Protein AF-A0A7S6M9E1-F1 (afdb_monomer)

Mean predicted aligned error: 10.88 Å

Radius of gyration: 30.44 Å; Cα contacts (8 Å, |Δi|>4): 1209; chains: 1; bounding box: 73×75×91 Å

Structure (mmCIF, N/CA/C/O backbone):
data_AF-A0A7S6M9E1-F1
#
_entry.id   AF-A0A7S6M9E1-F1
#
loop_
_atom_site.group_PDB
_atom_site.id
_atom_site.type_symbol
_atom_site.label_atom_id
_atom_site.label_alt_id
_atom_site.label_comp_id
_atom_site.label_asym_id
_atom_site.label_entity_id
_atom_site.label_seq_id
_atom_site.pdbx_PDB_ins_code
_atom_site.Cartn_x
_atom_site.Cartn_y
_atom_site.Cartn_z
_atom_site.occupancy
_atom_site.B_iso_or_equiv
_atom_site.auth_seq_id
_atom_site.auth_comp_id
_atom_site.auth_asym_id
_atom_site.auth_atom_id
_atom_site.pdbx_PDB_model_num
ATOM 1 N N . MET A 1 1 ? -4.854 10.285 -16.821 1.00 87.19 1 MET A N 1
ATOM 2 C CA . MET A 1 1 ? -4.208 10.649 -18.110 1.00 87.19 1 MET A CA 1
ATOM 3 C C . MET A 1 1 ? -2.869 11.374 -17.953 1.00 87.19 1 MET A C 1
ATOM 5 O O . MET A 1 1 ? -2.004 11.179 -18.798 1.00 87.19 1 MET A O 1
ATOM 9 N N . ILE A 1 2 ? -2.660 12.187 -16.907 1.00 95.19 2 ILE A N 1
ATOM 10 C CA . ILE A 1 2 ? -1.435 12.997 -16.750 1.00 95.19 2 ILE A CA 1
ATOM 11 C C . ILE A 1 2 ? -0.177 12.117 -16.684 1.00 95.19 2 ILE A C 1
ATOM 13 O O . ILE A 1 2 ? 0.807 12.408 -17.359 1.00 95.19 2 ILE A O 1
ATOM 17 N N . LEU A 1 3 ? -0.228 11.006 -15.939 1.00 93.94 3 LEU A N 1
ATOM 18 C CA . LEU A 1 3 ? 0.907 10.083 -15.817 1.00 93.94 3 LEU A CA 1
ATOM 19 C C . LEU A 1 3 ? 1.330 9.489 -17.174 1.00 93.94 3 LEU A C 1
ATOM 21 O O . LEU A 1 3 ? 2.521 9.429 -17.469 1.00 93.94 3 LEU A O 1
ATOM 25 N N . SER A 1 4 ? 0.368 9.119 -18.027 1.00 95.44 4 SER A N 1
ATOM 26 C CA . SER A 1 4 ? 0.641 8.611 -19.379 1.00 95.44 4 SER A CA 1
ATOM 27 C C . SER A 1 4 ? 1.311 9.663 -20.263 1.00 95.44 4 SER A C 1
ATOM 29 O O . SER A 1 4 ? 2.250 9.341 -20.986 1.00 95.44 4 SER A O 1
ATOM 31 N N . LEU A 1 5 ? 0.874 10.925 -20.183 1.00 96.62 5 LEU A N 1
ATOM 32 C CA . LEU A 1 5 ? 1.481 12.021 -20.940 1.00 96.62 5 LEU A CA 1
ATOM 33 C C . LEU A 1 5 ? 2.929 12.273 -20.497 1.00 96.62 5 LEU A C 1
ATOM 35 O O . LEU A 1 5 ? 3.813 12.392 -21.341 1.00 96.62 5 LEU A O 1
ATOM 39 N N . ILE A 1 6 ? 3.179 12.299 -19.184 1.00 97.25 6 ILE A N 1
ATOM 40 C CA . ILE A 1 6 ? 4.531 12.452 -18.629 1.00 97.25 6 ILE A CA 1
ATOM 41 C C . ILE A 1 6 ? 5.431 11.306 -19.100 1.00 97.25 6 ILE A C 1
ATOM 43 O O . ILE A 1 6 ? 6.542 11.562 -19.555 1.00 97.25 6 ILE A O 1
ATOM 47 N N . ALA A 1 7 ? 4.949 10.060 -19.050 1.00 96.94 7 ALA A N 1
ATOM 48 C CA . ALA A 1 7 ? 5.709 8.905 -19.519 1.00 96.94 7 ALA A CA 1
ATOM 49 C C . ALA A 1 7 ? 6.098 9.036 -21.003 1.00 96.94 7 ALA A C 1
ATOM 51 O O . ALA A 1 7 ? 7.256 8.824 -21.348 1.00 96.94 7 ALA A O 1
ATOM 52 N N . VAL A 1 8 ? 5.173 9.458 -21.874 1.00 98.00 8 VAL A N 1
ATOM 53 C CA . VAL A 1 8 ? 5.467 9.667 -23.304 1.00 98.00 8 VAL A CA 1
ATOM 54 C C . VAL A 1 8 ? 6.478 10.786 -23.528 1.00 98.00 8 VAL A C 1
ATOM 56 O O . VAL A 1 8 ? 7.398 10.614 -24.324 1.00 98.00 8 VAL A O 1
ATOM 59 N N . LEU A 1 9 ? 6.348 11.911 -22.820 1.00 98.19 9 LEU A N 1
ATOM 60 C CA . LEU A 1 9 ? 7.295 13.022 -22.931 1.00 98.19 9 LEU A CA 1
ATOM 61 C C . LEU A 1 9 ? 8.700 12.625 -22.460 1.00 98.19 9 LEU A C 1
ATOM 63 O O . LEU A 1 9 ? 9.680 12.980 -23.114 1.00 98.19 9 LEU A O 1
ATOM 67 N N . LEU A 1 10 ? 8.804 11.850 -21.374 1.00 98.06 10 LEU A N 1
ATOM 68 C CA . LEU A 1 10 ? 10.080 11.304 -20.907 1.00 98.06 10 LEU A CA 1
ATOM 69 C C . LEU A 1 10 ? 10.684 10.342 -21.934 1.00 98.06 10 LEU A C 1
ATOM 71 O O . LEU A 1 10 ? 11.863 10.475 -22.261 1.00 98.06 10 LEU A O 1
ATOM 75 N N . ILE A 1 11 ? 9.878 9.431 -22.493 1.00 98.44 11 ILE A N 1
ATOM 76 C CA . ILE A 1 11 ? 10.342 8.481 -23.508 1.00 98.44 11 ILE A CA 1
ATOM 77 C C . ILE A 1 11 ? 10.850 9.222 -24.748 1.00 98.44 11 ILE A C 1
ATOM 79 O O . ILE A 1 11 ? 11.976 8.984 -25.187 1.00 98.44 11 ILE A O 1
ATOM 83 N N . ALA A 1 12 ? 10.064 10.156 -25.286 1.00 98.31 12 ALA A N 1
ATOM 84 C CA . ALA A 1 12 ? 10.426 10.928 -26.471 1.00 98.31 12 ALA A CA 1
ATOM 85 C C . ALA A 1 12 ? 11.666 11.805 -26.233 1.00 98.31 12 ALA A C 1
ATOM 87 O O . ALA A 1 12 ? 12.592 11.792 -27.045 1.00 98.31 12 ALA A O 1
ATOM 88 N N . GLY A 1 13 ? 11.720 12.513 -25.100 1.00 98.31 13 GLY A N 1
ATOM 89 C CA . GLY A 1 13 ? 12.843 13.380 -24.742 1.00 98.31 13 GLY A CA 1
ATOM 90 C C . GLY A 1 13 ? 14.154 12.611 -24.579 1.00 98.31 13 GLY A C 1
ATOM 91 O O . GLY A 1 13 ? 15.171 13.000 -25.154 1.00 98.31 13 GLY A O 1
ATOM 92 N N . MET A 1 14 ? 14.135 11.482 -23.862 1.00 97.69 14 MET A N 1
ATOM 93 C CA . MET A 1 14 ? 15.322 10.635 -23.693 1.00 97.69 14 MET A CA 1
ATOM 94 C C . MET A 1 14 ? 15.745 9.972 -25.006 1.00 97.69 14 MET A C 1
ATOM 96 O O . MET A 1 14 ? 16.941 9.922 -25.291 1.00 97.69 14 MET A O 1
ATOM 100 N N . THR A 1 15 ? 14.793 9.502 -25.818 1.00 98.19 15 THR A N 1
ATOM 101 C CA . THR A 1 15 ? 15.074 8.901 -27.134 1.00 98.19 15 THR A CA 1
ATOM 102 C C . THR A 1 15 ? 15.760 9.906 -28.058 1.00 98.19 15 THR A C 1
ATOM 104 O O . THR A 1 15 ? 16.801 9.604 -28.641 1.00 98.19 15 THR A O 1
ATOM 107 N N . PHE A 1 16 ? 15.221 11.126 -28.141 1.00 97.81 16 PHE A N 1
ATOM 108 C CA . PHE A 1 16 ? 15.808 12.205 -28.932 1.00 97.81 16 PHE A CA 1
ATOM 109 C C . PHE A 1 16 ? 17.211 12.565 -28.438 1.00 97.81 16 PHE A C 1
ATOM 111 O O . PHE A 1 16 ? 18.146 12.616 -29.234 1.00 97.81 16 PHE A O 1
ATOM 118 N N . TYR A 1 17 ? 17.391 12.739 -27.127 1.00 97.25 17 TYR A N 1
ATOM 119 C CA . TYR A 1 17 ? 18.690 13.082 -26.550 1.00 97.25 17 TYR A CA 1
ATOM 120 C C . TYR A 1 17 ? 19.776 12.042 -26.872 1.00 97.25 17 TYR A C 1
ATOM 122 O O . TYR A 1 17 ? 20.872 12.400 -27.295 1.00 97.25 17 TYR A O 1
ATOM 130 N N . HIS A 1 18 ? 19.459 10.749 -26.768 1.00 95.75 18 HIS A N 1
ATOM 131 C CA . HIS A 1 18 ? 20.412 9.678 -27.080 1.00 95.75 18 HIS A CA 1
ATOM 132 C C . HIS A 1 18 ? 20.695 9.526 -28.577 1.00 95.75 18 HIS A C 1
ATOM 134 O O . HIS A 1 18 ? 21.786 9.088 -28.937 1.00 95.75 18 HIS A O 1
ATOM 140 N N . SER A 1 19 ? 19.774 9.939 -29.455 1.00 96.94 19 SER A N 1
ATOM 141 C CA . SER A 1 19 ? 20.032 9.952 -30.901 1.00 96.94 19 SER A CA 1
ATOM 142 C C . SER A 1 19 ? 21.190 10.879 -31.297 1.00 96.94 19 SER A C 1
ATOM 144 O O . SER A 1 19 ? 21.857 10.626 -32.296 1.00 96.94 19 SER A O 1
ATOM 146 N N . ILE A 1 20 ? 21.486 11.898 -30.478 1.00 96.62 20 ILE A N 1
ATOM 147 C CA . ILE A 1 20 ? 22.573 12.860 -30.710 1.00 96.62 20 ILE A CA 1
ATOM 148 C C . ILE A 1 20 ? 23.942 12.283 -30.300 1.00 96.62 20 ILE A C 1
ATOM 150 O O . ILE A 1 20 ? 24.965 12.679 -30.854 1.00 96.62 20 ILE A O 1
ATOM 154 N N . PHE A 1 21 ? 23.985 11.336 -29.357 1.00 94.19 21 PHE A N 1
ATOM 155 C CA . PHE A 1 21 ? 25.238 10.768 -28.834 1.00 94.19 21 PHE A CA 1
ATOM 156 C C . PHE A 1 21 ? 25.833 9.627 -29.662 1.00 94.19 21 PHE A C 1
ATOM 158 O O . PHE A 1 21 ? 26.963 9.208 -29.398 1.00 94.19 21 PHE A O 1
ATOM 165 N N . GLY A 1 22 ? 25.099 9.141 -30.660 1.00 95.06 22 GLY A N 1
ATOM 166 C CA . GLY A 1 22 ? 25.542 8.069 -31.542 1.00 95.06 22 GLY A CA 1
ATOM 167 C C . GLY A 1 22 ? 25.286 6.660 -30.999 1.00 95.06 22 GLY A C 1
ATOM 168 O O . GLY A 1 22 ? 24.951 6.436 -29.831 1.00 95.06 22 GLY A O 1
ATOM 169 N N . LEU A 1 23 ? 25.444 5.677 -31.882 1.00 97.00 23 LEU A N 1
ATOM 170 C CA . LEU A 1 23 ? 25.089 4.276 -31.676 1.00 97.00 23 LEU A CA 1
ATOM 171 C C . LEU A 1 23 ? 25.946 3.619 -30.593 1.00 97.00 23 LEU A C 1
ATOM 173 O O . LEU A 1 23 ? 25.412 2.912 -29.740 1.00 97.00 23 LEU A O 1
ATOM 177 N N . PHE A 1 24 ? 27.264 3.837 -30.610 1.00 96.56 24 PHE A N 1
ATOM 178 C CA . PHE A 1 24 ? 28.174 3.157 -29.684 1.00 96.56 24 PHE A CA 1
ATOM 179 C C . PHE A 1 24 ? 27.940 3.586 -28.228 1.00 96.56 24 PHE A C 1
ATOM 181 O O . PHE A 1 24 ? 27.809 2.738 -27.345 1.00 96.56 24 PHE A O 1
ATOM 188 N N . SER A 1 25 ? 27.795 4.895 -27.987 1.00 96.06 25 SER A N 1
ATOM 189 C CA . SER A 1 25 ? 27.449 5.423 -26.662 1.00 96.06 25 SER A CA 1
ATOM 190 C C . SER A 1 25 ? 26.053 4.968 -26.225 1.00 96.06 25 SER A C 1
ATOM 192 O O . SER A 1 25 ? 25.879 4.509 -25.093 1.00 96.06 25 SER A O 1
ATOM 194 N N . GLY A 1 26 ? 25.076 4.999 -27.142 1.00 96.75 26 GLY A N 1
ATOM 195 C CA . GLY A 1 26 ? 23.729 4.490 -26.893 1.00 96.75 26 GLY A CA 1
ATOM 196 C C . GLY A 1 26 ? 23.722 3.019 -26.469 1.00 96.75 26 GLY A C 1
ATOM 197 O O . GLY A 1 26 ? 23.067 2.674 -25.489 1.00 96.75 26 GLY A O 1
ATOM 198 N N . LEU A 1 27 ? 24.484 2.158 -27.149 1.00 97.56 27 LEU A N 1
ATOM 199 C CA . LEU A 1 27 ? 24.573 0.728 -26.841 1.00 97.56 27 LEU A CA 1
ATOM 200 C C . LEU A 1 27 ? 25.161 0.469 -25.447 1.00 97.56 27 LEU A C 1
ATOM 202 O O . LEU A 1 27 ? 24.618 -0.337 -24.689 1.00 97.56 27 LEU A O 1
ATOM 206 N N . ILE A 1 28 ? 26.239 1.174 -25.090 1.00 97.56 28 ILE A N 1
ATOM 207 C CA . ILE A 1 28 ? 26.828 1.100 -23.745 1.00 97.56 28 ILE A CA 1
ATOM 208 C C . ILE A 1 28 ? 25.788 1.510 -22.702 1.00 97.56 28 ILE A C 1
ATOM 210 O O . ILE A 1 28 ? 25.607 0.816 -21.702 1.00 97.56 28 ILE A O 1
ATOM 214 N N . ASN A 1 29 ? 25.067 2.607 -22.945 1.00 97.88 29 ASN A N 1
ATOM 215 C CA . ASN A 1 29 ? 24.078 3.088 -21.992 1.00 97.88 29 ASN A CA 1
ATOM 216 C C . ASN A 1 29 ? 22.878 2.138 -21.848 1.00 97.88 29 ASN A C 1
ATOM 218 O O . ASN A 1 29 ? 22.391 1.946 -20.733 1.00 97.88 29 ASN A O 1
ATOM 222 N N . VAL A 1 30 ? 22.427 1.498 -22.934 1.00 98.50 30 VAL A N 1
ATOM 223 C CA . VAL A 1 30 ? 21.418 0.427 -22.876 1.00 98.50 30 VAL A CA 1
ATOM 224 C C . VAL A 1 30 ? 21.902 -0.698 -21.974 1.00 98.50 30 VAL A C 1
ATOM 226 O O . VAL A 1 30 ? 21.178 -1.095 -21.065 1.00 98.50 30 VAL A O 1
ATOM 229 N N . PHE A 1 31 ? 23.136 -1.171 -22.160 1.00 98.06 31 PHE A N 1
ATOM 230 C CA . PHE A 1 31 ? 23.694 -2.238 -21.332 1.00 98.06 31 PHE A CA 1
ATOM 231 C C . PHE A 1 31 ? 23.765 -1.842 -19.850 1.00 98.06 31 PHE A C 1
ATOM 233 O O . PHE A 1 31 ? 23.273 -2.581 -18.997 1.00 98.06 31 PHE A O 1
ATOM 240 N N . CYS A 1 32 ? 24.294 -0.653 -19.535 1.00 98.44 32 CYS A N 1
ATOM 241 C CA . CYS A 1 32 ? 24.315 -0.128 -18.166 1.00 98.44 32 CYS A CA 1
ATOM 242 C C . CYS A 1 32 ? 22.902 -0.059 -17.569 1.00 98.44 32 CYS A C 1
ATOM 244 O O . CYS A 1 32 ? 22.688 -0.510 -16.449 1.00 98.44 32 CYS A O 1
ATOM 246 N N . THR A 1 33 ? 21.928 0.436 -18.336 1.00 98.62 33 THR A N 1
ATOM 247 C CA . THR A 1 33 ? 20.533 0.566 -17.896 1.00 98.62 33 THR A CA 1
ATOM 248 C C . THR A 1 33 ? 19.897 -0.793 -17.611 1.00 98.62 33 THR A C 1
ATOM 250 O O . THR A 1 33 ? 19.242 -0.953 -16.583 1.00 98.62 33 THR A O 1
ATOM 253 N N . ILE A 1 34 ? 20.106 -1.786 -18.478 1.00 98.50 34 ILE A N 1
ATOM 254 C CA . ILE A 1 34 ? 19.597 -3.149 -18.275 1.00 98.50 34 ILE A CA 1
ATOM 255 C C . ILE A 1 34 ? 20.203 -3.760 -17.008 1.00 98.50 34 ILE A C 1
ATOM 257 O O . ILE A 1 34 ? 19.473 -4.304 -16.181 1.00 98.50 34 ILE A O 1
ATOM 261 N N . MET A 1 35 ? 21.514 -3.617 -16.807 1.00 98.38 35 MET A N 1
ATOM 262 C CA . MET A 1 35 ? 22.177 -4.105 -15.595 1.00 98.38 35 MET A CA 1
ATOM 263 C C . MET A 1 35 ? 21.652 -3.414 -14.330 1.00 98.38 35 MET A C 1
ATOM 265 O O . MET A 1 35 ? 21.419 -4.079 -13.322 1.00 98.38 35 MET A O 1
ATOM 269 N N . SER A 1 36 ? 21.387 -2.109 -14.385 1.00 98.56 36 SER A N 1
ATOM 270 C CA . SER A 1 36 ? 20.763 -1.366 -13.286 1.00 98.56 36 SER A CA 1
ATOM 271 C C . SER A 1 36 ? 19.345 -1.827 -12.973 1.00 98.56 36 SER A C 1
ATOM 273 O O . SER A 1 36 ? 18.986 -1.938 -11.803 1.00 98.56 36 SER A O 1
ATOM 275 N N . VAL A 1 37 ? 18.543 -2.136 -13.996 1.00 98.44 37 VAL A N 1
ATOM 276 C CA . VAL A 1 37 ? 17.216 -2.747 -13.824 1.00 98.44 37 VAL A CA 1
ATOM 277 C C . VAL A 1 37 ? 17.339 -4.103 -13.126 1.00 98.44 37 VAL A C 1
ATOM 279 O O . VAL A 1 37 ? 16.592 -4.367 -12.185 1.00 98.44 37 VAL A O 1
ATOM 282 N N . CYS A 1 38 ? 18.306 -4.935 -13.528 1.00 97.69 38 CYS A N 1
ATOM 283 C CA . CYS A 1 38 ? 18.553 -6.227 -12.887 1.00 97.69 38 CYS A CA 1
ATOM 284 C C . CYS A 1 38 ? 18.935 -6.087 -11.411 1.00 97.69 38 CYS A C 1
ATOM 286 O O . CYS A 1 38 ? 18.414 -6.819 -10.573 1.00 97.69 38 CYS A O 1
ATOM 288 N N . ILE A 1 39 ? 19.809 -5.132 -11.079 1.00 98.00 39 ILE A N 1
ATOM 289 C CA . ILE A 1 39 ? 20.197 -4.853 -9.690 1.00 98.00 39 ILE A CA 1
ATOM 290 C C . ILE A 1 39 ? 18.988 -4.354 -8.890 1.00 98.00 39 ILE A C 1
ATOM 292 O O . ILE A 1 39 ? 18.741 -4.833 -7.785 1.00 98.00 39 ILE A O 1
ATOM 296 N N . ALA A 1 40 ? 18.205 -3.428 -9.445 1.00 98.31 40 ALA A N 1
ATOM 297 C CA . ALA A 1 40 ? 17.031 -2.891 -8.770 1.00 98.31 40 ALA A CA 1
ATOM 298 C C . ALA A 1 40 ? 16.005 -3.991 -8.461 1.00 98.31 40 ALA A C 1
ATOM 300 O O . ALA A 1 40 ? 15.649 -4.170 -7.300 1.00 98.31 40 ALA A O 1
ATOM 301 N N . TYR A 1 41 ? 15.579 -4.781 -9.450 1.00 97.44 41 TYR A N 1
ATOM 302 C CA . TYR A 1 41 ? 14.612 -5.858 -9.211 1.00 97.44 41 TYR A CA 1
ATOM 303 C C . TYR A 1 41 ? 15.170 -7.032 -8.405 1.00 97.44 41 TYR A C 1
ATOM 305 O O . TYR A 1 41 ? 14.412 -7.677 -7.686 1.00 97.44 41 TYR A O 1
ATOM 313 N N . GLY A 1 42 ? 16.471 -7.309 -8.492 1.00 96.50 42 GLY A N 1
ATOM 314 C CA . GLY A 1 42 ? 17.096 -8.386 -7.728 1.00 96.50 42 GLY A CA 1
ATOM 315 C C . GLY A 1 42 ? 17.227 -8.085 -6.233 1.00 96.50 42 GLY A C 1
ATOM 316 O O . GLY A 1 42 ? 17.169 -9.006 -5.424 1.00 96.50 42 GLY A O 1
ATOM 317 N N . TYR A 1 43 ? 17.388 -6.810 -5.852 1.00 97.38 43 TYR A N 1
ATOM 318 C CA . TYR A 1 43 ? 17.778 -6.440 -4.484 1.00 97.38 43 TYR A CA 1
ATOM 319 C C . TYR A 1 43 ? 16.831 -5.467 -3.766 1.00 97.38 43 TYR A C 1
ATOM 321 O O . TYR A 1 43 ? 17.047 -5.196 -2.582 1.00 97.38 43 TYR A O 1
ATOM 329 N N . PHE A 1 44 ? 15.780 -4.944 -4.412 1.00 97.44 44 PHE A N 1
ATOM 330 C CA . PHE A 1 44 ? 14.896 -3.960 -3.764 1.00 97.44 44 PHE A CA 1
ATOM 331 C C . PHE A 1 44 ? 14.185 -4.491 -2.514 1.00 97.44 44 PHE A C 1
ATOM 333 O O . PHE A 1 44 ? 14.018 -3.726 -1.569 1.00 97.44 44 PHE A O 1
ATOM 340 N N . GLU A 1 45 ? 13.815 -5.776 -2.464 1.00 96.00 45 GLU A N 1
ATOM 341 C CA . GLU A 1 45 ? 13.217 -6.386 -1.264 1.00 96.00 45 GLU A CA 1
ATOM 342 C C . GLU A 1 45 ? 14.213 -6.438 -0.108 1.00 96.00 45 GLU A C 1
ATOM 344 O O . GLU A 1 45 ? 13.914 -5.983 0.994 1.00 96.00 45 GLU A O 1
ATOM 349 N N . ALA A 1 46 ? 15.428 -6.930 -0.371 1.00 96.19 46 ALA A N 1
ATOM 350 C CA . ALA A 1 46 ? 16.481 -7.017 0.633 1.00 96.19 46 ALA A CA 1
ATOM 351 C C . ALA A 1 46 ? 16.806 -5.631 1.210 1.00 96.19 46 ALA A C 1
ATOM 353 O O . ALA A 1 46 ? 16.829 -5.458 2.429 1.00 96.19 46 ALA A O 1
ATOM 354 N N . LEU A 1 47 ? 16.966 -4.624 0.342 1.00 97.31 47 LEU A N 1
ATOM 355 C CA . LEU A 1 47 ? 17.198 -3.252 0.783 1.00 97.31 47 LEU A CA 1
ATOM 356 C C . LEU A 1 47 ? 15.984 -2.685 1.533 1.00 97.31 47 LEU A C 1
ATOM 358 O O . LEU A 1 47 ? 16.163 -2.048 2.566 1.00 97.31 47 LEU A O 1
ATOM 362 N N . HIS A 1 48 ? 14.753 -2.940 1.080 1.00 96.12 48 HIS A N 1
ATOM 363 C CA . HIS A 1 48 ? 13.535 -2.534 1.789 1.00 96.12 48 HIS A CA 1
ATOM 364 C C . HIS A 1 48 ? 13.483 -3.097 3.217 1.00 96.12 48 HIS A C 1
ATOM 366 O O . HIS A 1 48 ? 13.181 -2.353 4.154 1.00 96.12 48 HIS A O 1
ATOM 372 N N . HIS A 1 49 ? 13.825 -4.373 3.410 1.00 94.38 49 HIS A N 1
ATOM 373 C CA . HIS A 1 49 ? 13.893 -4.987 4.737 1.00 94.38 49 HIS A CA 1
ATOM 374 C C . HIS A 1 49 ? 14.960 -4.337 5.623 1.00 94.38 49 HIS A C 1
ATOM 376 O O . HIS A 1 49 ? 14.711 -4.100 6.803 1.00 94.38 49 HIS A O 1
ATOM 382 N N . THR A 1 50 ? 16.116 -3.966 5.065 1.00 95.75 50 THR A N 1
ATOM 383 C CA . THR A 1 50 ? 17.138 -3.210 5.807 1.00 95.75 50 THR A CA 1
ATOM 384 C C . THR A 1 50 ? 16.661 -1.800 6.168 1.00 95.75 50 THR A C 1
ATOM 386 O O . THR A 1 50 ? 16.809 -1.372 7.310 1.00 95.75 50 THR A O 1
ATOM 389 N N . LEU A 1 51 ? 16.045 -1.070 5.233 1.00 96.12 51 LEU A N 1
ATOM 390 C CA . LEU A 1 51 ? 15.551 0.290 5.481 1.00 96.12 51 LEU A CA 1
ATOM 391 C C . LEU A 1 51 ? 14.428 0.313 6.531 1.00 96.12 51 LEU A C 1
ATOM 393 O O . LEU A 1 51 ? 14.386 1.207 7.374 1.00 96.12 51 LEU A O 1
ATOM 397 N N . THR A 1 52 ? 13.521 -0.663 6.498 1.00 94.25 52 THR A N 1
ATOM 398 C CA . THR A 1 52 ? 12.433 -0.775 7.483 1.00 94.25 52 THR A CA 1
ATOM 399 C C . THR A 1 52 ? 12.948 -1.246 8.839 1.00 94.25 52 THR A C 1
ATOM 401 O O . THR A 1 52 ? 12.764 -0.543 9.828 1.00 94.25 52 THR A O 1
ATOM 404 N N . GLY A 1 53 ? 13.652 -2.380 8.885 1.00 91.75 53 GLY A N 1
ATOM 405 C CA . GLY A 1 53 ? 14.085 -2.995 10.138 1.00 91.75 53 GLY A CA 1
ATOM 406 C C . GLY A 1 53 ? 15.226 -2.260 10.845 1.00 91.75 53 GLY A C 1
ATOM 407 O O . GLY A 1 53 ? 15.233 -2.190 12.070 1.00 91.75 53 GLY A O 1
ATOM 408 N N . SER A 1 54 ? 16.192 -1.701 10.106 1.00 93.31 54 SER A N 1
ATOM 409 C CA . SER A 1 54 ? 17.375 -1.056 10.701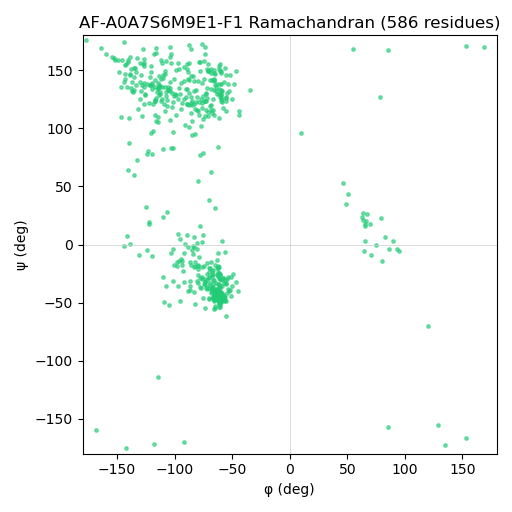 1.00 93.31 54 SER A CA 1
ATOM 410 C C . SER A 1 54 ? 17.250 0.461 10.823 1.00 93.31 54 SER A C 1
ATOM 412 O O . SER A 1 54 ? 17.745 1.025 11.794 1.00 93.31 54 SER A O 1
ATOM 414 N N . LEU A 1 55 ? 16.606 1.134 9.860 1.00 93.94 55 LEU A N 1
ATOM 415 C CA . LEU A 1 55 ? 16.467 2.600 9.871 1.00 93.94 55 LEU A CA 1
ATOM 416 C C . LEU A 1 55 ? 15.088 3.080 10.341 1.00 93.94 55 LEU A C 1
ATOM 418 O O . LEU A 1 55 ? 14.870 4.287 10.436 1.00 93.94 55 LEU A O 1
ATOM 422 N N . GLY A 1 56 ? 14.149 2.168 10.613 1.00 92.19 56 GLY A N 1
ATOM 423 C CA . GLY A 1 56 ? 12.793 2.521 11.037 1.00 92.19 56 GLY A CA 1
ATOM 424 C C . GLY A 1 56 ? 12.007 3.294 9.976 1.00 92.19 56 GLY A C 1
ATOM 425 O O . GLY A 1 56 ? 11.054 4.001 10.310 1.00 92.19 56 GLY A O 1
ATOM 426 N N . MET A 1 57 ? 12.401 3.211 8.697 1.00 94.56 57 MET A N 1
ATOM 427 C CA . MET A 1 57 ? 11.659 3.871 7.627 1.00 94.56 57 MET A CA 1
ATOM 428 C C . MET A 1 57 ? 10.275 3.243 7.494 1.00 94.56 57 MET A C 1
ATOM 430 O O . MET A 1 57 ? 10.129 2.022 7.480 1.00 94.56 57 MET A O 1
ATOM 434 N N . HIS A 1 58 ? 9.254 4.082 7.327 1.00 93.38 58 HIS A N 1
ATOM 435 C CA . HIS A 1 58 ? 7.888 3.599 7.174 1.00 93.38 58 HIS A CA 1
ATOM 436 C C . HIS A 1 58 ? 7.764 2.672 5.938 1.00 93.38 58 HIS A C 1
ATOM 438 O O . HIS A 1 58 ? 8.188 3.076 4.844 1.00 93.38 58 HIS A O 1
ATOM 444 N N . PRO A 1 59 ? 7.153 1.473 6.061 1.00 92.94 59 PRO A N 1
ATOM 445 C CA . PRO A 1 59 ? 7.104 0.468 4.990 1.00 92.94 59 PRO A CA 1
ATOM 446 C C . PRO A 1 59 ? 6.523 0.972 3.665 1.00 92.94 59 PRO A C 1
ATOM 448 O O . PRO A 1 59 ? 6.959 0.564 2.590 1.00 92.94 59 PRO A O 1
ATOM 451 N N . ALA A 1 60 ? 5.567 1.901 3.736 1.00 92.00 60 ALA A N 1
ATOM 452 C CA . ALA A 1 60 ? 4.938 2.492 2.556 1.00 92.00 60 ALA A CA 1
ATOM 453 C C . ALA A 1 60 ? 5.907 3.287 1.652 1.00 92.00 60 ALA A C 1
ATOM 455 O O . ALA A 1 60 ? 5.662 3.395 0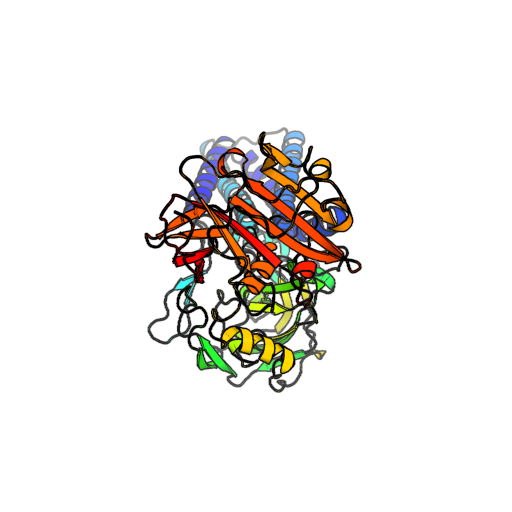.453 1.00 92.00 60 ALA A O 1
ATOM 456 N N . TYR A 1 61 ? 7.000 3.830 2.203 1.00 94.69 61 TYR A N 1
ATOM 457 C CA . TYR A 1 61 ? 7.950 4.675 1.463 1.00 94.69 61 TYR A CA 1
ATOM 458 C C . TYR A 1 61 ? 9.303 4.005 1.242 1.00 94.69 61 TYR A C 1
ATOM 460 O O . TYR A 1 61 ? 9.980 4.289 0.258 1.00 94.69 61 TYR A O 1
ATOM 468 N N . SER A 1 62 ? 9.708 3.097 2.126 1.00 95.81 62 SER A N 1
ATOM 469 C CA . SER A 1 62 ? 10.998 2.416 2.008 1.00 95.81 62 SER A CA 1
ATOM 470 C C . SER A 1 62 ? 11.090 1.548 0.754 1.00 95.81 62 SER A C 1
ATOM 472 O O . SER A 1 62 ? 12.164 1.457 0.173 1.00 95.81 62 SER A O 1
ATOM 474 N N . LEU A 1 63 ? 9.986 0.942 0.301 1.00 95.69 63 LEU A N 1
ATOM 475 C CA . LEU A 1 63 ? 9.992 0.110 -0.903 1.00 95.69 63 LEU A CA 1
ATOM 476 C C . LEU A 1 63 ? 10.283 0.892 -2.200 1.00 95.69 63 LEU A C 1
ATOM 478 O O . LEU A 1 63 ? 11.238 0.534 -2.893 1.00 95.69 63 LEU A O 1
ATOM 482 N N . PRO A 1 64 ? 9.525 1.955 -2.547 1.00 96.88 64 PRO A N 1
ATOM 483 C CA . PRO A 1 64 ? 9.832 2.749 -3.735 1.00 96.88 64 PRO A CA 1
ATOM 484 C C . PRO A 1 64 ? 11.211 3.409 -3.654 1.00 96.88 64 PRO A C 1
ATOM 486 O O . PRO A 1 64 ? 11.915 3.467 -4.660 1.00 96.88 64 PRO A O 1
ATOM 489 N N . VAL A 1 65 ? 11.628 3.852 -2.461 1.00 97.62 65 VAL A N 1
ATOM 490 C CA . VAL A 1 65 ? 12.969 4.417 -2.243 1.00 97.62 65 VAL A CA 1
ATOM 491 C C . VAL A 1 65 ? 14.057 3.373 -2.487 1.00 97.62 65 VAL A C 1
ATOM 493 O O . VAL A 1 65 ? 15.024 3.675 -3.181 1.00 97.62 65 VAL A O 1
ATOM 496 N N . ALA A 1 66 ? 13.898 2.146 -1.982 1.00 98.06 66 ALA A N 1
ATOM 497 C CA . ALA A 1 66 ? 14.841 1.059 -2.228 1.00 98.06 66 ALA A CA 1
ATOM 498 C C . ALA A 1 66 ? 14.955 0.747 -3.725 1.00 98.06 66 ALA A C 1
ATOM 500 O O . ALA A 1 66 ? 16.059 0.685 -4.262 1.00 98.06 66 ALA A O 1
ATOM 501 N N . PHE A 1 67 ? 13.818 0.605 -4.408 1.00 98.38 67 PHE A N 1
ATOM 502 C CA . PHE A 1 67 ? 13.780 0.259 -5.825 1.00 98.38 67 PHE A CA 1
ATOM 503 C C . PHE A 1 67 ? 14.396 1.349 -6.717 1.00 98.38 67 PHE A C 1
ATOM 505 O O . PHE A 1 67 ? 15.330 1.081 -7.475 1.00 98.38 67 PHE A O 1
ATOM 512 N N . VAL A 1 68 ? 13.919 2.594 -6.602 1.00 98.50 68 VAL A N 1
ATOM 513 C CA . VAL A 1 68 ? 14.419 3.718 -7.412 1.00 98.50 68 VAL A CA 1
ATOM 514 C C . VAL A 1 68 ? 15.856 4.070 -7.031 1.00 98.50 68 VAL A C 1
ATOM 516 O O . VAL A 1 68 ? 16.670 4.341 -7.911 1.00 98.50 68 VAL A O 1
ATOM 519 N N . GLY A 1 69 ? 16.193 4.023 -5.741 1.00 98.31 69 GLY A N 1
ATOM 520 C CA . GLY A 1 69 ? 17.544 4.277 -5.248 1.00 98.31 69 GLY A CA 1
ATOM 521 C C . GLY A 1 69 ? 18.561 3.297 -5.826 1.00 98.31 69 GLY A C 1
ATOM 522 O O . GLY A 1 69 ? 19.569 3.733 -6.381 1.00 98.31 69 GLY A O 1
ATOM 523 N N . LEU A 1 70 ? 18.279 1.988 -5.780 1.00 98.56 70 LEU A N 1
ATOM 524 C CA . LEU A 1 70 ? 19.142 0.969 -6.392 1.00 98.56 70 LEU A CA 1
ATOM 525 C C . LEU A 1 70 ? 19.305 1.189 -7.893 1.00 98.56 70 LEU A C 1
ATOM 527 O O . LEU A 1 70 ? 20.424 1.110 -8.401 1.00 98.56 70 LEU A O 1
ATOM 531 N N . PHE A 1 71 ? 18.216 1.497 -8.599 1.00 98.69 71 PHE A N 1
ATOM 532 C CA . PHE A 1 71 ? 18.266 1.764 -10.032 1.00 98.69 71 PHE A CA 1
ATOM 533 C C . PHE A 1 71 ? 19.159 2.971 -10.360 1.00 98.69 71 PHE A C 1
ATOM 535 O O . PHE A 1 71 ? 20.097 2.848 -11.143 1.00 98.69 71 PHE A O 1
ATOM 542 N N . VAL A 1 72 ? 18.911 4.123 -9.731 1.00 98.56 72 VAL A N 1
ATOM 543 C CA . VAL A 1 72 ? 19.638 5.369 -10.018 1.00 98.56 72 VAL A CA 1
ATOM 544 C C . VAL A 1 72 ? 21.108 5.256 -9.621 1.00 98.56 72 VAL A C 1
ATOM 546 O O . VAL A 1 72 ? 21.981 5.592 -10.419 1.00 98.56 72 VAL A O 1
ATOM 549 N N . ILE A 1 73 ? 21.403 4.756 -8.417 1.00 98.56 73 ILE A N 1
ATOM 550 C CA . ILE A 1 73 ? 22.783 4.639 -7.927 1.00 98.56 73 ILE A CA 1
ATOM 551 C C . ILE A 1 73 ? 23.575 3.667 -8.803 1.00 98.56 73 ILE A C 1
ATOM 553 O O . ILE A 1 73 ? 24.677 4.000 -9.237 1.00 98.56 73 ILE A O 1
ATOM 557 N N . SER A 1 74 ? 23.016 2.492 -9.112 1.00 98.56 74 SER A N 1
ATOM 558 C CA . SER A 1 74 ? 23.707 1.529 -9.974 1.00 98.56 74 SER A CA 1
ATOM 559 C C . S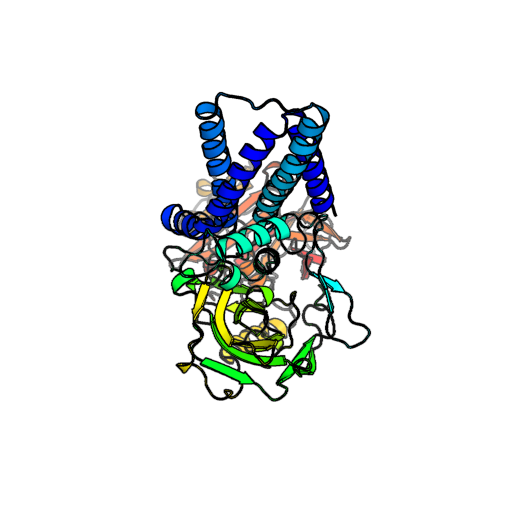ER A 1 74 ? 23.930 2.083 -11.381 1.00 98.56 74 SER A C 1
ATOM 561 O O . SER A 1 74 ? 25.013 1.891 -11.928 1.00 98.56 74 SER A O 1
ATOM 563 N N . LEU A 1 75 ? 22.963 2.814 -11.949 1.00 98.38 75 LEU A N 1
ATOM 564 C CA . LEU A 1 75 ? 23.098 3.410 -13.281 1.00 98.38 75 LEU A CA 1
ATOM 565 C C . LEU A 1 75 ? 24.209 4.455 -13.311 1.00 98.38 75 LEU A C 1
ATOM 567 O O . LEU A 1 75 ? 25.055 4.417 -14.201 1.00 98.38 75 LEU A O 1
ATOM 571 N N . LEU A 1 76 ? 24.255 5.346 -12.319 1.00 98.50 76 LEU A N 1
ATOM 572 C CA . LEU A 1 76 ? 25.302 6.363 -12.214 1.00 98.50 76 LEU A CA 1
ATOM 573 C C . LEU A 1 76 ? 26.691 5.736 -12.052 1.00 98.50 76 LEU A C 1
ATOM 575 O O . LEU A 1 76 ? 27.630 6.156 -12.729 1.00 98.50 76 LEU A O 1
ATOM 579 N N . VAL A 1 77 ? 26.823 4.712 -11.203 1.00 98.50 77 VAL A N 1
ATOM 580 C CA . VAL A 1 77 ? 28.093 4.002 -10.992 1.00 98.50 77 VAL A CA 1
ATOM 581 C C . VAL A 1 77 ? 28.533 3.283 -12.266 1.00 98.50 77 VAL A C 1
ATOM 583 O O . VAL A 1 77 ? 29.648 3.508 -12.734 1.00 98.50 77 VAL A O 1
ATOM 586 N N . LEU A 1 78 ? 27.664 2.464 -12.868 1.00 98.25 78 LEU A N 1
ATOM 587 C CA . LEU A 1 78 ? 27.988 1.712 -14.084 1.00 98.25 78 LEU A CA 1
ATOM 588 C C . LEU A 1 78 ? 28.312 2.642 -15.254 1.00 98.25 78 LEU A C 1
ATOM 590 O O . LEU A 1 78 ? 29.255 2.373 -15.998 1.00 98.25 78 LEU A O 1
ATOM 594 N N . ARG A 1 79 ? 27.583 3.754 -15.393 1.00 97.75 79 ARG A N 1
ATOM 595 C CA . ARG A 1 79 ? 27.842 4.744 -16.440 1.00 97.75 79 ARG A CA 1
ATOM 596 C C . ARG A 1 79 ? 29.186 5.434 -16.235 1.00 97.75 79 ARG A C 1
ATOM 598 O O . ARG A 1 79 ? 29.981 5.485 -17.168 1.00 97.75 79 ARG A O 1
ATOM 605 N N . THR A 1 80 ? 29.469 5.884 -15.013 1.00 98.12 80 THR A N 1
ATOM 606 C CA . THR A 1 80 ? 30.748 6.526 -14.669 1.00 98.12 80 THR A CA 1
ATOM 607 C C . THR A 1 80 ? 31.925 5.581 -14.909 1.00 98.12 80 THR A C 1
ATOM 609 O O . THR A 1 80 ? 32.961 5.992 -15.427 1.00 98.12 80 THR A O 1
ATOM 612 N N . LEU A 1 81 ? 31.778 4.299 -14.569 1.00 98.19 81 LEU A N 1
ATOM 613 C CA . LEU A 1 81 ? 32.792 3.286 -14.858 1.00 98.19 81 LEU A CA 1
ATOM 614 C C . LEU A 1 81 ? 32.967 3.080 -16.366 1.00 98.19 81 LEU A C 1
ATOM 616 O O . LEU A 1 81 ? 34.099 3.083 -16.843 1.00 98.19 81 LEU A O 1
ATOM 620 N N . ALA A 1 82 ? 31.876 2.954 -17.124 1.00 97.31 82 ALA A N 1
ATOM 621 C CA . ALA A 1 82 ? 31.938 2.778 -18.572 1.00 97.31 82 ALA A CA 1
ATOM 622 C C . ALA A 1 82 ? 32.632 3.960 -19.270 1.00 97.31 82 ALA A C 1
ATOM 624 O O . ALA A 1 82 ? 33.491 3.733 -20.117 1.00 97.31 82 ALA A O 1
ATOM 625 N N . ASP A 1 83 ? 32.335 5.198 -18.866 1.00 96.06 83 ASP A N 1
ATOM 626 C CA . ASP A 1 83 ? 32.956 6.403 -19.433 1.00 96.06 83 ASP A CA 1
ATOM 627 C C . ASP A 1 83 ? 34.456 6.506 -19.120 1.00 96.06 83 ASP A C 1
ATOM 629 O O . ASP A 1 83 ? 35.240 6.966 -19.948 1.00 96.06 83 ASP A O 1
ATOM 633 N N . ASN A 1 84 ? 34.886 6.038 -17.946 1.00 97.50 84 ASN A N 1
ATOM 634 C CA . ASN A 1 84 ? 36.300 6.061 -17.569 1.00 97.50 84 ASN A CA 1
ATOM 635 C C . ASN A 1 84 ? 37.113 4.919 -18.200 1.00 97.50 84 ASN A C 1
ATOM 637 O O . ASN A 1 84 ? 38.303 5.092 -18.492 1.00 97.50 84 ASN A O 1
ATOM 641 N N . LEU A 1 85 ? 36.486 3.755 -18.393 1.00 97.62 85 LEU A N 1
ATOM 642 C CA . LEU A 1 85 ? 37.135 2.550 -18.912 1.00 97.62 85 LEU A CA 1
ATOM 643 C C . LEU A 1 85 ? 37.141 2.502 -20.447 1.00 97.62 85 LEU A C 1
ATOM 645 O O . LEU A 1 85 ? 38.121 2.054 -21.041 1.00 97.62 85 LEU A O 1
ATOM 649 N N . ILE A 1 86 ? 36.085 2.987 -21.103 1.00 96.12 86 ILE A N 1
ATOM 650 C CA . ILE A 1 86 ? 35.919 2.936 -22.560 1.00 96.12 86 ILE A CA 1
ATOM 651 C C . ILE A 1 86 ? 36.222 4.319 -23.144 1.00 96.12 86 ILE A C 1
ATOM 653 O O . ILE A 1 86 ? 35.337 5.125 -23.403 1.00 96.12 86 ILE A O 1
ATOM 657 N N . ARG A 1 87 ? 37.509 4.606 -23.360 1.00 92.56 87 ARG A N 1
ATOM 658 C CA . ARG A 1 87 ? 37.965 5.916 -23.871 1.00 92.56 87 ARG A CA 1
ATOM 659 C C . ARG A 1 87 ? 37.805 6.094 -25.386 1.00 92.56 87 ARG A C 1
ATOM 661 O O . ARG A 1 87 ? 37.894 7.212 -25.884 1.00 92.56 87 ARG A O 1
ATOM 668 N N . GLY A 1 88 ? 37.648 4.999 -26.130 1.00 88.38 88 GLY A N 1
ATOM 669 C CA . GLY A 1 88 ? 37.566 5.012 -27.593 1.00 88.38 88 GLY A CA 1
ATOM 670 C C . GLY A 1 88 ? 36.127 5.112 -28.091 1.00 88.38 88 GLY A C 1
ATOM 671 O O . GLY A 1 88 ? 35.250 4.452 -27.546 1.00 88.38 88 GLY A O 1
ATOM 672 N N . ASN A 1 89 ? 35.897 5.888 -29.155 1.00 89.00 89 ASN A N 1
ATOM 673 C CA . ASN A 1 89 ? 34.608 5.932 -29.847 1.00 89.00 89 ASN A CA 1
ATOM 674 C C . ASN A 1 89 ? 34.689 5.196 -31.192 1.00 89.00 89 ASN A C 1
ATOM 676 O O . ASN A 1 89 ? 35.640 5.391 -31.954 1.00 89.00 89 ASN A O 1
ATOM 680 N N . VAL A 1 90 ? 33.682 4.380 -31.500 1.00 93.56 90 VAL A N 1
ATOM 681 C CA . VAL A 1 90 ? 33.558 3.696 -32.791 1.00 93.56 90 VAL A CA 1
ATOM 682 C C . VAL A 1 90 ? 32.854 4.633 -33.767 1.00 93.56 90 VAL A C 1
ATOM 684 O O . VAL A 1 90 ? 31.736 5.070 -33.515 1.00 93.56 90 VAL A O 1
ATOM 687 N N . ARG A 1 91 ? 33.498 4.945 -34.895 1.00 94.12 91 ARG A N 1
ATOM 688 C CA . ARG A 1 91 ? 32.890 5.772 -35.945 1.00 94.12 91 ARG A CA 1
ATOM 689 C C . ARG A 1 91 ? 32.133 4.887 -36.925 1.00 94.12 91 ARG A C 1
ATOM 691 O O . ARG A 1 91 ? 32.733 4.038 -37.578 1.00 94.12 91 ARG A O 1
ATOM 698 N N . VAL A 1 92 ? 30.838 5.131 -37.057 1.00 96.75 92 VAL A N 1
ATOM 699 C CA . VAL A 1 92 ? 29.975 4.536 -38.086 1.00 96.75 92 VAL A CA 1
ATOM 700 C C . VAL A 1 92 ? 29.410 5.650 -38.980 1.00 96.75 92 VAL A C 1
ATOM 702 O O . VAL A 1 92 ? 29.503 6.825 -38.613 1.00 96.75 92 VAL A O 1
ATOM 705 N N . PRO A 1 93 ? 28.864 5.346 -40.174 1.00 97.81 93 PRO A N 1
ATOM 706 C CA . PRO A 1 93 ? 28.228 6.360 -41.013 1.00 97.81 93 PRO A CA 1
ATOM 707 C C . PRO A 1 93 ? 27.151 7.130 -40.239 1.00 97.81 93 PRO A C 1
ATOM 709 O O . PRO A 1 93 ? 26.361 6.518 -39.526 1.00 97.81 93 PRO A O 1
ATOM 712 N N . ALA A 1 94 ? 27.088 8.454 -40.405 1.00 96.56 94 ALA A N 1
ATOM 713 C CA . ALA A 1 94 ? 26.266 9.335 -39.565 1.00 96.56 94 ALA A CA 1
ATOM 714 C C . ALA A 1 94 ? 24.787 8.914 -39.472 1.00 96.56 94 ALA A C 1
ATOM 716 O O . ALA A 1 94 ? 24.206 8.935 -38.392 1.00 96.56 94 ALA A O 1
ATOM 717 N N . ALA A 1 95 ? 24.189 8.464 -40.580 1.00 97.38 95 ALA A N 1
ATOM 718 C CA . ALA A 1 95 ? 22.807 7.984 -40.584 1.00 97.38 95 ALA A CA 1
ATOM 719 C C . ALA A 1 95 ? 22.611 6.732 -39.708 1.00 97.38 95 ALA A C 1
ATOM 721 O O . ALA A 1 95 ? 21.618 6.629 -38.991 1.00 97.38 95 ALA A O 1
ATOM 722 N N . VAL A 1 96 ? 23.571 5.800 -39.736 1.00 97.69 96 VAL A N 1
ATOM 723 C CA . VAL A 1 96 ? 23.565 4.595 -38.890 1.00 97.69 96 VAL A CA 1
ATOM 724 C C . VAL A 1 96 ? 23.811 4.972 -37.432 1.00 97.69 96 VAL A C 1
ATOM 726 O O . VAL A 1 96 ? 23.182 4.407 -36.543 1.00 97.69 96 VAL A O 1
ATOM 729 N N . ASP A 1 97 ? 24.683 5.951 -37.192 1.00 97.06 97 ASP A N 1
ATOM 730 C CA . ASP A 1 97 ? 25.003 6.434 -35.852 1.00 97.06 97 ASP A CA 1
ATOM 731 C C . ASP A 1 97 ? 23.777 7.053 -35.170 1.00 97.06 97 ASP A C 1
ATOM 733 O O . ASP A 1 97 ? 23.445 6.705 -34.039 1.00 97.06 97 ASP A O 1
ATOM 737 N N . TRP A 1 98 ? 23.047 7.906 -35.892 1.00 97.00 98 TRP A N 1
ATOM 738 C CA . TRP A 1 98 ? 21.847 8.579 -35.393 1.00 97.00 98 TRP A CA 1
ATOM 739 C C . TRP A 1 98 ? 20.677 7.616 -35.212 1.00 97.00 98 TRP A C 1
ATOM 741 O O . TRP A 1 98 ? 20.029 7.615 -34.166 1.00 97.00 98 TRP A O 1
ATOM 751 N N . ALA A 1 99 ? 20.410 6.768 -36.212 1.00 97.56 99 ALA A N 1
ATOM 752 C CA . ALA A 1 99 ? 19.332 5.786 -36.131 1.00 97.56 99 ALA A CA 1
ATOM 753 C C . ALA A 1 99 ? 19.597 4.759 -35.021 1.00 97.56 99 ALA A C 1
ATOM 755 O O . ALA A 1 99 ? 18.707 4.445 -34.232 1.00 97.56 99 ALA A O 1
ATOM 756 N N . GLY A 1 100 ? 20.838 4.280 -34.924 1.00 97.62 100 GLY A N 1
ATOM 757 C CA . GLY A 1 100 ? 21.278 3.364 -33.884 1.00 97.62 100 GLY A CA 1
ATOM 758 C C . GLY A 1 100 ? 21.234 3.986 -32.489 1.00 97.62 100 GLY A C 1
ATOM 759 O O . GLY A 1 100 ? 20.700 3.377 -31.563 1.00 97.62 100 GLY A O 1
ATOM 760 N N . GLY A 1 101 ? 21.716 5.224 -32.346 1.00 97.56 101 GLY A N 1
ATOM 761 C CA . GLY A 1 101 ? 21.620 5.995 -31.106 1.00 97.56 101 GLY A CA 1
ATOM 762 C C . GLY A 1 101 ? 20.170 6.220 -30.675 1.00 97.56 101 GLY A C 1
ATOM 763 O O . GLY A 1 101 ? 19.847 6.051 -29.502 1.00 97.56 101 GLY A O 1
ATOM 764 N N . GLY A 1 102 ? 19.272 6.508 -31.624 1.00 98.06 102 GLY A N 1
ATOM 765 C CA . GLY A 1 102 ? 17.836 6.636 -31.375 1.00 98.06 102 GLY A CA 1
ATOM 766 C C . GLY A 1 102 ? 17.181 5.323 -30.936 1.00 98.06 102 GLY A C 1
ATOM 767 O O . GLY A 1 102 ? 16.449 5.311 -29.951 1.00 98.06 102 GLY A O 1
ATOM 768 N N . ALA A 1 103 ? 17.478 4.202 -31.601 1.00 98.38 103 ALA A N 1
ATOM 769 C CA . ALA A 1 103 ? 16.940 2.888 -31.235 1.00 98.38 103 ALA A CA 1
ATOM 770 C C . ALA A 1 103 ? 17.408 2.436 -29.841 1.00 98.38 103 ALA A C 1
ATOM 772 O O . ALA A 1 103 ? 16.594 2.028 -29.011 1.00 98.38 103 ALA A O 1
ATOM 773 N N . CYS A 1 104 ? 18.706 2.571 -29.553 1.00 98.31 104 CYS A N 1
ATOM 774 C CA . CYS A 1 104 ? 19.251 2.328 -28.218 1.00 98.31 104 CYS A CA 1
ATOM 775 C C . CYS A 1 104 ? 18.627 3.281 -27.187 1.00 98.31 104 CYS A C 1
ATOM 777 O O . CYS A 1 104 ? 18.175 2.853 -26.127 1.00 98.31 104 CYS A O 1
ATOM 779 N N . GLY A 1 105 ? 18.523 4.564 -27.534 1.00 98.19 105 GLY A N 1
ATOM 780 C CA . GLY A 1 105 ? 17.880 5.593 -26.728 1.00 98.19 105 GLY A CA 1
ATOM 781 C C . GLY A 1 105 ? 16.450 5.246 -26.339 1.00 98.19 105 GLY A C 1
ATOM 782 O O . GLY A 1 105 ? 16.083 5.424 -25.182 1.00 98.19 105 GLY A O 1
ATOM 783 N N . PHE A 1 106 ? 15.667 4.694 -27.267 1.00 98.50 106 PHE A N 1
ATOM 784 C CA . PHE A 1 106 ? 14.301 4.250 -27.008 1.00 98.50 106 PHE A CA 1
ATOM 785 C C . PHE A 1 106 ? 14.248 3.112 -25.984 1.00 98.50 106 PHE A C 1
ATOM 787 O O . PHE A 1 106 ? 13.483 3.192 -25.026 1.00 98.50 106 PHE A O 1
ATOM 794 N N . VAL A 1 107 ? 15.094 2.085 -26.120 1.00 98.56 107 VAL A N 1
ATOM 795 C CA . VAL A 1 107 ? 15.157 0.975 -25.148 1.00 98.56 107 VAL A CA 1
ATOM 796 C C . VAL A 1 107 ? 15.573 1.479 -23.765 1.00 98.56 107 VAL A C 1
ATOM 798 O O . VAL A 1 107 ? 14.931 1.146 -22.768 1.00 98.56 107 VAL A O 1
ATOM 801 N N . THR A 1 108 ? 16.599 2.333 -23.692 1.00 98.50 108 THR A N 1
ATOM 802 C CA . THR A 1 108 ? 16.994 3.001 -22.445 1.00 98.50 108 THR A CA 1
ATOM 803 C C . THR A 1 108 ? 15.829 3.787 -21.850 1.00 98.50 108 THR A C 1
ATOM 805 O O . THR A 1 108 ? 15.545 3.658 -20.660 1.00 98.50 108 THR A O 1
ATOM 808 N N . ALA A 1 109 ? 15.136 4.584 -22.664 1.00 98.56 109 ALA A N 1
ATOM 809 C CA . ALA A 1 109 ? 14.042 5.433 -22.220 1.00 98.56 109 ALA A CA 1
ATOM 810 C C . ALA A 1 109 ? 12.854 4.618 -21.691 1.00 98.56 109 ALA A C 1
ATOM 812 O O . ALA A 1 109 ? 12.268 4.988 -20.671 1.00 98.56 109 ALA A O 1
ATOM 813 N N . MET A 1 110 ? 12.545 3.485 -22.328 1.00 98.62 110 MET A N 1
ATOM 814 C CA . MET A 1 110 ? 11.557 2.516 -21.852 1.00 98.62 110 MET A CA 1
ATOM 815 C C . MET A 1 110 ? 11.955 1.943 -20.490 1.00 98.62 110 MET A C 1
ATOM 817 O O . MET A 1 110 ? 11.153 1.984 -19.559 1.00 98.62 110 MET A O 1
ATOM 821 N N . CYS A 1 111 ? 13.207 1.500 -20.334 1.00 98.56 111 CYS A N 1
ATOM 822 C CA . CYS A 1 111 ? 13.717 0.968 -19.071 1.00 98.56 111 CYS A CA 1
ATOM 823 C C . CYS A 1 111 ? 13.671 1.997 -17.931 1.00 98.56 111 CYS A C 1
ATOM 825 O O . CYS A 1 111 ? 13.109 1.712 -16.872 1.00 98.56 111 CYS A O 1
ATOM 827 N N . VAL A 1 112 ? 14.216 3.198 -18.159 1.00 98.69 112 VAL A N 1
ATOM 828 C CA . VAL A 1 112 ? 14.251 4.294 -17.176 1.00 98.69 112 VAL A CA 1
ATOM 829 C C . VAL A 1 112 ? 12.834 4.714 -16.794 1.00 98.69 112 VAL A C 1
ATOM 831 O O . VAL A 1 112 ? 12.499 4.744 -15.611 1.00 98.69 112 VAL A O 1
ATOM 834 N N . THR A 1 113 ? 11.975 4.988 -17.779 1.00 98.56 113 THR A N 1
ATOM 835 C CA . THR A 1 113 ? 10.586 5.393 -17.522 1.00 98.56 113 THR A CA 1
ATOM 836 C C . THR A 1 113 ? 9.819 4.278 -16.818 1.00 98.56 113 THR A C 1
ATOM 838 O O . THR A 1 113 ? 9.064 4.550 -15.889 1.00 98.56 113 THR A O 1
ATOM 841 N N . GLY A 1 114 ? 10.037 3.017 -17.191 1.00 98.31 114 GLY A N 1
ATOM 842 C CA . GLY A 1 114 ? 9.397 1.868 -16.559 1.00 98.31 114 GLY A CA 1
ATOM 843 C C . GLY A 1 114 ? 9.826 1.660 -15.109 1.00 98.31 114 GLY A C 1
ATOM 844 O O . GLY A 1 114 ? 8.980 1.400 -14.257 1.00 98.31 114 GLY A O 1
ATOM 845 N N . ALA A 1 115 ? 11.108 1.851 -14.790 1.00 98.50 115 ALA A N 1
ATOM 846 C CA . ALA A 1 115 ? 11.589 1.818 -13.411 1.00 98.50 115 ALA A CA 1
ATOM 847 C C . ALA A 1 115 ? 11.004 2.982 -12.587 1.00 98.50 115 ALA A C 1
ATOM 849 O O . ALA A 1 115 ? 10.455 2.776 -11.506 1.00 98.50 115 ALA A O 1
ATOM 850 N N . LEU A 1 116 ? 11.032 4.209 -13.114 1.00 98.06 116 LEU A N 1
ATOM 851 C CA . LEU A 1 116 ? 10.481 5.371 -12.411 1.00 98.06 116 LEU A CA 1
ATOM 852 C C . LEU A 1 116 ? 8.969 5.255 -12.189 1.00 98.06 116 LEU A C 1
ATOM 854 O O . LEU A 1 116 ? 8.490 5.523 -11.091 1.00 98.06 116 LEU A O 1
ATOM 858 N N . THR A 1 117 ? 8.215 4.818 -13.199 1.00 97.00 117 THR A N 1
ATOM 859 C CA . THR A 1 117 ? 6.764 4.605 -13.079 1.00 97.00 117 THR A CA 1
ATOM 860 C C . THR A 1 117 ? 6.441 3.461 -12.125 1.00 97.00 117 THR A C 1
ATOM 862 O O . THR A 1 117 ? 5.556 3.620 -11.293 1.00 97.00 117 THR A O 1
ATOM 865 N N . THR A 1 118 ? 7.190 2.355 -12.151 1.00 97.44 118 THR A N 1
ATOM 866 C CA . THR A 1 118 ? 7.030 1.261 -11.177 1.00 97.44 118 THR A CA 1
ATOM 867 C C . THR A 1 118 ? 7.263 1.756 -9.748 1.00 97.44 118 THR A C 1
ATOM 869 O O . THR A 1 118 ? 6.417 1.539 -8.884 1.00 97.44 118 THR A O 1
ATOM 872 N N . GLY A 1 119 ? 8.350 2.495 -9.502 1.00 96.81 119 GLY A N 1
ATOM 873 C CA . GLY A 1 119 ? 8.622 3.104 -8.198 1.00 96.81 119 GLY A CA 1
ATOM 874 C C . GLY A 1 119 ? 7.557 4.121 -7.779 1.00 96.81 119 GLY A C 1
ATOM 875 O O . GLY A 1 119 ? 7.118 4.126 -6.634 1.00 96.81 119 GLY A O 1
ATOM 876 N N . PHE A 1 120 ? 7.065 4.941 -8.707 1.00 95.62 120 PHE A N 1
ATOM 877 C CA . PHE A 1 120 ? 5.988 5.891 -8.432 1.00 95.62 120 PHE A CA 1
ATOM 878 C C . PHE A 1 120 ? 4.677 5.187 -8.051 1.00 95.62 120 PHE A C 1
ATOM 880 O O . PHE A 1 120 ? 4.026 5.578 -7.088 1.00 95.62 120 PHE A O 1
ATOM 887 N N . MET A 1 121 ? 4.321 4.106 -8.749 1.00 94.31 121 MET A N 1
ATOM 888 C CA . MET A 1 121 ? 3.125 3.306 -8.458 1.00 94.31 121 MET A CA 1
ATOM 889 C C . MET A 1 121 ? 3.257 2.477 -7.169 1.00 94.31 121 MET A C 1
ATOM 891 O O . MET A 1 121 ? 2.255 2.007 -6.634 1.00 94.31 121 MET A O 1
ATOM 895 N N . MET A 1 122 ? 4.475 2.291 -6.644 1.00 94.62 122 MET A N 1
ATOM 896 C CA . MET A 1 122 ? 4.693 1.660 -5.340 1.00 94.62 122 MET A CA 1
ATOM 897 C C . MET A 1 122 ? 4.328 2.576 -4.162 1.00 94.62 122 MET A C 1
ATOM 899 O O . MET A 1 122 ? 4.135 2.053 -3.061 1.00 94.62 122 MET A O 1
ATOM 903 N N . LEU A 1 123 ? 4.222 3.893 -4.367 1.00 93.06 123 LEU A N 1
ATOM 904 C CA . LEU A 1 123 ? 3.844 4.854 -3.327 1.00 93.06 123 LEU A CA 1
ATOM 905 C C . LEU A 1 123 ? 2.351 4.733 -2.954 1.00 93.06 123 LEU A C 1
ATOM 907 O O . LEU A 1 123 ? 1.531 4.378 -3.801 1.00 93.06 123 LEU A O 1
ATOM 911 N N . PRO A 1 124 ? 1.969 5.060 -1.704 1.00 89.56 124 PRO A N 1
ATOM 912 C CA . PRO A 1 124 ? 0.597 4.927 -1.205 1.00 89.56 124 PRO A CA 1
ATOM 913 C C . PRO A 1 124 ? -0.307 6.089 -1.664 1.00 89.56 124 PRO A C 1
ATOM 915 O O . PRO A 1 124 ? -0.914 6.784 -0.854 1.00 89.56 124 PRO A O 1
ATOM 918 N N . PHE A 1 125 ? -0.391 6.347 -2.972 1.00 86.25 125 PHE A N 1
ATOM 919 C CA . PHE A 1 125 ? -1.205 7.442 -3.521 1.00 86.25 125 PHE A CA 1
ATOM 920 C C . PHE A 1 125 ? -2.696 7.097 -3.694 1.00 86.25 125 PHE A C 1
ATOM 922 O O . PHE A 1 125 ? -3.477 7.958 -4.101 1.00 86.25 125 PHE A O 1
ATOM 929 N N . GLY A 1 126 ? -3.108 5.864 -3.380 1.00 83.06 126 GLY A N 1
ATOM 930 C CA . GLY A 1 126 ? -4.476 5.379 -3.575 1.00 83.06 126 GLY A CA 1
ATOM 931 C C . GLY A 1 126 ? -4.728 4.830 -4.985 1.00 83.06 126 GLY A C 1
ATOM 932 O O . GLY A 1 126 ? -3.800 4.400 -5.668 1.00 83.06 126 GLY A O 1
ATOM 933 N N . SER A 1 127 ? -5.994 4.809 -5.418 1.00 75.31 127 SER A N 1
ATOM 934 C CA . SER A 1 127 ? -6.422 4.084 -6.628 1.00 75.31 127 SER A CA 1
ATOM 935 C C . SER A 1 127 ? -6.006 4.729 -7.956 1.00 75.31 127 SER A C 1
ATOM 937 O O . SER A 1 127 ? -5.778 4.008 -8.931 1.00 75.31 127 SER A O 1
ATOM 939 N N . ALA A 1 128 ? -5.875 6.061 -8.002 1.00 85.56 128 ALA A N 1
ATOM 940 C CA . ALA A 1 128 ? -5.720 6.809 -9.255 1.00 85.56 128 ALA A CA 1
ATOM 941 C C . ALA A 1 128 ? -4.627 7.906 -9.221 1.00 85.56 128 ALA A C 1
ATOM 943 O O . ALA A 1 128 ? -4.925 9.089 -9.442 1.00 85.56 128 ALA A O 1
ATOM 944 N N . PRO A 1 129 ? -3.346 7.568 -8.972 1.00 82.19 129 PRO A N 1
ATOM 945 C CA . PRO A 1 129 ? -2.263 8.550 -8.993 1.00 82.19 129 PRO A CA 1
ATOM 946 C C . PRO A 1 129 ? -2.160 9.237 -10.366 1.00 82.19 129 PRO A C 1
ATOM 948 O O . PRO A 1 129 ? -2.028 8.591 -11.405 1.00 82.19 129 PRO A O 1
ATOM 951 N N . GLY A 1 130 ? -2.255 10.571 -10.397 1.00 84.75 130 GLY A N 1
ATOM 952 C CA . GLY A 1 130 ? -2.241 11.339 -11.654 1.00 84.75 130 GLY A CA 1
ATOM 953 C C . GLY A 1 130 ? -3.425 11.036 -12.590 1.00 84.75 130 GLY A C 1
ATOM 954 O O . GLY A 1 130 ? -3.315 11.194 -13.817 1.00 84.75 130 GLY A O 1
ATOM 955 N N . GLY A 1 131 ? -4.540 10.550 -12.029 1.00 88.94 131 GLY A N 1
ATOM 956 C CA . GLY A 1 131 ? -5.728 10.131 -12.773 1.00 88.94 131 GLY A CA 1
ATOM 957 C C . GLY A 1 131 ? -5.467 8.938 -13.693 1.00 88.94 131 GLY A C 1
ATOM 958 O O . GLY A 1 131 ? -6.054 8.865 -14.771 1.00 88.94 131 GLY A O 1
ATOM 959 N N . PHE A 1 132 ? -4.493 8.089 -13.363 1.00 92.00 132 PHE A N 1
ATOM 960 C CA . PHE A 1 132 ? -4.290 6.798 -14.011 1.00 92.00 132 PHE A CA 1
ATOM 961 C C . PHE A 1 132 ? -4.726 5.696 -13.050 1.00 92.00 132 PHE A C 1
ATOM 963 O O . PHE A 1 132 ? -4.149 5.553 -11.975 1.00 92.00 132 PHE A O 1
ATOM 970 N N . GLU A 1 133 ? -5.719 4.917 -13.457 1.00 91.88 133 GLU A N 1
ATOM 971 C CA . GLU A 1 133 ? -6.176 3.733 -12.742 1.00 91.88 133 GLU A CA 1
ATOM 972 C C . GLU A 1 133 ? -5.950 2.517 -13.641 1.00 91.88 133 GLU A C 1
ATOM 974 O O . GLU A 1 133 ? -6.381 2.512 -14.793 1.00 91.88 133 GLU A O 1
ATOM 979 N N . ARG A 1 134 ? -5.221 1.509 -13.144 1.00 91.81 134 ARG A N 1
ATOM 980 C CA . ARG A 1 134 ? -4.893 0.314 -13.936 1.00 91.81 134 ARG A CA 1
ATOM 981 C C . ARG A 1 134 ? -6.097 -0.604 -14.112 1.00 91.81 134 ARG A C 1
ATOM 983 O O . ARG A 1 134 ? -6.189 -1.249 -15.148 1.00 91.81 134 ARG A O 1
ATOM 990 N N . LEU A 1 135 ? -6.967 -0.699 -13.111 1.00 91.69 135 LEU A N 1
ATOM 991 C CA . LEU A 1 135 ? -8.224 -1.436 -13.199 1.00 91.69 135 LEU A CA 1
ATOM 992 C C . LEU A 1 135 ? -9.366 -0.459 -12.977 1.00 91.69 135 LEU A C 1
ATOM 994 O O . LEU A 1 135 ? -9.685 -0.128 -11.840 1.00 91.69 135 LEU A O 1
ATOM 998 N N . GLU A 1 136 ? -9.948 0.012 -14.069 1.00 91.62 136 GLU A N 1
ATOM 999 C CA . GLU A 1 136 ? -11.081 0.925 -14.026 1.00 91.62 136 GLU A CA 1
ATOM 1000 C C . GLU A 1 136 ? -12.366 0.113 -13.916 1.00 91.62 136 GLU A C 1
ATOM 1002 O O . GLU A 1 136 ? -12.598 -0.815 -14.694 1.00 91.62 136 GLU A O 1
ATOM 1007 N N . ARG A 1 137 ? -13.190 0.431 -12.916 1.00 90.31 137 ARG A N 1
ATOM 1008 C CA . ARG A 1 137 ? -14.488 -0.216 -12.740 1.00 90.31 137 ARG A CA 1
ATOM 1009 C C . ARG A 1 137 ? -15.407 0.215 -13.880 1.00 90.31 137 ARG A C 1
ATOM 1011 O O . ARG A 1 137 ? -15.775 1.383 -13.963 1.00 90.31 137 ARG A O 1
ATOM 1018 N N . THR A 1 138 ? -15.818 -0.731 -14.713 1.00 89.94 138 THR A N 1
ATOM 1019 C CA . THR A 1 138 ? -16.885 -0.535 -15.691 1.00 89.94 138 THR A CA 1
ATOM 1020 C C . THR A 1 138 ? -18.203 -1.015 -15.103 1.00 89.94 138 THR A C 1
ATOM 1022 O O . THR A 1 138 ? -18.296 -2.108 -14.529 1.00 89.94 138 THR A O 1
ATOM 1025 N N . ASP A 1 139 ? -19.224 -0.156 -15.182 1.00 77.69 139 ASP A N 1
ATOM 1026 C CA . ASP A 1 139 ? -20.526 -0.438 -14.588 1.00 77.69 139 ASP A CA 1
ATOM 1027 C C . ASP A 1 139 ? -21.061 -1.777 -15.090 1.00 77.69 139 ASP A C 1
ATOM 1029 O O . ASP A 1 139 ? -21.092 -2.0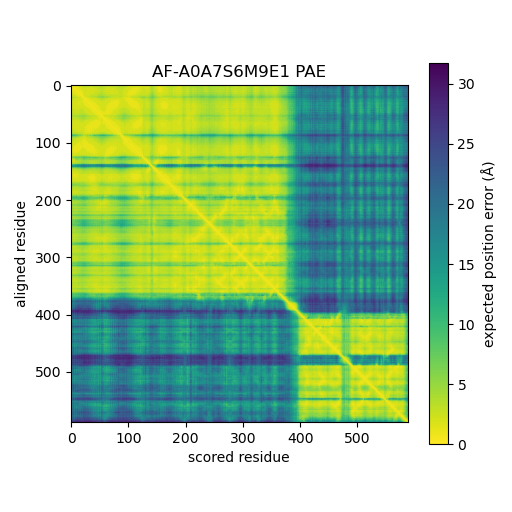72 -16.290 1.00 77.69 139 ASP A O 1
ATOM 1033 N N . ALA A 1 140 ? -21.485 -2.606 -14.138 1.00 65.56 140 ALA A N 1
ATOM 1034 C CA . ALA A 1 140 ? -22.101 -3.872 -14.458 1.00 65.56 140 ALA A CA 1
ATOM 1035 C C . ALA A 1 140 ? -23.355 -3.610 -15.296 1.00 65.56 140 ALA A C 1
ATOM 1037 O O . ALA A 1 140 ? -24.251 -2.870 -14.882 1.00 65.56 140 ALA A O 1
ATOM 1038 N N . ARG A 1 141 ? -23.457 -4.252 -16.465 1.00 60.47 141 ARG A N 1
ATOM 1039 C CA . ARG A 1 141 ? -24.734 -4.328 -17.185 1.00 60.47 141 ARG A CA 1
ATOM 1040 C C . ARG A 1 141 ? -25.763 -4.938 -16.223 1.00 60.47 141 ARG A C 1
ATOM 1042 O O . ARG A 1 141 ? -25.568 -6.066 -15.782 1.00 60.47 141 ARG A O 1
ATOM 1049 N N . SER A 1 142 ? -26.772 -4.145 -15.848 1.00 60.12 142 SER A N 1
ATOM 1050 C CA . SER A 1 142 ? -27.954 -4.473 -15.027 1.00 60.12 142 SER A CA 1
ATOM 1051 C C . SER A 1 142 ? -27.928 -5.850 -14.332 1.00 60.12 142 SER A C 1
ATOM 1053 O O . SER A 1 142 ? -28.314 -6.851 -14.937 1.00 60.12 142 SER A O 1
ATOM 1055 N N . GLY A 1 143 ? -27.502 -5.892 -13.063 1.00 65.44 143 GLY A N 1
ATOM 1056 C CA . GLY A 1 143 ? -27.574 -7.083 -12.195 1.00 65.44 143 GLY A CA 1
ATOM 1057 C C . GLY A 1 143 ? -26.366 -8.030 -12.239 1.00 65.44 143 GLY A C 1
ATOM 1058 O O . GLY A 1 143 ? -26.382 -9.072 -11.589 1.00 65.44 143 GLY A O 1
ATOM 1059 N N . GLY A 1 144 ? -25.319 -7.700 -13.000 1.00 80.06 144 GLY A N 1
ATOM 1060 C CA . GLY A 1 144 ? -24.072 -8.469 -13.042 1.00 80.06 144 GLY A CA 1
ATOM 1061 C C . GLY A 1 144 ? -23.043 -8.072 -11.976 1.00 80.06 144 GLY A C 1
ATOM 1062 O O . GLY A 1 144 ? -23.161 -7.046 -11.309 1.00 80.06 144 GLY A O 1
ATOM 1063 N N . ARG A 1 145 ? -21.973 -8.870 -11.870 1.00 85.69 145 ARG A N 1
ATOM 1064 C CA . ARG A 1 145 ? -20.760 -8.472 -11.141 1.00 85.69 145 ARG A CA 1
ATOM 1065 C C . ARG A 1 145 ? -20.093 -7.290 -11.838 1.00 85.69 145 ARG A C 1
ATOM 1067 O O . ARG A 1 145 ? -20.097 -7.217 -13.068 1.00 85.69 145 ARG A O 1
ATOM 1074 N N . ALA A 1 146 ? -19.476 -6.420 -11.050 1.00 89.25 146 ALA A N 1
ATOM 1075 C CA . ALA A 1 146 ? -18.638 -5.338 -11.536 1.00 89.25 146 ALA A CA 1
ATOM 1076 C C . ALA A 1 146 ? -17.570 -5.873 -12.492 1.00 89.25 146 ALA A C 1
ATOM 1078 O O . ALA A 1 146 ? -16.896 -6.869 -12.201 1.00 89.25 146 ALA A O 1
ATOM 1079 N N . GLN A 1 147 ? -17.442 -5.215 -13.638 1.00 90.69 147 GLN A N 1
ATOM 1080 C CA . GLN A 1 147 ? -16.380 -5.490 -14.588 1.00 90.69 147 GLN A CA 1
ATOM 1081 C C . GLN A 1 147 ? -15.249 -4.493 -14.352 1.00 90.69 147 GLN A C 1
ATOM 1083 O O . GLN A 1 147 ? -15.454 -3.410 -13.804 1.00 90.69 147 GLN A O 1
ATOM 1088 N N . PHE A 1 148 ? -14.031 -4.915 -14.669 1.00 91.81 148 PHE A N 1
ATOM 1089 C CA . PHE A 1 148 ? -12.843 -4.096 -14.495 1.00 91.81 148 PHE A CA 1
ATOM 1090 C C . PHE A 1 148 ? -12.042 -4.158 -15.779 1.00 91.81 148 PHE A C 1
ATOM 1092 O O . PHE A 1 148 ? -11.564 -5.231 -16.159 1.00 91.81 148 PHE A O 1
ATOM 1099 N N . ASP A 1 149 ? -11.895 -3.006 -16.418 1.00 93.44 149 ASP A N 1
ATOM 1100 C CA . ASP A 1 149 ? -11.105 -2.872 -17.626 1.00 93.44 149 ASP A CA 1
ATOM 1101 C C . ASP A 1 149 ? -9.653 -2.595 -17.250 1.00 93.44 149 ASP A C 1
ATOM 1103 O O . ASP A 1 149 ? -9.335 -1.740 -16.416 1.00 93.44 149 ASP A O 1
ATOM 1107 N N . LYS A 1 150 ? -8.749 -3.370 -17.854 1.00 94.12 150 LYS A N 1
ATOM 1108 C CA . LYS A 1 150 ? -7.315 -3.241 -17.617 1.00 94.12 150 LYS A CA 1
ATOM 1109 C C . LYS A 1 150 ? -6.735 -2.160 -18.516 1.00 94.12 150 LYS A C 1
ATOM 1111 O O . LYS A 1 150 ? -6.495 -2.378 -19.701 1.00 94.12 150 LYS A O 1
ATOM 1116 N N . ASN A 1 151 ? -6.423 -1.028 -17.912 1.00 94.81 151 ASN A N 1
ATOM 1117 C CA . ASN A 1 151 ? -5.725 0.072 -18.547 1.00 94.81 151 ASN A CA 1
ATOM 1118 C C . ASN A 1 151 ? -4.206 -0.100 -18.422 1.00 94.81 151 ASN A C 1
ATOM 1120 O O . ASN A 1 151 ? -3.677 -0.633 -17.445 1.00 94.81 151 ASN A O 1
ATOM 1124 N N . SER A 1 152 ? -3.479 0.389 -19.422 1.00 95.75 152 SER A N 1
ATOM 1125 C CA . SER A 1 152 ? -2.015 0.451 -19.412 1.00 95.75 152 SER A CA 1
ATOM 1126 C C . SER A 1 152 ? -1.554 1.871 -19.709 1.00 95.75 152 SER A C 1
ATOM 1128 O O . SER A 1 152 ? -2.257 2.641 -20.366 1.00 95.75 152 SER A O 1
ATOM 1130 N N . LEU A 1 153 ? -0.364 2.230 -19.225 1.00 95.50 153 LEU A N 1
ATOM 1131 C CA . LEU A 1 153 ? 0.298 3.456 -19.663 1.00 95.50 153 LEU A CA 1
ATOM 1132 C C . LEU A 1 153 ? 0.570 3.373 -21.170 1.00 95.50 153 LEU A C 1
ATOM 1134 O O . LEU A 1 153 ? 0.735 2.285 -21.725 1.00 95.50 153 LEU A O 1
ATOM 1138 N N . TRP A 1 154 ? 0.657 4.521 -21.839 1.00 96.31 154 TRP A N 1
ATOM 1139 C CA . TRP A 1 154 ? 1.087 4.549 -23.236 1.00 96.31 154 TRP A CA 1
ATOM 1140 C C . TRP A 1 154 ? 2.490 3.949 -23.367 1.00 96.31 154 TRP A C 1
ATOM 1142 O O . TRP A 1 154 ? 3.373 4.264 -22.572 1.00 96.31 154 TRP A O 1
ATOM 1152 N N . PHE A 1 155 ? 2.655 3.044 -24.336 1.00 96.38 155 PHE A N 1
ATOM 1153 C CA . PHE A 1 155 ? 3.824 2.169 -24.525 1.00 96.38 155 PHE A CA 1
ATOM 1154 C C . PHE A 1 155 ? 4.089 1.136 -23.414 1.00 96.38 155 PHE A C 1
ATOM 1156 O O . PHE A 1 155 ? 4.957 0.290 -23.595 1.00 96.38 155 PHE A O 1
ATOM 1163 N N . ALA A 1 156 ? 3.339 1.158 -22.306 1.00 97.62 156 ALA A N 1
ATOM 1164 C CA . ALA A 1 156 ? 3.493 0.262 -21.155 1.00 97.62 156 ALA A CA 1
ATOM 1165 C C . ALA A 1 156 ? 4.961 0.085 -20.686 1.00 97.62 156 ALA A C 1
ATOM 1167 O O . ALA A 1 156 ? 5.442 -1.047 -20.582 1.00 97.62 156 ALA A O 1
ATOM 1168 N N . PRO A 1 157 ? 5.706 1.182 -20.424 1.00 98.19 157 PRO A N 1
ATOM 1169 C CA . PRO A 1 157 ? 7.134 1.116 -20.104 1.00 98.19 157 PRO A CA 1
ATOM 1170 C C . PRO A 1 157 ? 7.426 0.300 -18.841 1.00 98.19 157 PRO A C 1
ATOM 1172 O O . PRO A 1 157 ? 8.404 -0.431 -18.783 1.00 98.19 157 PRO A O 1
ATOM 1175 N N . ASP A 1 158 ? 6.552 0.361 -17.846 1.00 97.75 158 ASP A N 1
ATOM 1176 C CA . ASP A 1 158 ? 6.583 -0.463 -16.639 1.00 97.75 158 ASP A CA 1
ATOM 1177 C C . ASP A 1 158 ? 6.486 -1.966 -16.944 1.00 97.75 158 ASP A C 1
ATOM 1179 O O . ASP A 1 158 ? 7.299 -2.756 -16.457 1.00 97.75 158 ASP A O 1
ATOM 1183 N N . ALA A 1 159 ? 5.537 -2.364 -17.796 1.00 97.50 159 ALA A N 1
ATOM 1184 C CA . ALA A 1 159 ? 5.385 -3.751 -18.227 1.00 97.50 159 ALA A CA 1
ATOM 1185 C C . ALA A 1 159 ? 6.558 -4.211 -19.098 1.00 97.50 159 ALA A C 1
ATOM 1187 O O . ALA A 1 159 ? 7.014 -5.343 -18.946 1.00 97.50 159 ALA A O 1
ATOM 1188 N N . PHE A 1 160 ? 7.087 -3.334 -19.955 1.00 98.31 160 PHE A N 1
ATOM 1189 C CA . PHE A 1 160 ? 8.292 -3.603 -20.737 1.00 98.31 160 PHE A CA 1
ATOM 1190 C C . PHE A 1 160 ? 9.497 -3.874 -19.830 1.00 98.31 160 PHE A C 1
ATOM 1192 O O . PHE A 1 160 ? 10.146 -4.907 -19.971 1.00 98.31 160 PHE A O 1
ATOM 1199 N N . THR A 1 161 ? 9.772 -2.998 -18.860 1.00 98.50 161 THR A N 1
ATOM 1200 C CA . THR A 1 161 ? 10.928 -3.134 -17.962 1.00 98.50 161 THR A CA 1
ATOM 1201 C C . THR A 1 161 ? 10.811 -4.367 -17.067 1.00 98.50 161 THR A C 1
ATOM 1203 O O . THR A 1 161 ? 11.788 -5.097 -16.897 1.00 98.50 161 THR A O 1
ATOM 1206 N N . ALA A 1 162 ? 9.619 -4.645 -16.525 1.00 97.94 162 ALA A N 1
ATOM 1207 C CA . ALA A 1 162 ? 9.367 -5.867 -15.758 1.00 97.94 162 ALA A CA 1
ATOM 1208 C C . ALA A 1 162 ? 9.472 -7.129 -16.635 1.00 97.94 162 ALA A C 1
ATOM 1210 O O . ALA A 1 162 ? 10.065 -8.122 -16.219 1.00 97.94 162 ALA A O 1
ATOM 1211 N N . GLY A 1 163 ? 8.949 -7.087 -17.864 1.00 97.56 163 GLY A N 1
ATOM 1212 C CA . GLY A 1 163 ? 9.042 -8.172 -18.843 1.00 97.56 163 GLY A CA 1
ATOM 1213 C C . GLY A 1 163 ? 10.482 -8.474 -19.262 1.00 97.56 163 GLY A C 1
ATOM 1214 O O . GLY A 1 163 ? 10.871 -9.638 -19.337 1.00 97.56 163 GLY A O 1
ATOM 1215 N N . LEU A 1 164 ? 11.300 -7.436 -19.456 1.00 97.94 164 LEU A N 1
ATOM 1216 C CA . LEU A 1 164 ? 12.724 -7.573 -19.749 1.00 97.94 164 LEU A CA 1
ATOM 1217 C C . LEU A 1 164 ? 13.472 -8.239 -18.590 1.00 97.94 164 LEU A C 1
ATOM 1219 O O . LEU A 1 164 ? 14.248 -9.167 -18.815 1.00 97.94 164 LEU A O 1
ATOM 1223 N N . PHE A 1 165 ? 13.214 -7.820 -17.348 1.00 97.75 165 PHE A N 1
ATOM 1224 C CA . PHE A 1 165 ? 13.816 -8.482 -16.193 1.00 97.75 165 PHE A CA 1
ATOM 1225 C C . PHE A 1 165 ? 13.321 -9.923 -16.031 1.00 97.75 165 PHE A C 1
ATOM 1227 O O . PHE A 1 165 ? 14.126 -10.809 -15.766 1.00 97.75 165 PHE A O 1
ATOM 1234 N N . ASN A 1 166 ? 12.035 -10.190 -16.275 1.00 96.69 166 ASN A N 1
ATOM 1235 C CA . ASN A 1 166 ? 11.490 -11.548 -16.305 1.00 96.69 166 ASN A CA 1
ATOM 1236 C C . ASN A 1 166 ? 12.247 -12.437 -17.299 1.00 96.69 166 ASN A C 1
ATOM 1238 O O . ASN A 1 166 ? 12.697 -13.520 -16.921 1.00 96.69 166 ASN A O 1
ATOM 1242 N N . LEU A 1 167 ? 12.454 -11.961 -18.532 1.00 96.62 167 LEU A N 1
ATOM 1243 C CA . LEU A 1 167 ? 13.229 -12.662 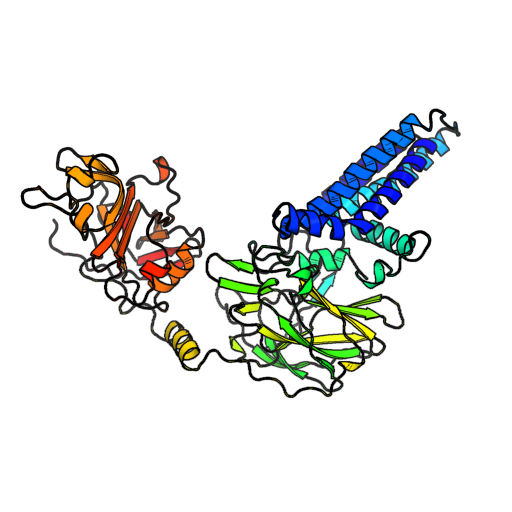-19.557 1.00 96.62 167 LEU A CA 1
ATOM 1244 C C . LEU A 1 167 ? 14.654 -12.975 -19.074 1.00 96.62 167 LEU A C 1
ATOM 1246 O O . LEU A 1 167 ? 15.113 -14.109 -19.200 1.00 96.62 167 LEU A O 1
ATOM 1250 N N . LEU A 1 168 ? 15.337 -11.994 -18.478 1.00 96.94 168 LEU A N 1
ATOM 1251 C CA . LEU A 1 168 ? 16.702 -12.164 -17.974 1.00 96.94 168 LEU A CA 1
ATOM 1252 C C . LEU A 1 168 ? 16.763 -13.108 -16.766 1.00 96.94 168 LEU A C 1
ATOM 1254 O O . LEU A 1 168 ? 17.634 -13.973 -16.728 1.00 96.94 168 LEU A O 1
ATOM 1258 N N . SER A 1 169 ? 15.819 -13.001 -15.828 1.00 96.81 169 SER A N 1
ATOM 1259 C CA . SER A 1 169 ? 15.720 -13.855 -14.634 1.00 96.81 169 SER A CA 1
ATOM 1260 C C . SER A 1 169 ? 15.367 -15.311 -14.957 1.00 96.81 169 SER A C 1
ATOM 1262 O O . SER A 1 169 ? 15.655 -16.208 -14.172 1.00 96.81 169 SER A O 1
ATOM 1264 N N . ASN A 1 170 ? 14.758 -15.564 -16.118 1.00 95.19 170 ASN A N 1
ATOM 1265 C CA . ASN A 1 170 ? 14.532 -16.915 -16.632 1.00 95.19 170 ASN A CA 1
ATOM 1266 C C . ASN A 1 170 ? 15.743 -17.454 -17.415 1.00 95.19 170 ASN A C 1
ATOM 1268 O O . ASN A 1 170 ? 15.846 -18.661 -17.624 1.00 95.19 170 ASN A O 1
ATOM 1272 N N . GLY A 1 171 ? 16.647 -16.571 -17.848 1.00 95.56 171 GLY A N 1
ATOM 1273 C CA . GLY A 1 171 ? 17.824 -16.890 -18.651 1.00 95.56 171 GLY A CA 1
ATOM 1274 C C . GLY A 1 171 ? 19.133 -16.633 -17.906 1.00 95.56 171 GLY A C 1
ATOM 1275 O O . GLY A 1 171 ? 19.464 -17.320 -16.943 1.00 95.56 171 GLY A O 1
ATOM 1276 N N . ALA A 1 172 ? 19.903 -15.653 -18.385 1.00 93.81 172 ALA A N 1
ATOM 1277 C CA . ALA A 1 172 ? 21.275 -15.401 -17.936 1.00 93.81 172 ALA A CA 1
ATOM 1278 C C . ALA A 1 172 ? 21.400 -14.921 -16.476 1.00 93.81 172 ALA A C 1
ATOM 1280 O O . ALA A 1 172 ? 22.464 -15.070 -15.884 1.00 93.81 172 ALA A O 1
ATOM 1281 N N . ALA A 1 173 ? 20.337 -14.358 -15.896 1.00 93.00 173 ALA A N 1
ATOM 1282 C CA . ALA A 1 173 ? 20.288 -13.886 -14.511 1.00 93.00 173 ALA A CA 1
ATOM 1283 C C . ALA A 1 173 ? 19.446 -14.811 -13.610 1.00 93.00 173 ALA A C 1
ATOM 1285 O O . ALA A 1 173 ? 18.833 -14.357 -12.643 1.00 93.00 173 ALA A O 1
ATOM 1286 N N . ARG A 1 174 ? 19.364 -16.103 -13.948 1.00 94.00 174 ARG A N 1
ATOM 1287 C CA . ARG A 1 174 ? 18.571 -17.080 -13.201 1.00 94.00 174 ARG A CA 1
ATOM 1288 C C . ARG A 1 174 ? 19.150 -17.349 -11.813 1.00 94.00 174 ARG A C 1
ATOM 1290 O O . ARG A 1 174 ? 20.270 -17.832 -11.684 1.00 94.00 174 ARG A O 1
ATOM 1297 N N . GLY A 1 175 ? 18.345 -17.074 -10.789 1.00 91.25 175 GLY A N 1
ATOM 1298 C CA . GLY A 1 175 ? 18.568 -17.533 -9.419 1.00 91.25 175 GLY A CA 1
ATOM 1299 C C . GLY A 1 175 ? 17.867 -18.863 -9.128 1.00 91.25 175 GLY A C 1
ATOM 1300 O O . GLY A 1 175 ? 17.324 -19.514 -10.024 1.00 91.25 175 GLY A O 1
ATOM 1301 N N . GLU A 1 176 ? 17.837 -19.252 -7.852 1.00 93.00 176 GLU A N 1
ATOM 1302 C CA . GLU A 1 176 ? 17.072 -20.420 -7.384 1.00 93.00 176 GLU A CA 1
ATOM 1303 C C . GLU A 1 176 ? 15.572 -20.269 -7.664 1.00 93.00 176 GLU A C 1
ATOM 1305 O O . GLU A 1 176 ? 14.891 -21.218 -8.052 1.00 93.00 176 GLU A O 1
ATOM 1310 N N . THR A 1 177 ? 15.070 -19.043 -7.513 1.00 92.94 177 THR A N 1
ATOM 1311 C CA . THR A 1 177 ? 13.712 -18.650 -7.879 1.00 92.94 177 THR A CA 1
ATOM 1312 C C . THR A 1 177 ? 13.775 -17.648 -9.026 1.00 92.94 177 THR A C 1
ATOM 1314 O O . THR A 1 177 ? 14.581 -16.717 -9.021 1.00 92.94 177 THR A O 1
ATOM 1317 N N . THR A 1 178 ? 12.948 -17.854 -10.051 1.00 95.25 178 THR A N 1
ATOM 1318 C CA . THR A 1 178 ? 12.814 -16.879 -11.138 1.00 95.25 178 THR A CA 1
ATOM 1319 C C . THR A 1 178 ? 11.931 -15.728 -10.674 1.00 95.25 178 THR A C 1
ATOM 1321 O O . THR A 1 178 ? 11.007 -15.939 -9.884 1.00 95.25 178 THR A O 1
ATOM 1324 N N . PHE A 1 179 ? 12.158 -14.511 -11.173 1.00 96.44 179 PHE A N 1
ATOM 1325 C CA . PHE A 1 179 ? 11.371 -13.355 -10.733 1.00 96.44 179 PHE A CA 1
ATOM 1326 C C . PHE A 1 179 ? 9.879 -13.545 -11.023 1.00 96.44 179 PHE A C 1
ATOM 1328 O O . PHE A 1 179 ? 9.042 -13.326 -10.148 1.00 96.44 179 PHE A O 1
ATOM 1335 N N . ALA A 1 180 ? 9.562 -14.075 -12.207 1.00 95.88 180 ALA A N 1
ATOM 1336 C CA . ALA A 1 180 ? 8.199 -14.386 -12.624 1.00 95.88 180 ALA A CA 1
ATOM 1337 C C . ALA A 1 180 ? 7.494 -15.368 -11.675 1.00 95.88 180 ALA A C 1
ATOM 1339 O O . ALA A 1 180 ? 6.281 -15.293 -11.526 1.00 95.88 180 ALA A O 1
ATOM 1340 N N . SER A 1 181 ? 8.229 -16.256 -10.994 1.00 96.31 181 SER A N 1
ATOM 1341 C CA . SER A 1 181 ? 7.626 -17.194 -10.041 1.00 96.31 181 SER A CA 1
ATOM 1342 C C . SER A 1 181 ? 7.097 -16.540 -8.759 1.00 96.31 181 SER A C 1
ATOM 1344 O O . SER A 1 181 ? 6.200 -17.089 -8.123 1.00 96.31 181 SER A O 1
ATOM 1346 N N . ALA A 1 182 ? 7.617 -15.364 -8.390 1.00 96.44 182 ALA A N 1
ATOM 1347 C CA . ALA A 1 182 ? 7.120 -14.561 -7.270 1.00 96.44 182 ALA A CA 1
ATOM 1348 C C . ALA A 1 182 ? 6.245 -13.380 -7.738 1.00 96.44 182 ALA A C 1
ATOM 1350 O O . ALA A 1 182 ? 5.289 -12.976 -7.064 1.00 96.44 182 ALA A O 1
ATOM 1351 N N . TYR A 1 183 ? 6.545 -12.841 -8.921 1.00 97.12 183 TYR A N 1
ATOM 1352 C CA . TYR A 1 183 ? 5.863 -11.704 -9.532 1.00 97.12 183 TYR A CA 1
ATOM 1353 C C . TYR A 1 183 ? 5.511 -11.978 -10.996 1.00 97.12 183 TYR A C 1
ATOM 1355 O O . TYR A 1 183 ? 6.106 -11.372 -11.892 1.00 97.12 183 TYR A O 1
ATOM 1363 N N . PRO A 1 184 ? 4.504 -12.833 -11.263 1.00 96.81 184 PRO A N 1
ATOM 1364 C CA . PRO A 1 184 ? 4.079 -13.128 -12.632 1.00 96.81 184 PRO A CA 1
ATOM 1365 C C . PRO A 1 184 ? 3.760 -11.862 -13.437 1.00 96.81 184 PRO A C 1
ATOM 1367 O O . PRO A 1 184 ? 4.110 -11.740 -14.608 1.00 96.81 184 PRO A O 1
ATOM 1370 N N . ASN A 1 185 ? 3.144 -10.877 -12.777 1.00 96.38 185 ASN A N 1
ATOM 1371 C CA . ASN A 1 185 ? 2.826 -9.574 -13.346 1.00 96.38 185 ASN A CA 1
ATOM 1372 C C . ASN A 1 185 ? 3.084 -8.478 -12.305 1.00 96.38 185 ASN A C 1
ATOM 1374 O O . ASN A 1 185 ? 2.202 -8.098 -11.530 1.00 96.38 185 ASN A O 1
ATOM 1378 N N . LEU A 1 186 ? 4.328 -7.997 -12.262 1.00 96.31 186 LEU A N 1
ATOM 1379 C CA . LEU A 1 186 ? 4.754 -7.008 -11.277 1.00 96.31 186 LEU A CA 1
ATOM 1380 C C . LEU A 1 186 ? 3.978 -5.678 -11.357 1.00 96.31 186 LEU A C 1
ATOM 1382 O O . LEU A 1 186 ? 3.545 -5.218 -10.301 1.00 96.31 186 LEU A O 1
ATOM 1386 N N . PRO A 1 187 ? 3.747 -5.050 -12.531 1.00 96.06 187 PRO A N 1
ATOM 1387 C CA . PRO A 1 187 ? 3.011 -3.782 -12.584 1.00 96.06 187 PRO A CA 1
ATOM 1388 C C . PRO A 1 187 ? 1.598 -3.867 -12.002 1.00 96.06 187 PRO A C 1
ATOM 1390 O O . PRO A 1 187 ? 1.103 -2.926 -11.377 1.00 96.06 187 PRO A O 1
ATOM 1393 N N . GLU A 1 188 ? 0.949 -5.010 -12.205 1.00 94.56 188 GLU A N 1
ATOM 1394 C CA . GLU A 1 188 ? -0.353 -5.316 -11.632 1.00 94.56 188 GLU A CA 1
ATOM 1395 C C . GLU A 1 188 ? -0.267 -5.535 -10.118 1.00 94.56 188 GLU A C 1
ATOM 1397 O O . GLU A 1 188 ? -1.029 -4.914 -9.382 1.00 94.56 188 GLU A O 1
ATOM 1402 N N . TRP A 1 189 ? 0.716 -6.306 -9.637 1.00 95.06 189 TRP A N 1
ATOM 1403 C CA . TRP A 1 189 ? 0.969 -6.471 -8.201 1.00 95.06 189 TRP A CA 1
ATOM 1404 C C . TRP A 1 189 ? 1.242 -5.139 -7.490 1.00 95.06 189 TRP A C 1
ATOM 1406 O O . TRP A 1 189 ? 0.682 -4.887 -6.421 1.00 95.06 189 TRP A O 1
ATOM 1416 N N . VAL A 1 190 ? 2.071 -4.269 -8.077 1.00 94.81 190 VAL A N 1
ATOM 1417 C CA . VAL A 1 190 ? 2.387 -2.947 -7.517 1.00 94.81 190 VAL A CA 1
ATOM 1418 C C . VAL A 1 190 ? 1.115 -2.117 -7.364 1.00 94.81 190 VAL A C 1
ATOM 1420 O O . VAL A 1 190 ? 0.886 -1.577 -6.282 1.00 94.81 190 VAL A O 1
ATOM 1423 N N . TRP A 1 191 ? 0.270 -2.064 -8.402 1.00 92.50 191 TRP A N 1
ATOM 1424 C CA . TRP A 1 191 ? -1.004 -1.340 -8.348 1.00 92.50 191 TRP A CA 1
ATOM 1425 C C . TRP A 1 191 ? -1.951 -1.938 -7.300 1.00 92.50 191 TRP A C 1
ATOM 1427 O O . TRP A 1 191 ? -2.484 -1.212 -6.466 1.00 92.50 191 TRP A O 1
ATOM 1437 N N . TRP A 1 192 ? -2.109 -3.263 -7.284 1.00 87.44 192 TRP A N 1
ATOM 1438 C CA . TRP A 1 192 ? -2.992 -3.976 -6.357 1.00 87.44 192 TRP A CA 1
ATOM 1439 C C . TRP A 1 192 ? -2.670 -3.739 -4.893 1.00 87.44 192 TRP A C 1
ATOM 1441 O O . TRP A 1 192 ? -3.568 -3.507 -4.084 1.00 87.44 192 TRP A O 1
ATOM 1451 N N . SER A 1 193 ? -1.384 -3.800 -4.572 1.00 87.62 193 SER A N 1
ATOM 1452 C CA . SER A 1 193 ? -0.891 -3.592 -3.218 1.00 87.62 193 SER A CA 1
ATOM 1453 C C . SER A 1 193 ? -0.837 -2.111 -2.838 1.00 87.62 193 SER A C 1
ATOM 1455 O O . SER A 1 193 ? -0.988 -1.798 -1.664 1.00 87.62 193 SER A O 1
ATOM 1457 N N . GLY A 1 194 ? -0.655 -1.203 -3.806 1.00 86.94 194 GLY A N 1
ATOM 1458 C CA . GLY A 1 194 ? -0.643 0.250 -3.598 1.00 86.94 194 GLY A CA 1
ATOM 1459 C C . GLY A 1 194 ? -2.032 0.891 -3.484 1.00 86.94 194 GLY A C 1
ATOM 1460 O O . GLY A 1 194 ? -2.157 1.973 -2.912 1.00 86.94 194 GLY A O 1
ATOM 1461 N N . ASN A 1 195 ? -3.079 0.226 -3.985 1.00 82.31 195 ASN A N 1
ATOM 1462 C CA . ASN A 1 195 ? -4.464 0.687 -3.901 1.00 82.31 195 ASN A CA 1
ATOM 1463 C C . ASN A 1 195 ? -5.050 0.433 -2.499 1.00 82.31 195 ASN A C 1
ATOM 1465 O O . ASN A 1 195 ? -5.797 -0.518 -2.260 1.00 82.31 195 ASN A O 1
ATOM 1469 N N . THR A 1 196 ? -4.667 1.269 -1.539 1.00 81.75 196 THR A N 1
ATOM 1470 C CA . THR A 1 196 ? -5.057 1.123 -0.137 1.00 81.75 196 THR A CA 1
ATOM 1471 C C . THR A 1 196 ? -6.519 1.516 0.122 1.00 81.75 196 THR A C 1
ATOM 1473 O O . THR A 1 196 ? -7.167 2.199 -0.677 1.00 81.75 196 THR A O 1
ATOM 1476 N N . MET A 1 197 ? -7.108 1.007 1.213 1.00 74.94 197 MET A N 1
ATOM 1477 C CA . MET A 1 197 ? -8.473 1.381 1.627 1.00 74.94 197 MET A CA 1
ATOM 1478 C C . MET A 1 197 ? -8.526 2.856 2.041 1.00 74.94 197 MET A C 1
ATOM 1480 O O . MET A 1 197 ? -9.450 3.576 1.670 1.00 74.94 197 MET A O 1
ATOM 1484 N N . GLN A 1 198 ? -7.516 3.287 2.797 1.00 78.94 198 GLN A N 1
ATOM 1485 C CA . GLN A 1 198 ? -7.340 4.645 3.296 1.00 78.94 198 GLN A CA 1
ATOM 1486 C C . GLN A 1 198 ? -5.901 5.102 3.030 1.00 78.94 198 GLN A C 1
ATOM 1488 O O . GLN A 1 198 ? -5.015 4.268 2.815 1.00 78.94 198 GLN A O 1
ATOM 1493 N N . GLN A 1 199 ? -5.657 6.415 3.047 1.00 72.75 199 GLN A N 1
ATOM 1494 C CA . GLN A 1 199 ? -4.301 6.958 2.874 1.00 72.75 199 GLN A CA 1
ATOM 1495 C C . GLN A 1 199 ? -3.359 6.499 3.996 1.00 72.75 199 GLN A C 1
ATOM 1497 O O . GLN A 1 199 ? -2.151 6.412 3.799 1.00 72.75 199 GLN A O 1
ATOM 1502 N N . GLU A 1 200 ? -3.919 6.169 5.158 1.00 75.69 200 GLU A N 1
ATOM 1503 C CA . GLU A 1 200 ? -3.200 5.709 6.338 1.00 75.69 200 GLU A CA 1
ATOM 1504 C C . GLU A 1 200 ? -2.892 4.206 6.316 1.00 75.69 200 GLU A C 1
ATOM 1506 O O . GLU A 1 200 ? -2.016 3.761 7.057 1.00 75.69 200 GLU A O 1
ATOM 1511 N N . SER A 1 201 ? -3.590 3.405 5.500 1.00 86.00 201 SER A N 1
ATOM 1512 C CA . SER A 1 201 ? -3.319 1.965 5.431 1.00 86.00 201 SER A CA 1
ATOM 1513 C C . SER A 1 201 ? -2.008 1.714 4.695 1.00 86.00 201 SER A C 1
ATOM 1515 O O . SER A 1 201 ? -1.798 2.216 3.591 1.00 86.00 201 SER A O 1
ATOM 1517 N N . SER A 1 202 ? -1.129 0.902 5.278 1.00 91.06 202 SER A N 1
ATOM 1518 C CA . SER A 1 202 ? 0.159 0.607 4.659 1.00 91.06 202 SER A CA 1
ATOM 1519 C C . SER A 1 202 ? 0.018 -0.482 3.583 1.00 91.06 202 SER A C 1
ATOM 1521 O O . SER A 1 202 ? -0.564 -1.536 3.852 1.00 91.06 202 SER A O 1
ATOM 1523 N N . PRO A 1 203 ? 0.592 -0.294 2.376 1.00 93.00 203 PRO A N 1
ATOM 1524 C CA . PRO A 1 203 ? 0.609 -1.323 1.333 1.00 93.00 203 PRO A CA 1
ATOM 1525 C C . PRO A 1 203 ? 1.537 -2.503 1.679 1.00 93.00 203 PRO A C 1
ATOM 1527 O O . PRO A 1 203 ? 1.416 -3.589 1.110 1.00 93.00 203 PRO A O 1
ATOM 1530 N N . ALA A 1 204 ? 2.481 -2.297 2.602 1.00 94.62 204 ALA A N 1
ATOM 1531 C CA . ALA A 1 204 ? 3.459 -3.279 3.058 1.00 94.62 204 ALA A CA 1
ATOM 1532 C C . ALA A 1 204 ? 3.327 -3.522 4.567 1.00 94.62 204 ALA A C 1
ATOM 1534 O O . ALA A 1 204 ? 2.872 -2.649 5.311 1.00 94.62 204 ALA A O 1
ATOM 1535 N N . VAL A 1 205 ? 3.732 -4.706 5.018 1.00 95.19 205 VAL A N 1
ATOM 1536 C CA . VAL A 1 205 ? 3.757 -5.047 6.446 1.00 95.19 205 VAL A CA 1
ATOM 1537 C C . VAL A 1 205 ? 4.851 -4.298 7.206 1.00 95.19 205 VAL A C 1
ATOM 1539 O O . VAL A 1 205 ? 5.850 -3.870 6.631 1.00 95.19 205 VAL A O 1
ATOM 1542 N N . TYR A 1 206 ? 4.653 -4.140 8.514 1.00 93.62 206 TYR A N 1
ATOM 1543 C CA . TYR A 1 206 ? 5.625 -3.507 9.399 1.00 93.62 206 TYR A CA 1
ATOM 1544 C C . TYR A 1 206 ? 6.693 -4.509 9.846 1.00 93.62 206 TYR A C 1
ATOM 1546 O O . TYR A 1 206 ? 6.392 -5.667 10.136 1.00 93.62 206 TYR A O 1
ATOM 1554 N N . VAL A 1 207 ? 7.936 -4.033 9.913 1.00 93.81 207 VAL A N 1
ATOM 1555 C CA . VAL A 1 207 ? 9.055 -4.701 10.582 1.00 93.81 207 VAL A CA 1
ATOM 1556 C C . VAL A 1 207 ? 9.535 -3.730 11.647 1.00 93.81 207 VAL A C 1
ATOM 1558 O O . VAL A 1 207 ? 10.237 -2.766 11.350 1.00 93.81 207 VAL A O 1
ATOM 1561 N N . ASP A 1 208 ? 9.060 -3.926 12.869 1.00 91.75 208 ASP A N 1
ATOM 1562 C CA . ASP A 1 208 ? 9.300 -3.030 13.992 1.00 91.75 208 ASP A CA 1
ATOM 1563 C C . ASP A 1 208 ? 9.505 -3.824 15.290 1.00 91.75 208 ASP A C 1
ATOM 1565 O O . ASP A 1 208 ? 9.566 -5.054 15.305 1.00 91.75 208 ASP A O 1
ATOM 1569 N N . LYS A 1 209 ? 9.637 -3.107 16.407 1.00 90.56 209 LYS A N 1
ATOM 1570 C CA . LYS A 1 209 ? 9.768 -3.706 17.743 1.00 90.56 209 LYS A CA 1
ATOM 1571 C C . LYS A 1 209 ? 8.556 -4.552 18.163 1.00 90.56 209 LYS A C 1
ATOM 1573 O O . LYS A 1 209 ? 8.692 -5.358 19.077 1.00 90.56 209 LYS A O 1
ATOM 1578 N N . ASP A 1 210 ? 7.399 -4.358 17.527 1.00 88.31 210 ASP A N 1
ATOM 1579 C CA . ASP A 1 210 ? 6.156 -5.064 17.843 1.00 88.31 210 ASP A CA 1
ATOM 1580 C C . ASP A 1 210 ? 5.997 -6.340 16.991 1.00 88.31 210 ASP A C 1
ATOM 1582 O O . ASP A 1 210 ? 5.092 -7.141 17.232 1.00 88.31 210 ASP A O 1
ATOM 1586 N N . GLY A 1 211 ? 6.884 -6.562 16.013 1.00 92.50 211 GLY A N 1
ATOM 1587 C CA . GLY A 1 211 ? 7.007 -7.822 15.292 1.00 92.50 211 GLY A CA 1
ATOM 1588 C C . GLY A 1 211 ? 7.571 -7.692 13.878 1.00 92.50 211 GLY A C 1
ATOM 1589 O O . GLY A 1 211 ? 7.696 -6.612 13.304 1.00 92.50 211 GLY A O 1
ATOM 1590 N N . ASP A 1 212 ? 7.867 -8.851 13.292 1.00 95.75 212 ASP A N 1
ATOM 1591 C CA . ASP A 1 212 ? 8.259 -8.989 11.891 1.00 95.75 212 ASP A CA 1
ATOM 1592 C C . ASP A 1 212 ? 7.051 -9.478 11.083 1.00 95.75 212 ASP A C 1
ATOM 1594 O O . ASP A 1 212 ? 6.741 -10.673 11.050 1.00 95.75 212 ASP A O 1
ATOM 1598 N N . GLY A 1 213 ? 6.334 -8.544 10.455 1.00 95.75 213 GLY A N 1
ATOM 1599 C CA . GLY A 1 213 ? 5.181 -8.858 9.618 1.00 95.75 213 GLY A CA 1
ATOM 1600 C C . GLY A 1 213 ? 5.533 -9.599 8.328 1.00 95.75 213 GLY A C 1
ATOM 1601 O O . GLY A 1 213 ? 4.641 -10.176 7.717 1.00 95.75 213 GLY A O 1
ATOM 1602 N N . VAL A 1 214 ? 6.803 -9.629 7.914 1.00 95.69 214 VAL A N 1
ATOM 1603 C CA . VAL A 1 214 ? 7.249 -10.381 6.731 1.00 95.69 214 VAL A CA 1
ATOM 1604 C C . VAL A 1 214 ? 7.284 -11.867 7.064 1.00 95.69 214 VAL A C 1
ATOM 1606 O O . VAL A 1 214 ? 6.755 -12.683 6.315 1.00 95.69 214 VAL A O 1
ATOM 1609 N N . LYS A 1 215 ? 7.858 -12.212 8.222 1.00 96.00 215 LYS A N 1
ATOM 1610 C CA . LYS A 1 215 ? 7.992 -13.606 8.671 1.00 96.00 215 LYS A CA 1
ATOM 1611 C C . LYS A 1 215 ? 6.741 -14.147 9.349 1.00 96.00 215 LYS A C 1
ATOM 1613 O O . LYS A 1 215 ? 6.377 -15.294 9.135 1.00 96.00 215 LYS A O 1
ATOM 1618 N N . ASN A 1 216 ? 6.097 -13.325 10.177 1.00 96.69 216 ASN A N 1
ATOM 1619 C CA . ASN A 1 216 ? 5.035 -13.754 11.088 1.00 96.69 216 ASN A CA 1
ATOM 1620 C C . ASN A 1 216 ? 3.721 -13.002 10.843 1.00 96.69 216 ASN A C 1
ATOM 1622 O O . ASN A 1 216 ? 2.884 -12.917 11.739 1.00 96.69 216 ASN A O 1
ATOM 1626 N N . GLY A 1 217 ? 3.548 -12.398 9.665 1.00 96.56 217 GLY A N 1
ATOM 1627 C CA . GLY A 1 217 ? 2.373 -11.583 9.365 1.00 96.56 217 GLY A CA 1
ATOM 1628 C C . GLY A 1 217 ? 1.109 -12.376 9.062 1.00 96.56 217 GLY A C 1
ATOM 1629 O O . GLY A 1 217 ? 0.015 -11.865 9.311 1.00 96.56 217 GLY A O 1
ATOM 1630 N N . ILE A 1 218 ? 1.252 -13.593 8.537 1.00 98.00 218 ILE A N 1
ATOM 1631 C CA . ILE A 1 218 ? 0.139 -14.475 8.186 1.00 98.00 218 ILE A CA 1
ATOM 1632 C C . ILE A 1 218 ? 0.473 -15.944 8.417 1.00 98.00 218 ILE A C 1
ATOM 1634 O O . ILE A 1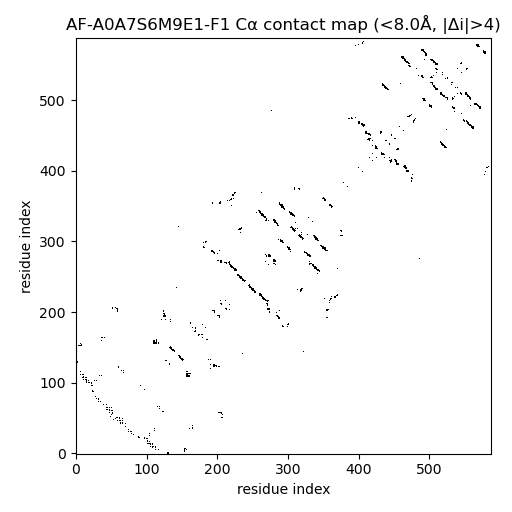 218 ? 1.638 -16.333 8.396 1.00 98.00 218 ILE A O 1
ATOM 1638 N N . GLU A 1 219 ? -0.567 -16.759 8.554 1.00 97.31 219 GLU A N 1
ATOM 1639 C CA . GLU A 1 219 ? -0.496 -18.216 8.449 1.00 97.31 219 GLU A CA 1
ATOM 1640 C C . GLU A 1 219 ? -1.617 -18.750 7.564 1.00 97.31 219 GLU A C 1
ATOM 1642 O O . GLU A 1 219 ? -2.717 -18.202 7.549 1.00 97.31 219 GLU A O 1
ATOM 1647 N N . ALA A 1 220 ? -1.355 -19.851 6.864 1.00 96.38 220 ALA A N 1
ATOM 1648 C CA . ALA A 1 220 ? -2.349 -20.564 6.071 1.00 96.38 220 ALA A CA 1
ATOM 1649 C C . ALA A 1 220 ? -2.418 -22.029 6.529 1.00 96.38 220 ALA A C 1
ATOM 1651 O O . ALA A 1 220 ? -1.830 -22.897 5.885 1.00 96.38 220 ALA A O 1
ATOM 1652 N N . PRO A 1 221 ? -3.085 -22.326 7.662 1.00 92.12 221 PRO A N 1
ATOM 1653 C CA . PRO A 1 221 ? -3.083 -23.669 8.244 1.00 92.12 221 PRO A CA 1
ATOM 1654 C C . PRO A 1 221 ? -3.677 -24.735 7.317 1.00 92.12 221 PRO A C 1
ATOM 1656 O O . PRO A 1 221 ? -3.299 -25.899 7.405 1.00 92.12 221 PRO A O 1
ATOM 1659 N N . THR A 1 222 ? -4.620 -24.359 6.448 1.00 94.88 222 THR A N 1
ATOM 1660 C CA . THR A 1 222 ? -5.269 -25.284 5.510 1.00 94.88 222 THR A CA 1
ATOM 1661 C C . THR A 1 222 ? -5.656 -24.580 4.216 1.00 94.88 222 THR A C 1
ATOM 1663 O O . THR A 1 222 ? -6.023 -23.402 4.217 1.00 94.88 222 THR A O 1
ATOM 1666 N N . TRP A 1 223 ? -5.632 -25.327 3.116 1.00 97.00 223 TRP A N 1
ATOM 1667 C CA . TRP A 1 223 ? -6.230 -24.927 1.844 1.00 97.00 223 TRP A CA 1
ATOM 1668 C C . TRP A 1 223 ? -6.949 -26.120 1.201 1.00 97.00 223 TRP A C 1
ATOM 1670 O O . TRP A 1 223 ? -6.743 -27.267 1.607 1.00 97.00 223 TRP A O 1
ATOM 1680 N N . TRP A 1 224 ? -7.856 -25.866 0.259 1.00 97.06 224 TRP A N 1
ATOM 1681 C CA . TRP A 1 224 ? -8.667 -26.900 -0.393 1.00 97.06 224 TRP A CA 1
ATOM 1682 C C . TRP A 1 224 ? -9.079 -26.499 -1.809 1.00 97.06 224 TRP A C 1
ATOM 1684 O O . TRP A 1 224 ? -9.135 -25.319 -2.157 1.00 97.06 224 TRP A O 1
ATOM 1694 N N . GLU A 1 225 ? -9.414 -27.494 -2.628 1.00 96.56 225 GLU A N 1
ATOM 1695 C CA . GLU A 1 225 ? -10.074 -27.278 -3.914 1.00 96.56 225 GLU A CA 1
ATOM 1696 C C . GLU A 1 225 ? -11.593 -27.346 -3.740 1.00 96.56 225 GLU A C 1
ATOM 1698 O O . GLU A 1 225 ? -12.139 -28.338 -3.256 1.00 96.56 225 GLU A O 1
ATOM 1703 N N . GLN A 1 226 ? -12.286 -26.297 -4.166 1.00 95.38 226 GLN A N 1
ATOM 1704 C CA . GLN A 1 226 ? -13.732 -26.179 -4.099 1.00 95.38 226 GLN A CA 1
ATOM 1705 C C . GLN A 1 226 ? -14.321 -26.411 -5.498 1.00 95.38 226 GLN A C 1
ATOM 1707 O O . GLN A 1 226 ? -14.182 -25.590 -6.405 1.00 95.38 226 GLN A O 1
ATOM 1712 N N . ARG A 1 227 ? -14.954 -27.575 -5.684 1.00 88.94 227 ARG A N 1
ATOM 1713 C CA . ARG A 1 227 ? -15.539 -27.984 -6.977 1.00 88.94 227 ARG A CA 1
ATOM 1714 C C . ARG A 1 227 ? -16.963 -27.480 -7.175 1.00 88.94 227 ARG A C 1
ATOM 1716 O O . ARG A 1 227 ? -17.374 -27.233 -8.303 1.00 88.94 227 ARG A O 1
ATOM 1723 N N . GLU A 1 228 ? -17.710 -27.351 -6.086 1.00 91.50 228 GLU A N 1
ATOM 1724 C CA . GLU A 1 228 ? -19.091 -26.873 -6.107 1.00 91.50 228 GLU A CA 1
ATOM 1725 C C . GLU A 1 228 ? -19.140 -25.352 -5.967 1.00 91.50 228 GLU A C 1
ATOM 1727 O O . GLU A 1 228 ? -18.235 -24.742 -5.391 1.00 91.50 228 GLU A O 1
ATOM 1732 N N . GLY A 1 229 ? -20.219 -24.741 -6.456 1.00 93.56 229 GLY A N 1
ATOM 1733 C CA . GLY A 1 229 ? -20.448 -23.315 -6.262 1.00 93.56 229 GLY A CA 1
ATOM 1734 C C . GLY A 1 229 ? -20.541 -22.945 -4.778 1.00 93.56 229 GLY A C 1
ATOM 1735 O O . GLY A 1 229 ? -21.009 -23.727 -3.952 1.00 93.56 229 GLY A O 1
ATOM 1736 N N . VAL A 1 230 ? -20.097 -21.738 -4.435 1.00 94.88 230 VAL A N 1
ATOM 1737 C CA . VAL A 1 230 ? -20.126 -21.232 -3.056 1.00 94.88 230 VAL A CA 1
ATOM 1738 C C . VAL A 1 230 ? -21.308 -20.287 -2.907 1.00 94.88 230 VAL A C 1
ATOM 1740 O O . VAL A 1 230 ? -21.410 -19.302 -3.639 1.00 94.88 230 VAL A O 1
ATOM 1743 N N . GLN A 1 231 ? -22.206 -20.576 -1.964 1.00 95.75 231 GLN A N 1
ATOM 1744 C CA . GLN A 1 231 ? -23.278 -19.649 -1.605 1.00 95.75 231 GLN A CA 1
ATOM 1745 C C . GLN A 1 231 ? -22.675 -18.437 -0.901 1.00 95.75 231 GLN A C 1
ATOM 1747 O O . GLN A 1 231 ? -22.033 -18.576 0.139 1.00 95.75 231 GLN A O 1
ATOM 1752 N N . ALA A 1 232 ? -22.868 -17.261 -1.482 1.00 95.31 232 ALA A N 1
ATOM 1753 C CA . ALA A 1 232 ? -22.289 -16.021 -1.006 1.00 95.31 232 ALA A CA 1
ATOM 1754 C C . ALA A 1 232 ? -23.266 -14.856 -1.199 1.00 95.31 232 ALA A C 1
ATOM 1756 O O . ALA A 1 232 ? -24.355 -15.002 -1.745 1.00 95.31 232 ALA A O 1
ATOM 1757 N N . GLN A 1 233 ? -22.884 -13.695 -0.698 1.00 94.75 233 GLN A N 1
ATOM 1758 C CA . GLN A 1 233 ? -23.640 -12.457 -0.766 1.00 94.75 233 GLN A CA 1
ATOM 1759 C C . GLN A 1 233 ? -22.884 -11.482 -1.665 1.00 94.75 233 GLN A C 1
ATOM 1761 O O . GLN A 1 233 ? -21.680 -11.282 -1.483 1.00 94.75 233 GLN A O 1
ATOM 1766 N N . TYR A 1 234 ? -23.557 -10.879 -2.638 1.00 94.44 234 TYR A N 1
ATOM 1767 C CA . TYR A 1 234 ? -22.972 -9.862 -3.508 1.00 94.44 234 TYR A CA 1
ATOM 1768 C C . TYR A 1 234 ? -23.615 -8.507 -3.243 1.00 94.44 234 TYR A C 1
ATOM 1770 O O . TYR A 1 234 ? -24.833 -8.420 -3.117 1.00 94.44 234 TYR A O 1
ATOM 1778 N N . ARG A 1 235 ? -22.810 -7.443 -3.161 1.00 91.56 235 ARG A N 1
ATOM 1779 C CA . ARG A 1 235 ? -23.357 -6.082 -3.088 1.00 91.56 235 ARG A CA 1
ATOM 1780 C C . ARG A 1 235 ? -23.867 -5.677 -4.471 1.00 91.56 235 ARG A C 1
ATOM 1782 O O . ARG A 1 235 ? -23.096 -5.694 -5.427 1.00 91.56 235 ARG A O 1
ATOM 1789 N N . SER A 1 236 ? -25.135 -5.300 -4.589 1.00 84.44 236 SER A N 1
ATOM 1790 C CA . SER A 1 236 ? -25.682 -4.863 -5.882 1.00 84.44 236 SER A CA 1
ATOM 1791 C C . SER A 1 236 ? -25.377 -3.394 -6.193 1.00 84.44 236 SER A C 1
ATOM 1793 O O . SER A 1 236 ? -25.380 -2.997 -7.357 1.00 84.44 236 SER A O 1
ATOM 1795 N N . THR A 1 237 ? -25.028 -2.595 -5.179 1.00 85.56 237 THR A N 1
ATOM 1796 C CA . THR A 1 237 ? -24.658 -1.180 -5.319 1.00 85.56 237 THR A CA 1
ATOM 1797 C C . THR A 1 237 ? -23.297 -0.865 -4.688 1.00 85.56 237 THR A C 1
ATOM 1799 O O . THR A 1 237 ? -22.797 -1.572 -3.807 1.00 85.56 237 THR A O 1
ATOM 1802 N N . ILE A 1 238 ? -22.655 0.204 -5.172 1.00 82.75 238 ILE A N 1
ATOM 1803 C CA . ILE A 1 238 ? -21.438 0.748 -4.557 1.00 82.75 238 ILE A CA 1
ATOM 1804 C C . ILE A 1 238 ? -21.843 1.430 -3.250 1.00 82.75 238 ILE A C 1
ATOM 1806 O O . ILE A 1 238 ? -22.797 2.204 -3.234 1.00 82.75 238 ILE A O 1
ATOM 1810 N N . ALA A 1 239 ? -21.097 1.175 -2.173 1.00 80.44 239 ALA A N 1
ATOM 1811 C CA . ALA A 1 239 ? -21.274 1.898 -0.920 1.00 80.44 239 ALA A CA 1
ATOM 1812 C C . ALA A 1 239 ? -21.088 3.400 -1.178 1.00 80.44 239 ALA A C 1
ATOM 1814 O O . ALA A 1 239 ? -20.017 3.846 -1.600 1.00 80.44 239 ALA A O 1
ATOM 1815 N N . THR A 1 240 ? -22.138 4.182 -0.954 1.00 80.50 240 THR A N 1
ATOM 1816 C CA . THR A 1 240 ? -22.086 5.638 -1.090 1.00 80.50 240 THR A CA 1
ATOM 1817 C C . THR A 1 240 ? -22.038 6.275 0.290 1.00 80.50 240 THR A C 1
ATOM 1819 O O . THR A 1 240 ? -22.261 5.631 1.308 1.00 80.50 240 THR A O 1
ATOM 1822 N N . ARG A 1 241 ? -21.781 7.584 0.355 1.00 72.62 241 ARG A N 1
ATOM 1823 C CA . ARG A 1 241 ? -21.902 8.316 1.627 1.00 72.62 241 ARG A CA 1
ATOM 1824 C C . ARG A 1 241 ? -23.329 8.305 2.190 1.00 72.62 241 ARG A C 1
ATOM 1826 O O . ARG A 1 241 ? -23.489 8.528 3.382 1.00 72.62 241 ARG A O 1
ATOM 1833 N N . ILE A 1 242 ? -24.333 8.118 1.331 1.00 77.75 242 ILE A N 1
ATOM 1834 C CA . ILE A 1 242 ? -25.756 8.105 1.697 1.00 77.75 242 ILE A CA 1
ATOM 1835 C C . ILE A 1 242 ? -26.175 6.695 2.128 1.00 77.75 242 ILE A C 1
ATOM 1837 O O . ILE A 1 242 ? -26.916 6.539 3.089 1.00 77.75 242 ILE A O 1
ATOM 1841 N N . GLU A 1 243 ? -25.660 5.679 1.438 1.00 81.81 243 GLU A N 1
ATOM 1842 C CA . GLU A 1 243 ? -25.903 4.263 1.708 1.00 81.81 243 GLU A CA 1
ATOM 1843 C C . GLU A 1 243 ? -24.549 3.569 1.949 1.00 81.81 243 GLU A C 1
ATOM 1845 O O . GLU A 1 243 ? -23.974 2.993 1.018 1.00 81.81 243 GLU A O 1
ATOM 1850 N N . PRO A 1 244 ? -23.982 3.692 3.167 1.00 75.12 244 PRO A N 1
ATOM 1851 C CA . PRO A 1 244 ? -22.685 3.097 3.496 1.00 75.12 244 PRO A CA 1
ATOM 1852 C C . PRO A 1 244 ? -22.741 1.564 3.523 1.00 75.12 244 PRO A C 1
ATOM 1854 O O . PRO A 1 244 ? -21.735 0.916 3.235 1.00 75.12 244 PRO A O 1
ATOM 1857 N N . ASP A 1 245 ? -23.921 1.007 3.802 1.00 81.31 245 ASP A N 1
ATOM 1858 C CA . ASP A 1 245 ? -24.198 -0.426 3.851 1.00 81.31 245 ASP A CA 1
ATOM 1859 C C . ASP A 1 245 ? -25.090 -0.819 2.662 1.00 81.31 245 ASP A C 1
ATOM 1861 O O . ASP A 1 245 ? -26.314 -0.885 2.801 1.00 81.31 245 ASP A O 1
ATOM 1865 N N . PRO A 1 246 ? -24.509 -1.041 1.467 1.00 85.62 246 PRO A N 1
ATOM 1866 C CA . PRO A 1 246 ? -25.286 -1.406 0.293 1.00 85.62 246 PRO A CA 1
ATOM 1867 C C . PRO A 1 246 ? -26.008 -2.734 0.519 1.00 85.62 246 PRO A C 1
ATOM 1869 O O . PRO A 1 246 ? -25.531 -3.624 1.236 1.00 85.62 246 PRO A O 1
ATOM 1872 N N . ARG A 1 247 ? -27.158 -2.893 -0.139 1.00 89.75 247 ARG A N 1
ATOM 1873 C CA . ARG A 1 247 ? -27.903 -4.152 -0.105 1.00 89.75 247 ARG A CA 1
ATOM 1874 C C . ARG A 1 247 ? -27.060 -5.292 -0.661 1.00 89.75 247 ARG A C 1
ATOM 1876 O O . ARG A 1 247 ? -26.369 -5.155 -1.673 1.00 89.75 247 ARG A O 1
ATOM 1883 N N . HIS A 1 248 ? -27.148 -6.420 0.029 1.00 91.62 248 HIS A N 1
ATOM 1884 C CA . HIS A 1 248 ? -26.510 -7.659 -0.370 1.00 91.62 248 HIS A CA 1
ATOM 1885 C C . HIS A 1 248 ? -27.567 -8.644 -0.860 1.00 91.62 248 HIS A C 1
ATOM 1887 O O . HIS A 1 248 ? -28.623 -8.796 -0.244 1.00 91.62 248 HIS A O 1
ATOM 1893 N N . GLU A 1 249 ? -27.274 -9.293 -1.978 1.00 93.44 249 GLU A N 1
ATOM 1894 C CA . GLU A 1 249 ? -28.133 -10.284 -2.607 1.00 93.44 249 GLU A CA 1
ATOM 1895 C C . GLU A 1 249 ? -27.448 -11.647 -2.565 1.00 93.44 249 GLU A C 1
ATOM 1897 O O . GLU A 1 249 ? -26.255 -11.778 -2.859 1.00 93.44 249 GLU A O 1
ATOM 1902 N N . ALA A 1 250 ? -28.212 -12.673 -2.192 1.00 93.94 250 ALA A N 1
ATOM 1903 C CA . ALA A 1 250 ? -27.714 -14.035 -2.173 1.00 93.94 250 ALA A CA 1
ATOM 1904 C C . ALA A 1 250 ? -27.422 -14.491 -3.608 1.00 93.94 250 ALA A C 1
ATOM 1906 O O . ALA A 1 250 ? -28.295 -14.466 -4.474 1.00 93.94 250 ALA A O 1
ATOM 1907 N N . GLN A 1 251 ? -26.196 -14.940 -3.845 1.00 94.88 251 GLN A N 1
ATOM 1908 C CA . GLN A 1 251 ? -25.732 -15.411 -5.136 1.00 94.88 251 GLN A CA 1
ATOM 1909 C C . GLN A 1 251 ? -24.810 -16.616 -4.958 1.00 94.88 251 GLN A C 1
ATOM 1911 O O . GLN A 1 251 ? -23.897 -16.628 -4.132 1.00 94.88 251 GLN A O 1
ATOM 1916 N N . THR A 1 252 ? -25.007 -17.636 -5.788 1.00 95.25 252 THR A N 1
ATOM 1917 C CA . THR A 1 252 ? -24.056 -18.742 -5.888 1.00 95.25 252 THR A CA 1
ATOM 1918 C C . THR A 1 252 ? -22.911 -18.344 -6.811 1.00 95.25 252 THR A C 1
ATOM 1920 O O . THR A 1 252 ? -23.111 -18.126 -8.008 1.00 95.25 252 THR A O 1
ATOM 1923 N N . TYR A 1 253 ? -21.694 -18.274 -6.277 1.00 95.69 253 TYR A N 1
ATOM 1924 C CA . TYR A 1 253 ? -20.504 -18.101 -7.095 1.00 95.69 253 TYR A CA 1
ATOM 1925 C C . TYR A 1 253 ? -20.152 -19.419 -7.776 1.00 95.69 253 TYR A C 1
ATOM 1927 O O . TYR A 1 253 ? -19.807 -20.390 -7.102 1.00 95.69 253 TYR A O 1
ATOM 1935 N N . THR A 1 254 ? -20.180 -19.437 -9.106 1.00 95.75 254 THR A N 1
ATOM 1936 C CA . THR A 1 254 ? -19.682 -20.564 -9.903 1.00 95.75 254 THR A CA 1
ATOM 1937 C C . THR A 1 254 ? -18.366 -20.151 -10.567 1.00 95.75 254 THR A C 1
ATOM 1939 O O . THR A 1 254 ? -18.344 -19.084 -11.190 1.00 95.75 254 THR A O 1
ATOM 1942 N N . PRO A 1 255 ? -17.272 -20.929 -10.429 1.00 95.69 255 PRO A N 1
ATOM 1943 C CA . PRO A 1 255 ? -16.026 -20.640 -11.137 1.00 95.69 255 PRO A CA 1
ATOM 1944 C C . PRO A 1 255 ? -16.239 -20.569 -12.650 1.00 95.69 255 PRO A C 1
ATOM 1946 O O . PRO A 1 255 ? -17.153 -21.188 -13.202 1.00 95.69 255 PRO A O 1
ATOM 1949 N N . ARG A 1 256 ? -15.398 -19.783 -13.331 1.00 95.12 256 ARG A N 1
ATOM 1950 C CA . ARG A 1 256 ? -15.465 -19.647 -14.795 1.00 95.12 256 ARG A CA 1
ATOM 1951 C C . ARG A 1 256 ? -15.244 -21.005 -15.472 1.00 95.12 256 ARG A C 1
ATOM 1953 O O . ARG A 1 256 ? -14.595 -21.890 -14.924 1.00 95.12 256 ARG A O 1
ATOM 1960 N N . SER A 1 257 ? -15.758 -21.171 -16.691 1.00 95.75 257 SER A N 1
ATOM 1961 C CA . SER A 1 257 ? -15.519 -22.394 -17.470 1.00 95.75 257 SER A CA 1
ATOM 1962 C C . SER A 1 257 ? -14.015 -22.649 -17.630 1.00 95.75 257 SER A C 1
ATOM 1964 O O . SER A 1 257 ? -13.299 -21.770 -18.101 1.00 95.75 257 SER A O 1
ATOM 1966 N N . GLY A 1 258 ? -13.548 -23.843 -17.251 1.00 95.62 258 GLY A N 1
ATOM 1967 C CA . GLY A 1 258 ? -12.123 -24.208 -17.254 1.00 95.62 258 GLY A CA 1
ATOM 1968 C C . GLY A 1 258 ? -11.351 -23.818 -15.986 1.00 95.62 258 GLY A C 1
ATOM 1969 O O . GLY A 1 258 ? -10.183 -24.185 -15.851 1.00 95.62 258 GLY A O 1
ATOM 1970 N N . ASN A 1 259 ? -11.998 -23.136 -15.041 1.00 97.38 259 ASN A N 1
ATOM 1971 C CA . ASN A 1 259 ? -11.421 -22.783 -13.753 1.00 97.38 259 ASN A CA 1
ATOM 1972 C C . ASN A 1 259 ? -11.935 -23.688 -12.624 1.00 97.38 259 ASN A C 1
ATOM 1974 O O . ASN A 1 259 ? -12.951 -24.375 -12.742 1.00 97.38 259 ASN A O 1
ATOM 1978 N N . LYS A 1 260 ? -11.226 -23.649 -11.498 1.00 97.06 260 LYS A N 1
ATOM 1979 C CA . LYS A 1 260 ? -11.626 -24.208 -10.204 1.00 97.06 260 LYS A CA 1
ATOM 1980 C C . LYS A 1 260 ? -11.534 -23.125 -9.132 1.00 97.06 260 LYS A C 1
ATOM 1982 O O . LYS A 1 260 ? -10.816 -22.138 -9.299 1.00 97.06 260 LYS A O 1
ATOM 1987 N N . LEU A 1 261 ? -12.232 -23.322 -8.016 1.00 97.75 261 LEU A N 1
ATOM 1988 C CA . LEU A 1 261 ? -12.016 -22.500 -6.832 1.00 97.75 261 LEU A CA 1
ATOM 1989 C C . LEU A 1 261 ? -10.940 -23.135 -5.949 1.00 97.75 261 LEU A C 1
ATOM 1991 O O . LEU A 1 261 ? -10.989 -24.331 -5.669 1.00 97.75 261 LEU A O 1
ATOM 1995 N N . ILE A 1 262 ? -9.996 -22.331 -5.472 1.00 97.81 262 ILE A N 1
ATOM 1996 C CA . ILE A 1 262 ? -9.105 -22.702 -4.367 1.00 97.81 262 ILE A CA 1
ATOM 1997 C C . ILE A 1 262 ? -9.501 -21.879 -3.152 1.00 97.81 262 ILE A C 1
ATOM 1999 O O . ILE A 1 262 ? -9.471 -20.653 -3.219 1.00 97.81 262 ILE A O 1
ATOM 2003 N N . GLY A 1 263 ? -9.878 -22.546 -2.064 1.00 97.44 263 GLY A N 1
ATOM 2004 C CA . GLY A 1 263 ? -10.120 -21.920 -0.770 1.00 97.44 263 GLY A CA 1
ATOM 2005 C C . GLY A 1 263 ? -8.874 -21.993 0.108 1.00 97.44 263 GLY A C 1
ATOM 2006 O O . GLY A 1 263 ? -8.184 -23.013 0.125 1.00 97.44 263 GLY A O 1
ATOM 2007 N N . VAL A 1 264 ? -8.575 -20.918 0.830 1.00 97.56 264 VAL A N 1
ATOM 2008 C CA . VAL A 1 264 ? -7.470 -20.853 1.793 1.00 97.56 264 VAL A CA 1
ATOM 2009 C C . VAL A 1 264 ? -8.004 -20.294 3.102 1.00 97.56 264 VAL A C 1
ATOM 2011 O O . VAL A 1 264 ? -8.581 -19.205 3.116 1.00 97.56 264 VAL A O 1
ATOM 2014 N N . ASN A 1 265 ? -7.791 -21.024 4.197 1.00 96.25 265 ASN A N 1
ATOM 2015 C CA . ASN A 1 265 ? -8.008 -20.496 5.537 1.00 96.25 265 ASN A CA 1
ATOM 2016 C C . ASN A 1 265 ? -6.783 -19.664 5.904 1.00 96.25 265 ASN A C 1
ATOM 2018 O O . ASN A 1 265 ? -5.681 -20.203 5.974 1.00 96.25 265 ASN A O 1
ATOM 2022 N N . LEU A 1 266 ? -6.972 -18.364 6.095 1.00 97.00 266 LEU A N 1
ATOM 2023 C CA . LEU A 1 266 ? -5.909 -17.399 6.321 1.00 97.00 266 LEU A CA 1
ATOM 2024 C C . LEU A 1 266 ? -6.063 -16.782 7.713 1.00 97.00 266 LEU A C 1
ATOM 2026 O O . LEU A 1 266 ? -7.094 -16.195 8.040 1.00 97.00 266 LEU A O 1
ATOM 2030 N N . THR A 1 267 ? -5.015 -16.892 8.519 1.00 97.25 267 THR A N 1
ATOM 2031 C CA . THR A 1 267 ? -4.889 -16.211 9.807 1.00 97.25 267 THR A CA 1
ATOM 2032 C C . THR A 1 267 ? -4.036 -14.965 9.606 1.00 97.25 267 THR A C 1
ATOM 2034 O O . THR A 1 267 ? -2.840 -15.063 9.335 1.00 97.25 267 THR A O 1
ATOM 2037 N N . LEU A 1 268 ? -4.645 -13.789 9.725 1.00 97.44 268 LEU A N 1
ATOM 2038 C CA . LEU A 1 268 ? -3.968 -12.498 9.722 1.00 97.44 268 LEU A CA 1
ATOM 2039 C C . LEU A 1 268 ? -3.488 -12.188 11.139 1.00 97.44 268 LEU A C 1
ATOM 2041 O O . LEU A 1 268 ? -4.287 -12.117 12.072 1.00 97.44 268 LEU A O 1
ATOM 2045 N N . ARG A 1 269 ? -2.179 -12.012 11.297 1.00 97.31 269 ARG A N 1
ATOM 2046 C CA . ARG A 1 269 ? -1.561 -11.786 12.604 1.00 97.31 269 ARG A CA 1
ATOM 2047 C C . ARG A 1 269 ? -1.289 -10.319 12.852 1.00 97.31 269 ARG A C 1
ATOM 2049 O O . ARG A 1 269 ? -0.918 -9.584 11.938 1.00 97.31 269 ARG A O 1
ATOM 2056 N N . ARG A 1 270 ? -1.321 -9.916 14.120 1.00 95.88 270 ARG A N 1
ATOM 2057 C CA . ARG A 1 270 ? -1.053 -8.534 14.552 1.00 95.88 270 ARG A CA 1
ATOM 2058 C C . ARG A 1 270 ? 0.172 -7.859 13.898 1.00 95.88 270 ARG A C 1
ATOM 2060 O O . ARG A 1 270 ? 0.038 -6.694 13.520 1.00 95.88 270 ARG A O 1
ATOM 2067 N N . PRO A 1 271 ? 1.331 -8.520 13.676 1.00 96.00 271 PRO A N 1
ATOM 2068 C CA . PRO A 1 271 ? 2.470 -7.886 13.008 1.00 96.00 271 PRO A CA 1
ATOM 2069 C C . PRO A 1 271 ? 2.172 -7.342 11.600 1.00 96.00 271 PRO A C 1
ATOM 2071 O O . PRO A 1 271 ? 2.765 -6.333 11.219 1.00 96.00 271 PRO A O 1
ATOM 2074 N N . SER A 1 272 ? 1.222 -7.925 10.855 1.00 95.94 272 SER A N 1
ATOM 2075 C CA . SER A 1 272 ? 0.821 -7.452 9.517 1.00 95.94 272 SER A CA 1
ATOM 2076 C C . SER A 1 272 ? -0.290 -6.391 9.517 1.00 95.94 272 SER A C 1
ATOM 2078 O O . SER A 1 272 ? -0.665 -5.898 8.450 1.00 95.94 272 SER A O 1
ATOM 2080 N N . ALA A 1 273 ? -0.821 -6.021 10.684 1.00 95.75 273 ALA A N 1
ATOM 2081 C CA . ALA A 1 273 ? -1.853 -4.995 10.827 1.00 95.75 273 ALA A CA 1
ATOM 2082 C C . ALA A 1 273 ? -1.288 -3.567 10.737 1.00 95.75 273 ALA A C 1
ATOM 2084 O O . ALA A 1 273 ? -0.117 -3.325 11.037 1.00 95.75 273 ALA A O 1
ATOM 2085 N N . ASP A 1 274 ? -2.137 -2.601 10.381 1.00 93.50 274 ASP A N 1
ATOM 2086 C CA . ASP A 1 274 ? -1.794 -1.183 10.505 1.00 93.50 274 ASP A CA 1
ATOM 2087 C C . ASP A 1 274 ? -1.646 -0.799 11.976 1.00 93.50 274 ASP A C 1
ATOM 2089 O O . ASP A 1 274 ? -2.424 -1.235 12.831 1.00 93.50 274 ASP A O 1
ATOM 2093 N N . ARG A 1 275 ? -0.649 0.043 12.266 1.00 89.81 275 ARG A N 1
ATOM 2094 C CA . ARG A 1 275 ? -0.421 0.592 13.603 1.00 89.81 275 ARG A CA 1
ATOM 2095 C C . ARG A 1 275 ? -1.277 1.845 13.778 1.00 89.81 275 ARG A C 1
ATOM 2097 O O . ARG A 1 275 ? -1.026 2.862 13.137 1.00 89.81 275 ARG A O 1
ATOM 2104 N N . GLN A 1 276 ? -2.266 1.794 14.664 1.00 85.56 276 GLN A N 1
ATOM 2105 C CA . GLN A 1 276 ? -2.944 2.986 15.172 1.00 85.56 276 GLN A CA 1
ATOM 2106 C C . GLN A 1 276 ? -2.517 3.223 16.625 1.00 85.56 276 GLN A C 1
ATOM 2108 O O . GLN A 1 276 ? -2.054 2.305 17.298 1.00 85.56 276 GLN A O 1
ATOM 2113 N N . LYS A 1 277 ? -2.640 4.463 17.124 1.00 79.19 277 LYS A N 1
ATOM 2114 C CA . LYS A 1 277 ? -2.101 4.869 18.443 1.00 79.19 277 LYS A CA 1
ATOM 2115 C C . LYS A 1 277 ? -2.499 3.940 19.602 1.00 79.19 277 LYS A C 1
ATOM 2117 O O . LYS A 1 277 ? -1.749 3.852 20.568 1.00 79.19 277 LYS A O 1
ATOM 2122 N N . PHE A 1 278 ? -3.649 3.272 19.511 1.00 77.75 278 PHE A N 1
ATOM 2123 C CA . PHE A 1 278 ? -4.183 2.423 20.581 1.00 77.75 278 PHE A CA 1
ATOM 2124 C C . PHE A 1 278 ? -4.631 1.034 20.123 1.00 77.75 278 PHE A C 1
ATOM 2126 O O . PHE A 1 278 ? -4.925 0.189 20.961 1.00 77.75 278 PHE A O 1
ATOM 2133 N N . THR A 1 279 ? -4.684 0.780 18.817 1.00 86.50 279 THR A N 1
ATOM 2134 C CA . THR A 1 279 ? -5.230 -0.456 18.253 1.00 86.50 279 THR A CA 1
ATOM 2135 C C . THR A 1 279 ? -4.419 -0.886 17.038 1.00 86.50 279 THR A C 1
ATOM 2137 O O . THR A 1 279 ? -3.771 -0.081 16.367 1.00 86.50 279 THR A O 1
ATOM 2140 N N . ALA A 1 280 ? -4.442 -2.183 16.761 1.00 91.31 280 ALA A N 1
ATOM 2141 C CA . ALA A 1 280 ? -3.943 -2.737 15.517 1.00 91.31 280 ALA A CA 1
ATOM 2142 C C . ALA A 1 280 ? -5.158 -3.169 14.692 1.00 91.31 280 ALA A C 1
ATOM 2144 O O . ALA A 1 280 ? -6.068 -3.806 15.226 1.00 91.31 280 ALA A O 1
ATOM 2145 N N . ILE A 1 281 ? -5.211 -2.779 13.418 1.00 93.69 281 ILE A N 1
ATOM 2146 C CA . ILE A 1 281 ? -6.360 -3.055 12.545 1.00 93.69 281 ILE A CA 1
ATOM 2147 C C . ILE A 1 281 ? -5.855 -3.545 11.188 1.00 93.69 281 ILE A C 1
ATOM 2149 O O . ILE A 1 281 ? -4.964 -2.948 10.586 1.00 93.69 281 ILE A O 1
ATOM 2153 N N . HIS A 1 282 ? -6.439 -4.624 10.677 1.00 95.00 282 HIS A N 1
ATOM 2154 C CA . HIS A 1 282 ? -6.253 -5.049 9.296 1.00 95.00 282 HIS A CA 1
ATOM 2155 C C . HIS A 1 282 ? -7.236 -4.296 8.401 1.00 95.00 282 HIS A C 1
ATOM 2157 O O . HIS A 1 282 ? -8.376 -4.728 8.232 1.00 95.00 282 HIS A O 1
ATOM 2163 N N . ASN A 1 283 ? -6.793 -3.179 7.823 1.00 93.19 283 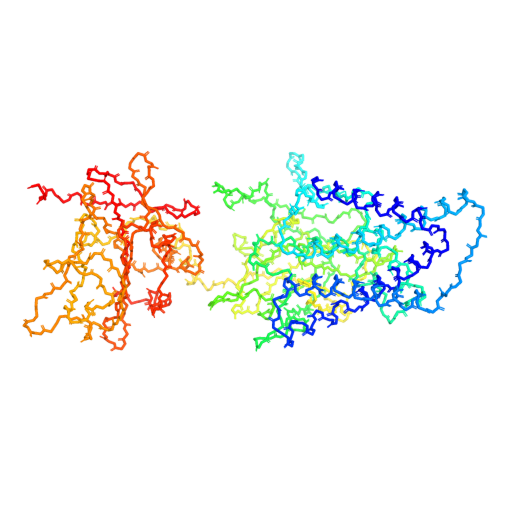ASN A N 1
ATOM 2164 C CA . ASN A 1 283 ? -7.524 -2.506 6.752 1.00 93.19 283 ASN A CA 1
ATOM 2165 C C . ASN A 1 283 ? -6.986 -2.988 5.408 1.00 93.19 283 ASN A C 1
ATOM 2167 O O . ASN A 1 283 ? -5.804 -2.799 5.107 1.00 93.19 283 ASN A O 1
ATOM 2171 N N . PHE A 1 284 ? -7.816 -3.639 4.603 1.00 94.50 284 PHE A N 1
ATOM 2172 C CA . PHE A 1 284 ? -7.350 -4.188 3.335 1.00 94.50 284 PHE A CA 1
ATOM 2173 C C . PHE A 1 284 ? -8.431 -4.221 2.263 1.00 94.50 284 PHE A C 1
ATOM 2175 O O . PHE A 1 284 ? -9.632 -4.205 2.538 1.00 94.50 284 PHE A O 1
ATOM 2182 N N . ARG A 1 285 ? -7.970 -4.280 1.015 1.00 94.62 285 ARG A N 1
ATOM 2183 C CA . ARG A 1 285 ? -8.781 -4.655 -0.144 1.00 94.62 285 ARG A CA 1
ATOM 2184 C C . ARG A 1 285 ? -8.457 -6.093 -0.544 1.00 94.62 285 ARG A C 1
ATOM 2186 O O . ARG A 1 285 ? -7.335 -6.530 -0.279 1.00 94.62 285 ARG A O 1
ATOM 2193 N N . PRO A 1 286 ? -9.355 -6.818 -1.235 1.00 95.69 286 PRO A N 1
ATOM 2194 C CA . PRO A 1 286 ? -9.052 -8.142 -1.774 1.00 95.69 286 PRO A CA 1
ATOM 2195 C C . PRO A 1 286 ? -7.758 -8.177 -2.581 1.00 95.69 286 PRO A C 1
ATOM 2197 O O . PRO A 1 286 ? -7.011 -9.136 -2.470 1.00 95.69 286 PRO A O 1
ATOM 2200 N N . THR A 1 287 ? -7.438 -7.110 -3.318 1.00 94.75 287 THR A N 1
ATOM 2201 C CA . THR A 1 287 ? -6.208 -7.004 -4.120 1.00 94.75 287 THR A CA 1
ATOM 2202 C C . THR A 1 287 ? -4.918 -7.053 -3.299 1.00 94.75 287 THR A C 1
ATOM 2204 O O . THR A 1 287 ? -3.855 -7.323 -3.847 1.00 94.75 287 THR A O 1
ATOM 2207 N N . MET A 1 288 ? -4.978 -6.814 -1.987 1.00 95.75 288 MET A N 1
ATOM 2208 C CA . MET A 1 288 ? -3.827 -6.974 -1.093 1.00 95.75 288 MET A CA 1
ATOM 2209 C C . MET A 1 288 ? -3.563 -8.430 -0.715 1.00 95.75 288 MET A C 1
ATOM 2211 O O . MET A 1 288 ? -2.530 -8.713 -0.115 1.00 95.75 288 MET A O 1
ATOM 2215 N N . ILE A 1 289 ? -4.491 -9.334 -1.023 1.00 97.19 289 ILE A N 1
ATOM 2216 C CA . ILE A 1 289 ? -4.325 -10.772 -0.870 1.00 97.19 289 ILE A CA 1
ATOM 2217 C C . ILE A 1 289 ? -4.140 -11.351 -2.269 1.00 97.19 289 ILE A C 1
ATOM 2219 O O . ILE A 1 289 ? -4.900 -11.043 -3.187 1.00 97.19 289 ILE A O 1
ATOM 2223 N N . ARG A 1 290 ? -3.150 -12.219 -2.450 1.00 97.31 290 ARG A N 1
ATOM 2224 C CA . ARG A 1 290 ? -3.014 -12.975 -3.697 1.00 97.31 290 ARG A CA 1
ATOM 2225 C C . ARG A 1 290 ? -2.522 -14.383 -3.452 1.00 97.31 290 ARG A C 1
ATOM 2227 O O . ARG A 1 290 ? -1.699 -14.613 -2.571 1.00 97.31 290 ARG A O 1
ATOM 2234 N N . ILE A 1 291 ? -2.987 -15.301 -4.283 1.00 98.19 291 ILE A N 1
ATOM 2235 C CA . ILE A 1 291 ? -2.395 -16.624 -4.427 1.00 98.19 291 ILE A CA 1
ATOM 2236 C C . ILE A 1 291 ? -1.445 -16.596 -5.621 1.00 98.19 291 ILE A C 1
ATOM 2238 O O . ILE A 1 291 ? -1.778 -16.041 -6.670 1.00 98.19 291 ILE A O 1
ATOM 2242 N N . VAL A 1 292 ? -0.256 -17.165 -5.452 1.00 98.06 292 VAL A N 1
ATOM 2243 C CA . VAL A 1 292 ? 0.760 -17.276 -6.501 1.00 98.06 292 VAL A CA 1
ATOM 2244 C C . VAL A 1 292 ? 1.084 -18.747 -6.700 1.00 98.06 292 VAL A C 1
ATOM 2246 O O . VAL A 1 292 ? 1.193 -19.511 -5.739 1.00 98.06 292 VAL A O 1
ATOM 2249 N N . GLY A 1 293 ? 1.209 -19.152 -7.956 1.00 97.69 293 GLY A N 1
ATOM 2250 C CA . GLY A 1 293 ? 1.445 -20.533 -8.337 1.00 97.69 293 GLY A CA 1
ATOM 2251 C C . GLY A 1 293 ? 1.817 -20.655 -9.804 1.00 97.69 293 GLY A C 1
ATOM 2252 O O . GLY A 1 293 ? 2.257 -19.689 -10.425 1.00 97.69 293 GLY A O 1
ATOM 2253 N N . GLU A 1 294 ? 1.642 -21.847 -10.348 1.00 97.56 294 GLU A N 1
ATOM 2254 C CA . GLU A 1 294 ? 1.943 -22.163 -11.745 1.00 97.56 294 GLU A CA 1
ATOM 2255 C C . GLU A 1 294 ? 0.748 -22.873 -12.379 1.00 97.56 294 GLU A C 1
ATOM 2257 O O . GLU A 1 294 ? 0.117 -23.711 -11.736 1.00 97.56 294 GLU A O 1
ATOM 2262 N N . ASP A 1 295 ? 0.435 -22.542 -13.625 1.00 97.31 295 ASP A N 1
ATOM 2263 C CA . ASP A 1 295 ? -0.489 -23.290 -14.478 1.00 97.31 295 ASP A CA 1
ATOM 2264 C C . ASP A 1 295 ? 0.248 -23.817 -15.726 1.00 97.31 295 ASP A C 1
ATOM 2266 O O . ASP A 1 295 ? 1.475 -23.736 -15.816 1.00 97.31 295 ASP A O 1
ATOM 2270 N N . ASP A 1 296 ? -0.482 -24.371 -16.697 1.00 97.44 296 ASP A N 1
ATOM 2271 C CA . ASP A 1 296 ? 0.125 -24.903 -17.929 1.00 97.44 296 ASP A CA 1
ATOM 2272 C C . ASP A 1 296 ? 0.790 -23.823 -18.810 1.00 97.44 296 ASP A C 1
ATOM 2274 O O . ASP A 1 296 ? 1.592 -24.149 -19.684 1.00 97.44 296 ASP A O 1
ATOM 2278 N N . SER A 1 297 ? 0.467 -22.542 -18.600 1.00 96.94 297 SER A N 1
ATOM 2279 C CA . SER A 1 297 ? 1.034 -21.394 -19.320 1.00 96.94 297 SER A CA 1
ATOM 2280 C C . SER A 1 297 ? 2.242 -20.766 -18.617 1.00 96.94 297 SER A C 1
ATOM 2282 O O . SER A 1 297 ? 2.991 -20.009 -19.240 1.00 96.94 297 SER A O 1
ATOM 2284 N N . GLY A 1 298 ? 2.469 -21.105 -17.345 1.00 96.12 298 GLY A N 1
ATOM 2285 C CA . GLY A 1 298 ? 3.605 -20.654 -16.548 1.00 96.12 298 GLY A CA 1
ATOM 2286 C C . GLY A 1 298 ? 3.188 -20.055 -15.201 1.00 96.12 298 GLY A C 1
ATOM 2287 O O . GLY A 1 298 ? 2.147 -20.410 -14.647 1.00 96.12 298 GLY A O 1
ATOM 2288 N N . PRO A 1 299 ? 4.015 -19.169 -14.618 1.00 97.31 299 PRO A N 1
ATOM 2289 C CA . PRO A 1 299 ? 3.678 -18.499 -13.370 1.00 97.31 299 PRO A CA 1
ATOM 2290 C C . PRO A 1 299 ? 2.387 -17.683 -13.483 1.00 97.31 299 PRO A C 1
ATOM 2292 O O . PRO A 1 299 ? 2.219 -16.891 -14.411 1.00 97.31 299 PRO A O 1
ATOM 2295 N N . TYR A 1 300 ? 1.503 -17.835 -12.502 1.00 97.25 300 TYR A N 1
ATOM 2296 C CA . TYR A 1 300 ? 0.190 -17.198 -12.466 1.00 97.25 300 TYR A CA 1
ATOM 2297 C C . TYR A 1 300 ? -0.120 -16.672 -11.062 1.00 97.25 300 TYR A C 1
ATOM 2299 O O . TYR A 1 300 ? 0.340 -17.212 -10.050 1.00 97.25 300 TYR A O 1
ATOM 2307 N N . HIS A 1 301 ? -0.916 -15.605 -10.987 1.00 97.38 301 HIS A N 1
ATOM 2308 C CA . HIS A 1 301 ? -1.441 -15.093 -9.723 1.00 97.38 301 HIS A CA 1
ATOM 2309 C C . HIS A 1 301 ? -2.927 -14.748 -9.820 1.00 97.38 301 HIS A C 1
ATOM 2311 O O . HIS A 1 301 ? -3.431 -14.405 -10.886 1.00 97.38 301 HIS A O 1
ATOM 2317 N N . ALA A 1 302 ? -3.635 -14.826 -8.698 1.00 97.06 302 ALA A N 1
ATOM 2318 C CA . ALA A 1 302 ? -5.033 -14.417 -8.605 1.00 97.06 302 ALA A CA 1
ATOM 2319 C C . ALA A 1 302 ? -5.318 -13.739 -7.266 1.00 97.06 302 ALA A C 1
ATOM 2321 O O . ALA A 1 302 ? -4.645 -13.998 -6.269 1.00 97.06 302 ALA A O 1
ATOM 2322 N N . PHE A 1 303 ? -6.347 -12.896 -7.244 1.00 96.31 303 PHE A N 1
ATOM 2323 C CA . PHE A 1 303 ? -6.876 -12.268 -6.035 1.00 96.31 303 PHE A CA 1
ATOM 2324 C C . PHE A 1 303 ? -8.187 -12.950 -5.603 1.00 96.31 303 PHE A C 1
ATOM 2326 O O . PHE A 1 303 ? -8.812 -13.645 -6.415 1.00 96.31 303 PHE A O 1
ATOM 2333 N N . PRO A 1 304 ? -8.616 -12.787 -4.339 1.00 97.50 304 PRO A N 1
ATOM 2334 C CA . PRO A 1 304 ? -9.842 -13.388 -3.853 1.00 97.50 304 PRO A CA 1
ATOM 2335 C C . PRO A 1 304 ? -11.058 -12.888 -4.627 1.00 97.50 304 PRO A C 1
ATOM 2337 O O . PRO A 1 304 ? -11.244 -11.689 -4.817 1.00 97.50 304 PRO A O 1
ATOM 2340 N N . VAL A 1 305 ? -11.915 -13.819 -5.021 1.00 97.19 305 VAL A N 1
ATOM 2341 C CA . VAL A 1 305 ? -13.246 -13.551 -5.579 1.00 97.19 305 VAL A CA 1
ATOM 2342 C C . VAL A 1 305 ? -14.339 -13.682 -4.523 1.00 97.19 305 VAL A C 1
ATOM 2344 O O . VAL A 1 305 ? -15.435 -13.152 -4.704 1.00 97.19 305 VAL A O 1
ATOM 2347 N N . ILE A 1 306 ? -14.034 -14.361 -3.413 1.00 97.06 306 ILE A N 1
ATOM 2348 C CA . ILE A 1 306 ? -14.898 -14.488 -2.240 1.00 97.06 306 ILE A CA 1
ATOM 2349 C C . ILE A 1 306 ? -14.047 -14.315 -0.985 1.00 97.06 306 ILE A C 1
ATOM 2351 O O . ILE A 1 306 ? -12.937 -14.848 -0.916 1.00 97.06 306 ILE A O 1
ATOM 2355 N N . VAL A 1 307 ? -14.585 -13.610 0.007 1.00 96.50 307 VAL A N 1
ATOM 2356 C CA . VAL A 1 307 ? -14.005 -13.493 1.349 1.00 96.50 307 VAL A CA 1
ATOM 2357 C C . VAL A 1 307 ? -15.078 -13.829 2.384 1.00 96.50 307 VAL A C 1
ATOM 2359 O O . VAL A 1 307 ? -16.201 -13.334 2.301 1.00 96.50 307 VAL A O 1
ATOM 2362 N N . THR A 1 308 ? -14.746 -14.674 3.355 1.00 94.88 308 THR A N 1
ATOM 2363 C CA . THR A 1 308 ? -15.585 -15.004 4.518 1.00 94.88 308 THR A CA 1
ATOM 2364 C C . THR A 1 308 ? -14.933 -14.452 5.782 1.00 94.88 308 THR A C 1
ATOM 2366 O O . THR A 1 308 ? -13.737 -14.166 5.806 1.00 94.88 308 THR A O 1
ATOM 2369 N N . GLY A 1 309 ? -15.715 -14.257 6.841 1.00 90.50 309 GLY A N 1
ATOM 2370 C CA . GLY A 1 309 ? -15.186 -13.845 8.146 1.00 90.50 309 GLY A CA 1
ATOM 2371 C C . GLY A 1 309 ? -14.656 -12.405 8.240 1.00 90.50 309 GLY A C 1
ATOM 2372 O O . GLY A 1 309 ? -14.402 -11.924 9.339 1.00 90.50 309 GLY A O 1
ATOM 2373 N N . ALA A 1 310 ? -14.529 -11.693 7.116 1.00 89.44 310 ALA A N 1
ATOM 2374 C CA . ALA A 1 310 ? -14.017 -10.323 7.077 1.00 89.44 310 ALA A CA 1
ATOM 2375 C C . ALA A 1 310 ? -15.108 -9.241 7.132 1.00 89.44 310 ALA A C 1
ATOM 2377 O O . ALA A 1 310 ? -14.804 -8.074 7.383 1.00 89.44 310 ALA A O 1
ATOM 2378 N N . ASP A 1 311 ? -16.364 -9.599 6.851 1.00 84.38 311 ASP A N 1
ATOM 2379 C CA . ASP A 1 311 ? -17.444 -8.631 6.678 1.00 84.38 311 ASP A CA 1
ATOM 2380 C C . ASP A 1 311 ? -18.425 -8.647 7.851 1.00 84.38 311 ASP A C 1
ATOM 2382 O O . ASP A 1 311 ? -19.124 -9.636 8.090 1.00 84.38 311 ASP A O 1
ATOM 2386 N N . ARG A 1 312 ? -18.477 -7.535 8.590 1.00 79.81 312 ARG A N 1
ATOM 2387 C CA . ARG A 1 312 ? -19.294 -7.410 9.808 1.00 79.81 312 ARG A CA 1
ATOM 2388 C C . ARG A 1 312 ? -20.800 -7.498 9.533 1.00 79.81 312 ARG A C 1
ATOM 2390 O O . ARG A 1 312 ? -21.451 -8.281 10.225 1.00 79.81 312 ARG A O 1
ATOM 2397 N N . PRO A 1 313 ? -21.369 -6.794 8.531 1.00 79.44 313 PRO A N 1
ATOM 2398 C CA . PRO A 1 313 ? -22.803 -6.847 8.241 1.00 79.44 313 PRO A CA 1
ATOM 2399 C C . PRO A 1 313 ? -23.287 -8.254 7.878 1.00 79.44 313 PRO A C 1
ATOM 2401 O O . PRO A 1 313 ? -24.444 -8.596 8.101 1.00 79.44 313 PRO A O 1
ATOM 2404 N N . LEU A 1 314 ? -22.392 -9.090 7.346 1.00 80.81 314 LEU A N 1
ATOM 2405 C CA . LEU A 1 314 ? -22.720 -10.431 6.880 1.00 80.81 314 LEU A CA 1
ATOM 2406 C C . LEU A 1 314 ? -22.547 -11.515 7.951 1.00 80.81 314 LEU A C 1
ATOM 2408 O O . LEU A 1 314 ? -22.792 -12.684 7.659 1.00 80.81 314 LEU A O 1
ATOM 2412 N N . ARG A 1 315 ? -22.138 -11.164 9.182 1.00 82.44 315 ARG A N 1
ATOM 2413 C CA . ARG A 1 315 ? -22.005 -12.098 10.322 1.00 82.44 315 ARG A CA 1
ATOM 2414 C C . ARG A 1 315 ? -21.228 -13.384 9.988 1.00 82.44 315 ARG A C 1
ATOM 2416 O O . ARG A 1 315 ? -21.526 -14.462 10.496 1.00 82.44 315 ARG A O 1
ATOM 2423 N N . GLY A 1 316 ? -20.226 -13.279 9.118 1.00 82.19 316 GLY A N 1
ATOM 2424 C CA . GLY A 1 316 ? -19.382 -14.407 8.701 1.00 82.19 316 GLY A CA 1
ATOM 2425 C C . GLY A 1 316 ? -19.824 -15.103 7.424 1.00 82.19 316 GLY A C 1
ATOM 2426 O O . GLY A 1 316 ? -19.077 -15.944 6.929 1.00 82.19 316 GLY A O 1
ATOM 2427 N N . ALA A 1 317 ? -20.974 -14.738 6.851 1.00 88.88 317 ALA A N 1
ATOM 2428 C CA . ALA A 1 317 ? -21.370 -15.251 5.549 1.00 88.88 317 ALA A CA 1
ATOM 2429 C C . ALA A 1 317 ? -20.337 -14.876 4.477 1.00 88.88 317 ALA A C 1
ATOM 2431 O O . ALA A 1 317 ? -19.665 -13.843 4.542 1.00 88.88 317 ALA A O 1
ATOM 2432 N N . ALA A 1 318 ? -20.211 -15.749 3.483 1.00 93.81 318 ALA A N 1
ATOM 2433 C CA . ALA A 1 318 ? -19.327 -15.520 2.361 1.00 93.81 318 ALA A CA 1
ATOM 2434 C C . ALA A 1 318 ? -19.789 -14.307 1.555 1.00 93.81 318 ALA A C 1
ATOM 2436 O O . ALA A 1 318 ? -20.973 -14.173 1.250 1.00 93.81 318 ALA A O 1
ATOM 2437 N N . ARG A 1 319 ? -18.848 -13.446 1.176 1.00 94.81 319 ARG A N 1
ATOM 2438 C CA . ARG A 1 319 ? -19.094 -12.283 0.330 1.00 94.81 319 ARG A CA 1
ATOM 2439 C C . ARG A 1 319 ? -18.392 -12.459 -1.001 1.00 94.81 319 ARG A C 1
ATOM 2441 O O . ARG A 1 319 ? -17.189 -12.695 -1.006 1.00 94.81 319 ARG A O 1
ATOM 2448 N N . ILE A 1 320 ? -19.099 -12.289 -2.114 1.00 95.56 320 ILE A N 1
ATOM 2449 C CA . ILE A 1 320 ? -18.463 -12.112 -3.423 1.00 95.56 320 ILE A CA 1
ATOM 2450 C C . ILE A 1 320 ? -17.851 -10.712 -3.442 1.00 95.56 320 ILE A C 1
ATOM 2452 O O . ILE A 1 320 ? -18.550 -9.723 -3.215 1.00 95.56 320 ILE A O 1
ATOM 2456 N N . VAL A 1 321 ? -16.548 -10.627 -3.693 1.00 95.12 321 VAL A N 1
ATOM 2457 C CA . VAL A 1 321 ? -15.803 -9.372 -3.590 1.00 95.12 321 VAL A CA 1
ATOM 2458 C C . VAL A 1 321 ? -15.372 -8.855 -4.956 1.00 95.12 321 VAL A C 1
ATOM 2460 O O . VAL A 1 321 ? -15.042 -9.618 -5.867 1.00 95.12 321 VAL A O 1
ATOM 2463 N N . ASP A 1 322 ? -15.362 -7.533 -5.070 1.00 94.06 322 ASP A N 1
ATOM 2464 C CA . ASP A 1 322 ? -14.733 -6.808 -6.171 1.00 94.06 322 ASP A CA 1
ATOM 2465 C C . ASP A 1 322 ? -13.324 -6.335 -5.737 1.00 94.06 322 ASP A C 1
ATOM 2467 O O . ASP A 1 322 ? -13.108 -6.114 -4.541 1.00 94.06 322 ASP A O 1
ATOM 2471 N N . PRO A 1 323 ? -12.383 -6.087 -6.667 1.00 92.50 323 PRO A N 1
ATOM 2472 C CA . PRO A 1 323 ? -11.077 -5.476 -6.393 1.00 92.50 323 PRO A CA 1
ATOM 2473 C C . PRO A 1 323 ? -11.089 -4.224 -5.496 1.00 92.50 323 PRO A C 1
ATOM 2475 O O . PRO A 1 323 ? -10.149 -3.988 -4.741 1.00 92.50 323 PRO A O 1
ATOM 2478 N N . ASP A 1 324 ? -12.147 -3.418 -5.560 1.00 90.31 324 ASP A N 1
ATOM 2479 C CA . ASP A 1 324 ? -12.324 -2.183 -4.789 1.00 90.31 324 ASP A CA 1
ATOM 2480 C C . ASP A 1 324 ? -13.125 -2.372 -3.486 1.00 90.31 324 ASP A C 1
ATOM 2482 O O . ASP A 1 324 ? -13.427 -1.396 -2.801 1.00 90.31 324 ASP A O 1
ATOM 2486 N N . SER A 1 325 ? -13.485 -3.610 -3.130 1.00 91.44 325 SER A N 1
ATOM 2487 C CA . SER A 1 325 ? -14.130 -3.919 -1.849 1.00 91.44 325 SER A CA 1
ATOM 2488 C C . SER A 1 325 ? -13.167 -3.653 -0.691 1.00 91.44 325 SER A C 1
ATOM 2490 O O . SER A 1 325 ? -11.955 -3.810 -0.824 1.00 91.44 325 SER A O 1
ATOM 2492 N N . THR A 1 326 ? -13.699 -3.244 0.457 1.00 91.62 326 THR A N 1
ATOM 2493 C CA . THR A 1 326 ? -12.899 -2.791 1.600 1.00 91.62 326 THR A CA 1
ATOM 2494 C C . THR A 1 326 ? -13.277 -3.548 2.862 1.00 91.62 326 THR A C 1
ATOM 2496 O O . THR A 1 326 ? -14.465 -3.692 3.150 1.00 91.62 326 THR A O 1
ATOM 2499 N N . PHE A 1 327 ? -12.276 -3.975 3.630 1.00 92.50 327 PHE A N 1
ATOM 2500 C CA . PHE A 1 327 ? -12.435 -4.754 4.856 1.00 92.50 327 PHE A CA 1
ATOM 2501 C C . PHE A 1 327 ? -11.656 -4.126 6.007 1.00 92.50 327 PHE A C 1
ATOM 2503 O O . PHE A 1 327 ? -10.579 -3.567 5.798 1.00 92.50 327 PHE A O 1
ATOM 2510 N N . SER A 1 328 ? -12.201 -4.245 7.221 1.00 91.81 328 SER A N 1
ATOM 2511 C CA . SER A 1 328 ? -11.572 -3.766 8.454 1.00 91.81 328 SER A CA 1
ATOM 2512 C C . SER A 1 328 ? -11.781 -4.766 9.593 1.00 91.81 328 SER A C 1
ATOM 2514 O O . SER A 1 328 ? -12.891 -4.923 10.119 1.00 91.81 328 SER A O 1
ATOM 2516 N N . LEU A 1 329 ? -10.701 -5.443 9.983 1.00 92.62 329 LEU A N 1
ATOM 2517 C CA . LEU A 1 329 ? -10.698 -6.436 11.060 1.00 92.62 329 LEU A CA 1
ATOM 2518 C C . LEU A 1 329 ? -9.846 -5.957 12.230 1.00 92.62 329 LEU A C 1
ATOM 2520 O O . LEU A 1 329 ? -8.770 -5.397 12.027 1.00 92.62 329 LEU A O 1
ATOM 2524 N N . SER A 1 330 ? -10.321 -6.186 13.457 1.00 91.19 330 SER A N 1
ATOM 2525 C CA . SER A 1 330 ? -9.490 -5.975 14.646 1.00 91.19 330 SER A CA 1
ATOM 2526 C C . SER A 1 330 ? -8.302 -6.934 14.605 1.00 91.19 330 SER A C 1
ATOM 2528 O O . SER A 1 330 ? -8.476 -8.100 14.259 1.00 91.19 330 SER A O 1
ATOM 2530 N N . ALA A 1 331 ? -7.120 -6.439 14.961 1.00 93.50 331 ALA A N 1
ATOM 2531 C CA . ALA A 1 331 ? -5.916 -7.240 15.154 1.00 93.50 331 ALA A CA 1
ATOM 2532 C C . ALA A 1 331 ? -5.517 -7.309 16.642 1.00 93.50 331 ALA A C 1
ATOM 2534 O O . ALA A 1 331 ? -4.344 -7.489 16.978 1.00 93.50 331 ALA A O 1
ATOM 2535 N N . GLU A 1 332 ? -6.483 -7.103 17.548 1.00 88.88 332 GLU A N 1
ATOM 2536 C CA . GLU A 1 332 ? -6.311 -7.398 18.977 1.00 88.88 332 GLU A CA 1
ATOM 2537 C C . GLU A 1 332 ? -6.036 -8.889 19.193 1.00 88.88 332 GLU A C 1
ATOM 2539 O O . GLU A 1 332 ? -5.141 -9.239 19.960 1.00 88.88 332 GLU A O 1
ATOM 2544 N N . ASN A 1 333 ? -6.749 -9.728 18.438 1.00 91.19 333 ASN A N 1
ATOM 2545 C CA . ASN A 1 333 ? -6.499 -11.154 18.272 1.00 91.19 333 ASN A CA 1
ATOM 2546 C C . ASN A 1 333 ? -6.139 -11.439 16.810 1.00 91.19 333 ASN A C 1
ATOM 2548 O O . ASN A 1 333 ? -6.408 -10.622 15.927 1.00 91.19 333 ASN A O 1
ATOM 2552 N N . ASP A 1 334 ? -5.577 -12.617 16.553 1.00 94.38 334 ASP A N 1
ATOM 2553 C CA . ASP A 1 334 ? -5.372 -13.101 15.191 1.00 94.38 334 ASP A CA 1
ATOM 2554 C C . ASP A 1 334 ? -6.724 -13.202 14.460 1.00 94.38 334 ASP A C 1
ATOM 2556 O O . ASP A 1 334 ? -7.653 -13.876 14.916 1.00 94.38 334 ASP A O 1
ATOM 2560 N N . ALA A 1 335 ? -6.845 -12.519 13.322 1.00 94.19 335 ALA A N 1
ATOM 2561 C CA . ALA A 1 335 ? -8.077 -12.482 12.546 1.00 94.19 335 ALA A CA 1
ATOM 2562 C C . ALA A 1 335 ? -8.095 -13.633 11.536 1.00 94.19 335 ALA A C 1
ATOM 2564 O O . ALA A 1 335 ? -7.231 -13.725 10.670 1.00 94.19 335 ALA A O 1
ATOM 2565 N N . GLN A 1 336 ? -9.092 -14.511 11.624 1.00 94.69 336 GLN A N 1
ATOM 2566 C CA . GLN A 1 336 ? -9.240 -15.639 10.703 1.00 94.69 336 GLN A CA 1
ATOM 2567 C C . GLN A 1 336 ? -10.269 -15.326 9.621 1.00 94.69 336 GLN A C 1
ATOM 2569 O O . GLN A 1 336 ? -11.395 -14.935 9.926 1.00 94.69 336 GLN A O 1
ATOM 2574 N N . ILE A 1 337 ? -9.891 -15.540 8.365 1.00 95.88 337 ILE A N 1
ATOM 2575 C CA . ILE A 1 337 ? -10.756 -15.380 7.193 1.00 95.88 337 ILE A CA 1
ATOM 2576 C C . ILE A 1 337 ? -10.584 -16.575 6.257 1.00 95.88 337 ILE A C 1
ATOM 2578 O O . ILE A 1 337 ? -9.503 -17.161 6.206 1.00 95.88 337 ILE A O 1
ATOM 2582 N N . ASP A 1 338 ? -11.612 -16.921 5.482 1.00 96.00 338 ASP A N 1
ATOM 2583 C CA . ASP A 1 338 ? -11.425 -17.785 4.314 1.00 96.00 338 ASP A CA 1
ATOM 2584 C C . ASP A 1 338 ? -11.478 -16.940 3.049 1.00 96.00 338 ASP A C 1
ATOM 2586 O O . ASP A 1 338 ? -12.353 -16.089 2.871 1.00 96.00 338 ASP A O 1
ATOM 2590 N N . VAL A 1 339 ? -10.541 -17.191 2.147 1.00 97.50 339 VAL A N 1
ATOM 2591 C CA . VAL A 1 339 ? -10.478 -16.526 0.848 1.00 97.50 339 VAL A CA 1
ATOM 2592 C C . VAL A 1 339 ? -10.548 -17.562 -0.257 1.00 97.50 339 VAL A C 1
ATOM 2594 O O . VAL A 1 339 ? -9.918 -18.613 -0.164 1.00 97.50 339 VAL A O 1
ATOM 2597 N N . TYR A 1 340 ? -11.321 -17.274 -1.303 1.00 97.81 340 TYR A N 1
ATOM 2598 C CA . TYR A 1 340 ? -11.456 -18.162 -2.455 1.00 97.81 340 TYR A CA 1
ATOM 2599 C C . TYR A 1 340 ? -10.935 -17.481 -3.707 1.00 97.81 340 TYR A C 1
ATOM 2601 O O . TYR A 1 340 ? -11.273 -16.328 -3.973 1.00 97.81 340 TYR A O 1
ATOM 2609 N N . PHE A 1 341 ? -10.168 -18.219 -4.497 1.00 98.00 341 PHE A N 1
ATOM 2610 C CA . PHE A 1 341 ? -9.558 -17.765 -5.739 1.00 98.00 341 PHE A CA 1
ATOM 2611 C C . PHE A 1 341 ? -10.137 -18.544 -6.915 1.00 98.00 341 PHE A C 1
ATOM 2613 O O . PHE A 1 341 ? -10.190 -19.770 -6.872 1.00 98.00 341 PHE A O 1
ATOM 2620 N N . ASP A 1 342 ? -10.545 -17.836 -7.964 1.00 97.56 342 ASP A N 1
ATOM 2621 C CA . ASP A 1 342 ? -10.991 -18.417 -9.233 1.00 97.56 342 ASP A CA 1
ATOM 2622 C C . ASP A 1 342 ? -9.778 -18.539 -10.162 1.00 97.56 342 ASP A C 1
ATOM 2624 O O . ASP A 1 342 ? -9.277 -17.538 -10.681 1.00 97.56 342 ASP A O 1
ATOM 2628 N N . VAL A 1 343 ? -9.249 -19.756 -10.291 1.00 97.81 343 VAL A N 1
ATOM 2629 C CA . VAL A 1 343 ? -7.959 -20.044 -10.939 1.00 97.81 343 VAL A CA 1
ATOM 2630 C C . VAL A 1 343 ? -8.109 -21.121 -12.015 1.00 97.81 343 VAL A C 1
ATOM 2632 O O . VAL A 1 343 ? -9.025 -21.939 -11.912 1.00 97.81 343 VAL A O 1
ATOM 2635 N N . PRO A 1 344 ? -7.221 -21.182 -13.026 1.00 98.00 344 PRO A N 1
ATOM 2636 C CA . PRO A 1 344 ? -7.234 -22.256 -14.020 1.00 98.00 344 PRO A CA 1
ATOM 2637 C C . PRO A 1 344 ? -7.241 -23.650 -13.379 1.00 98.00 344 PRO A C 1
ATOM 2639 O O . PRO A 1 344 ? -6.633 -23.866 -12.328 1.00 98.00 344 PRO A O 1
ATOM 2642 N N . ALA A 1 345 ? -7.907 -24.626 -14.000 1.00 97.50 345 ALA A N 1
ATOM 2643 C CA . ALA A 1 345 ? -8.010 -25.979 -13.441 1.00 97.50 345 ALA A CA 1
ATOM 2644 C C . ALA A 1 345 ? -6.638 -26.643 -13.184 1.00 97.50 345 ALA A C 1
ATOM 2646 O O . ALA A 1 345 ? -6.482 -27.375 -12.201 1.00 97.50 345 ALA A O 1
ATOM 2647 N N . SER A 1 346 ? -5.637 -26.347 -14.019 1.00 97.50 346 SER A N 1
ATOM 2648 C CA . SER A 1 346 ? -4.257 -26.832 -13.883 1.00 97.50 346 SER A CA 1
ATOM 2649 C C . SER A 1 346 ? -3.408 -26.065 -12.869 1.00 97.50 346 SER A C 1
ATOM 2651 O O . SER A 1 346 ? -2.282 -26.478 -12.596 1.00 97.50 346 SER A O 1
ATOM 2653 N N . PHE A 1 347 ? -3.938 -24.998 -12.260 1.00 97.88 347 PHE A N 1
ATOM 2654 C CA . PHE A 1 347 ? -3.196 -24.176 -11.313 1.00 97.88 347 PHE A CA 1
ATOM 2655 C C . PHE A 1 347 ? -2.751 -24.976 -10.081 1.00 97.88 347 PHE A C 1
ATOM 2657 O O . PHE A 1 347 ? -3.556 -25.649 -9.419 1.00 97.88 347 PHE A O 1
ATOM 2664 N N . LYS A 1 348 ? -1.460 -24.856 -9.765 1.00 97.38 348 LYS A N 1
ATOM 2665 C CA . LYS A 1 348 ? -0.774 -25.431 -8.609 1.00 97.38 348 LYS A CA 1
ATOM 2666 C C . LYS A 1 348 ? -0.302 -24.292 -7.704 1.00 97.38 348 LYS A C 1
ATOM 2668 O O . LYS A 1 348 ? 0.615 -23.561 -8.092 1.00 97.38 348 LYS A O 1
ATOM 2673 N N . PRO A 1 349 ? -0.910 -24.107 -6.521 1.00 97.81 349 PRO A N 1
ATOM 2674 C CA . PRO A 1 349 ? -0.519 -23.029 -5.625 1.00 97.81 349 PRO A CA 1
ATOM 2675 C C . PRO A 1 349 ? 0.893 -23.253 -5.074 1.00 97.81 349 PRO A C 1
ATOM 2677 O O . PRO A 1 349 ? 1.274 -24.378 -4.762 1.00 97.81 349 PRO A O 1
ATOM 2680 N N . ARG A 1 350 ? 1.662 -22.169 -4.938 1.00 97.06 350 ARG A N 1
ATOM 2681 C CA . ARG A 1 350 ? 2.991 -22.162 -4.306 1.00 97.06 350 ARG A CA 1
ATOM 2682 C C . ARG A 1 350 ? 2.961 -21.448 -2.964 1.00 97.06 350 ARG A C 1
ATOM 2684 O O . ARG A 1 350 ? 3.449 -21.978 -1.971 1.00 97.06 350 ARG A O 1
ATOM 2691 N N . PHE A 1 351 ? 2.394 -20.248 -2.926 1.00 97.94 351 PHE A N 1
ATOM 2692 C CA . PHE A 1 351 ? 2.251 -19.468 -1.702 1.00 97.94 351 PHE A CA 1
ATOM 2693 C C . PHE A 1 351 ? 1.048 -18.530 -1.789 1.00 97.94 351 PHE A C 1
ATOM 2695 O O . PHE A 1 351 ? 0.562 -18.205 -2.875 1.00 97.94 351 PHE A O 1
ATOM 2702 N N . ILE A 1 352 ? 0.586 -18.079 -0.629 1.00 98.12 352 ILE A N 1
ATOM 2703 C CA . ILE A 1 352 ? -0.343 -16.958 -0.495 1.00 98.12 352 ILE A CA 1
ATOM 2704 C C . ILE A 1 352 ? 0.405 -15.777 0.121 1.00 98.12 352 ILE A C 1
ATOM 2706 O O . ILE A 1 352 ? 1.300 -15.951 0.950 1.00 98.12 352 ILE A O 1
ATOM 2710 N N . GLU A 1 353 ? 0.069 -14.575 -0.329 1.00 97.94 353 GLU A N 1
ATOM 2711 C CA . GLU A 1 353 ? 0.650 -13.324 0.140 1.00 97.94 353 GLU A CA 1
ATOM 2712 C C . GLU A 1 353 ? -0.457 -12.389 0.638 1.00 97.94 353 GLU A C 1
ATOM 2714 O O . GLU A 1 353 ? -1.503 -12.275 -0.005 1.00 97.94 353 GLU A O 1
ATOM 2719 N N . TYR A 1 354 ? -0.215 -11.714 1.763 1.00 97.12 354 TYR A N 1
ATOM 2720 C CA . TYR A 1 354 ? -1.064 -10.656 2.310 1.00 97.12 354 TYR A CA 1
ATOM 2721 C C . TYR A 1 354 ? -0.244 -9.400 2.571 1.00 97.12 354 TYR A C 1
ATOM 2723 O O . TYR A 1 354 ? 0.696 -9.423 3.365 1.00 97.12 354 TYR A O 1
ATOM 2731 N N . ARG A 1 355 ? -0.628 -8.286 1.936 1.00 94.25 355 ARG A N 1
ATOM 2732 C CA . ARG A 1 355 ? 0.203 -7.075 1.840 1.00 94.25 355 ARG A CA 1
ATOM 2733 C C . ARG A 1 355 ? 1.577 -7.421 1.246 1.00 94.25 355 ARG A C 1
ATOM 2735 O O . ARG A 1 355 ? 1.943 -8.581 1.065 1.00 94.25 355 ARG A O 1
ATOM 2742 N N . ARG A 1 356 ? 2.367 -6.422 0.861 1.00 93.50 356 ARG A N 1
ATOM 2743 C CA . ARG A 1 356 ? 3.688 -6.731 0.291 1.00 93.50 356 ARG A CA 1
ATOM 2744 C C . ARG A 1 356 ? 4.526 -7.495 1.330 1.00 93.50 356 ARG A C 1
ATOM 2746 O O . ARG A 1 356 ? 4.683 -7.011 2.450 1.00 93.50 356 ARG A O 1
ATOM 2753 N N . PHE A 1 357 ? 5.049 -8.652 0.920 1.00 95.44 357 PHE A N 1
ATOM 2754 C CA . PHE A 1 357 ? 6.026 -9.504 1.619 1.00 95.44 357 PHE A CA 1
ATOM 2755 C C . PHE A 1 357 ? 5.535 -10.442 2.730 1.00 95.44 357 PHE A C 1
ATOM 2757 O O . PHE A 1 357 ? 6.288 -11.357 3.055 1.00 95.44 357 PHE A O 1
ATOM 2764 N N . ALA A 1 358 ? 4.316 -10.324 3.275 1.00 96.88 358 ALA A N 1
ATOM 2765 C CA . ALA A 1 358 ? 3.832 -11.349 4.213 1.00 96.88 358 ALA A CA 1
ATOM 2766 C C . ALA A 1 358 ? 3.400 -12.584 3.422 1.00 96.88 358 ALA A C 1
ATOM 2768 O O . ALA A 1 358 ? 2.340 -12.581 2.797 1.00 96.88 358 ALA A O 1
ATOM 2769 N N . ARG A 1 359 ? 4.244 -13.618 3.404 1.00 97.38 359 ARG A N 1
ATOM 2770 C CA . ARG A 1 359 ? 4.058 -14.821 2.585 1.00 97.38 359 ARG A CA 1
ATOM 2771 C C . ARG A 1 359 ? 4.010 -16.063 3.451 1.00 97.38 359 ARG A C 1
ATOM 2773 O O . ARG A 1 359 ? 4.771 -16.189 4.404 1.00 97.38 359 ARG A O 1
ATOM 2780 N N . VAL A 1 360 ? 3.185 -17.019 3.047 1.00 97.50 360 VAL A N 1
ATOM 2781 C CA . VAL A 1 360 ? 3.201 -18.375 3.597 1.00 97.50 360 VAL A CA 1
ATOM 2782 C C . VAL A 1 360 ? 3.067 -19.382 2.460 1.00 97.50 360 VAL A C 1
ATOM 2784 O O . VAL A 1 360 ? 2.238 -19.221 1.560 1.00 97.50 360 VAL A O 1
ATOM 2787 N N . ALA A 1 361 ? 3.939 -20.392 2.465 1.00 97.38 361 ALA A N 1
ATOM 2788 C CA . ALA A 1 361 ? 3.926 -21.455 1.470 1.00 97.38 361 ALA A CA 1
ATOM 2789 C C . ALA A 1 361 ? 2.650 -22.299 1.601 1.00 97.38 361 ALA A C 1
ATOM 2791 O O . ALA A 1 361 ? 2.177 -22.565 2.704 1.00 97.38 361 ALA A O 1
ATOM 2792 N N . LEU A 1 362 ? 2.100 -22.727 0.467 1.00 96.69 362 LEU A N 1
ATOM 2793 C CA . LEU A 1 362 ? 0.944 -23.619 0.410 1.00 96.69 362 LEU A CA 1
ATOM 2794 C C . LEU A 1 362 ? 1.438 -25.030 0.098 1.00 96.69 362 LEU A C 1
ATOM 2796 O O . LEU A 1 362 ? 1.471 -25.464 -1.050 1.00 96.69 362 LEU A O 1
ATOM 2800 N N . GLU A 1 363 ? 1.881 -25.732 1.138 1.00 92.62 363 GLU A N 1
ATOM 2801 C CA . GLU A 1 363 ? 2.422 -27.083 1.004 1.00 92.62 363 GLU A CA 1
ATOM 2802 C C . GLU A 1 363 ? 1.333 -28.094 0.619 1.00 92.62 363 GLU A C 1
ATOM 2804 O O . GLU A 1 363 ? 0.181 -27.995 1.051 1.00 92.62 363 GLU A O 1
ATOM 2809 N N . ALA A 1 364 ? 1.700 -29.121 -0.154 1.00 86.62 364 ALA A N 1
ATOM 2810 C CA . ALA A 1 364 ? 0.772 -30.178 -0.564 1.00 86.62 364 ALA A CA 1
ATOM 2811 C C . ALA A 1 364 ? 0.170 -30.942 0.632 1.00 86.62 364 ALA A C 1
ATOM 2813 O O . ALA A 1 364 ? -0.968 -31.394 0.557 1.00 86.62 364 ALA A O 1
ATOM 2814 N N . GLY A 1 365 ? 0.902 -31.046 1.749 1.00 76.38 365 GLY A N 1
ATOM 2815 C CA . GLY A 1 365 ? 0.412 -31.667 2.985 1.00 76.38 365 GLY A CA 1
ATOM 2816 C C . GLY A 1 365 ? -0.679 -30.864 3.704 1.00 76.38 365 GLY A C 1
ATOM 2817 O O . GLY A 1 365 ? -1.443 -31.440 4.472 1.00 76.38 365 GLY A O 1
ATOM 2818 N N . ALA A 1 366 ? -0.794 -29.561 3.425 1.00 81.31 366 ALA A N 1
ATOM 2819 C CA . ALA A 1 366 ? -1.847 -28.697 3.963 1.00 81.31 366 ALA A CA 1
ATOM 2820 C C . ALA A 1 366 ? -3.158 -28.769 3.153 1.00 81.31 366 ALA A C 1
ATOM 2822 O O . ALA A 1 366 ? -4.144 -28.112 3.510 1.00 81.31 366 ALA A O 1
ATOM 2823 N N . LEU A 1 367 ? -3.181 -29.562 2.071 1.00 88.31 367 LEU A N 1
ATOM 2824 C CA . LEU A 1 367 ? -4.382 -29.812 1.286 1.00 88.31 367 LEU A CA 1
ATOM 2825 C C . LEU A 1 367 ? -5.386 -30.614 2.122 1.00 88.31 367 LEU A C 1
ATOM 2827 O O . LEU A 1 367 ? -5.176 -31.778 2.459 1.00 88.31 367 LEU A O 1
ATOM 2831 N N . SER A 1 368 ? -6.502 -29.975 2.437 1.00 87.12 368 SER A N 1
ATOM 2832 C CA . SER A 1 368 ? -7.559 -30.509 3.289 1.00 87.12 368 SER A CA 1
ATOM 2833 C C . SER A 1 368 ? -8.867 -30.679 2.513 1.00 87.12 368 SER A C 1
ATOM 2835 O O . SER A 1 368 ? -9.018 -30.215 1.382 1.00 87.12 368 SER A O 1
ATOM 2837 N N . LYS A 1 369 ? -9.839 -31.368 3.119 1.00 85.19 369 LYS A N 1
ATOM 2838 C CA . LYS A 1 369 ? -11.223 -31.346 2.626 1.00 85.19 369 LYS A CA 1
ATOM 2839 C C . LYS A 1 369 ? -11.830 -29.975 2.910 1.00 85.19 369 LYS A C 1
ATOM 2841 O O . LYS A 1 369 ? -11.507 -29.393 3.942 1.00 85.19 369 LYS A O 1
ATOM 2846 N N . THR A 1 370 ? -12.752 -29.524 2.054 1.00 85.25 370 THR A N 1
ATOM 2847 C CA . THR A 1 370 ? -13.510 -28.281 2.256 1.00 85.25 370 THR A CA 1
ATOM 2848 C C . THR A 1 370 ? -13.993 -28.183 3.708 1.00 85.25 370 THR A C 1
ATOM 2850 O O . THR A 1 370 ? -14.794 -29.023 4.142 1.00 85.25 370 THR A O 1
ATOM 2853 N N . PRO A 1 371 ? -13.504 -27.202 4.484 1.00 82.75 371 PRO A N 1
ATOM 2854 C CA . PRO A 1 371 ? -13.956 -27.004 5.843 1.00 82.75 371 PRO A CA 1
ATOM 2855 C C . PRO A 1 371 ? -15.407 -26.528 5.829 1.00 82.75 371 PRO A C 1
ATOM 2857 O O . PRO A 1 371 ? -15.865 -25.864 4.896 1.00 82.75 371 PRO A O 1
ATOM 2860 N N . LYS A 1 372 ? -16.149 -26.849 6.893 1.00 76.25 372 LYS A N 1
ATOM 2861 C CA . LYS A 1 372 ? -17.444 -26.200 7.112 1.00 76.25 372 LYS A CA 1
ATOM 2862 C C . LYS A 1 372 ? -17.202 -24.691 7.262 1.00 76.25 372 LYS A C 1
ATOM 2864 O O . LYS A 1 372 ? -16.250 -24.335 7.963 1.00 76.25 372 LYS A O 1
ATOM 2869 N N . PRO A 1 373 ? -18.042 -23.829 6.658 1.00 67.81 373 PRO A N 1
ATOM 2870 C CA . PRO A 1 373 ? -17.938 -22.386 6.841 1.00 67.81 373 PRO A CA 1
ATOM 2871 C C . PRO A 1 373 ? -17.858 -22.060 8.331 1.00 67.81 373 PRO A C 1
ATOM 2873 O O . PRO A 1 373 ? -18.708 -22.516 9.105 1.00 67.81 373 PRO A O 1
ATOM 2876 N N . ARG A 1 374 ? -16.822 -21.327 8.748 1.00 66.75 374 ARG A N 1
ATOM 2877 C CA . ARG A 1 374 ? -16.711 -20.920 10.148 1.00 66.75 374 ARG A CA 1
ATOM 2878 C C . ARG A 1 374 ? -17.699 -19.780 10.393 1.00 66.75 374 ARG A C 1
ATOM 2880 O O . ARG A 1 374 ? -17.669 -18.801 9.644 1.00 66.75 374 ARG A O 1
ATOM 2887 N N . PRO A 1 375 ? -18.562 -19.865 11.420 1.00 57.97 375 PRO A N 1
ATOM 2888 C CA . PRO A 1 375 ? -19.210 -18.662 11.913 1.00 57.97 375 PRO A CA 1
ATOM 2889 C C . PRO A 1 375 ? -18.101 -17.687 12.317 1.00 57.97 375 PRO A C 1
ATOM 2891 O O . PRO A 1 375 ? -17.074 -18.111 12.858 1.00 57.97 375 PRO A O 1
ATOM 2894 N N . LEU A 1 376 ? -18.283 -16.400 12.013 1.00 54.88 376 LEU A N 1
ATOM 2895 C CA . LEU A 1 376 ? -17.377 -15.355 12.490 1.00 54.88 376 LEU A CA 1
ATOM 2896 C C . LEU A 1 376 ? -17.186 -15.584 13.995 1.00 54.88 376 LEU A C 1
ATOM 2898 O O . LEU A 1 376 ? -18.163 -15.909 14.680 1.00 54.88 376 LEU A O 1
ATOM 2902 N N . ALA A 1 377 ? -15.959 -15.446 14.508 1.00 50.41 377 ALA A N 1
ATOM 2903 C CA . ALA A 1 377 ? -15.768 -15.247 15.937 1.00 50.41 377 ALA A CA 1
ATOM 2904 C C . ALA A 1 377 ? -16.467 -13.924 16.252 1.00 50.41 377 ALA A C 1
ATOM 2906 O O . ALA A 1 377 ? -15.872 -12.851 16.147 1.00 50.41 377 ALA A O 1
ATOM 2907 N N . MET A 1 378 ? -17.783 -13.995 16.463 1.00 46.41 378 MET A N 1
ATOM 2908 C CA . MET A 1 378 ? -18.575 -12.850 16.837 1.00 46.41 378 MET A CA 1
ATOM 2909 C C . MET A 1 378 ? -17.890 -12.335 18.089 1.00 46.41 378 MET A C 1
ATOM 2911 O O . MET A 1 378 ? -17.645 -13.091 19.036 1.00 46.41 378 MET A O 1
ATOM 2915 N N . ARG A 1 379 ? -17.564 -11.044 18.061 1.00 50.00 379 ARG A N 1
ATOM 2916 C CA . ARG A 1 379 ? -17.516 -10.249 19.280 1.00 50.00 379 ARG A CA 1
ATOM 2917 C C . ARG A 1 379 ? -18.617 -10.763 20.200 1.00 50.00 379 ARG A C 1
ATOM 2919 O O . ARG A 1 379 ? -19.712 -11.043 19.706 1.00 50.00 379 ARG A O 1
ATOM 2926 N N . THR A 1 380 ? -18.309 -10.998 21.474 1.00 51.50 380 THR A N 1
ATOM 2927 C CA . THR A 1 380 ? -19.286 -11.593 22.397 1.00 51.50 380 THR A CA 1
ATOM 2928 C C . THR A 1 380 ? -20.626 -10.874 22.242 1.00 51.50 380 THR A C 1
ATOM 2930 O O . THR A 1 380 ? -20.651 -9.690 21.905 1.00 51.50 380 THR A O 1
ATOM 2933 N N . ALA A 1 381 ? -21.751 -11.561 22.452 1.00 50.16 381 ALA A N 1
ATOM 2934 C CA . ALA A 1 381 ? -23.065 -10.920 22.354 1.00 50.16 381 ALA A CA 1
ATOM 2935 C C . ALA A 1 381 ? -23.128 -9.605 23.163 1.00 50.16 381 ALA A C 1
ATOM 2937 O O . ALA A 1 381 ? -23.858 -8.697 22.791 1.00 50.16 381 ALA A O 1
ATOM 2938 N N . ASP A 1 382 ? -22.299 -9.462 24.200 1.00 48.25 382 ASP A N 1
ATOM 2939 C CA . ASP A 1 382 ? -22.067 -8.221 24.941 1.00 48.25 382 ASP A CA 1
ATOM 2940 C C . ASP A 1 382 ? -21.374 -7.122 24.120 1.00 48.25 382 ASP A C 1
ATOM 2942 O O . ASP A 1 382 ? -21.843 -5.994 24.116 1.00 48.25 382 ASP A O 1
ATOM 2946 N N . GLU A 1 383 ? -20.303 -7.412 23.380 1.00 48.81 383 GLU A N 1
ATOM 2947 C CA . GLU A 1 383 ? -19.643 -6.450 22.486 1.00 48.81 383 GLU A CA 1
ATOM 2948 C C . GLU A 1 383 ? -20.492 -6.105 21.244 1.00 48.81 383 GLU A C 1
ATOM 2950 O O . GLU A 1 383 ? -20.459 -4.963 20.774 1.00 48.81 383 GLU A O 1
ATOM 2955 N N . GLU A 1 384 ? -21.250 -7.069 20.702 1.00 43.94 384 GLU A N 1
ATOM 2956 C CA . GLU A 1 384 ? -22.155 -6.854 19.562 1.00 43.94 384 GLU A CA 1
ATOM 2957 C C . GLU A 1 384 ? -23.446 -6.143 19.987 1.00 43.94 384 GLU A C 1
ATOM 2959 O O . GLU A 1 384 ? -23.905 -5.261 19.267 1.00 43.94 384 GLU A O 1
ATOM 2964 N N . SER A 1 385 ? -23.996 -6.449 21.168 1.00 46.78 385 SER A N 1
ATOM 2965 C CA . SER A 1 385 ? -25.103 -5.687 21.758 1.00 46.78 385 SER A CA 1
ATOM 2966 C C . SER A 1 385 ? -24.653 -4.304 22.193 1.00 46.78 385 SER A C 1
ATOM 2968 O O . SER A 1 385 ? -25.436 -3.378 22.025 1.00 46.78 385 SER A O 1
ATOM 2970 N N . LEU A 1 386 ? -23.400 -4.121 22.640 1.00 45.47 386 LEU A N 1
ATOM 2971 C CA . LEU A 1 386 ? -22.819 -2.792 22.799 1.00 45.47 386 LEU A CA 1
ATOM 2972 C C . LEU A 1 386 ? -22.932 -2.070 21.458 1.00 45.47 386 LEU A C 1
ATOM 2974 O O . LEU A 1 386 ? -23.688 -1.113 21.385 1.00 45.47 386 LEU A O 1
ATOM 2978 N N . PHE A 1 387 ? -22.295 -2.591 20.396 1.00 42.16 387 PHE A N 1
ATOM 2979 C CA . PHE A 1 387 ? -22.240 -1.994 19.050 1.00 42.16 387 PHE A CA 1
ATOM 2980 C C . PHE A 1 387 ? -23.613 -1.745 18.394 1.00 42.16 387 PHE A C 1
ATOM 2982 O O . PHE A 1 387 ? -23.828 -0.675 17.827 1.00 42.16 387 PHE A O 1
ATOM 2989 N N . GLN A 1 388 ? -24.549 -2.696 18.471 1.00 42.56 388 GLN A N 1
ATOM 2990 C CA . GLN A 1 388 ? -25.907 -2.565 17.927 1.00 42.56 388 GLN A CA 1
ATOM 2991 C C . GLN A 1 388 ? -26.786 -1.645 18.780 1.00 42.56 388 GLN A C 1
ATOM 2993 O O . GLN A 1 388 ? -27.583 -0.901 18.211 1.00 42.56 388 GLN A O 1
ATOM 2998 N N . ASN A 1 389 ? -26.622 -1.618 20.109 1.00 41.31 389 ASN A N 1
ATOM 2999 C CA . ASN A 1 389 ? -27.238 -0.577 20.936 1.00 41.31 389 ASN A CA 1
ATOM 3000 C C . ASN A 1 389 ? -26.644 0.806 20.610 1.00 41.31 389 ASN A C 1
ATOM 3002 O O . ASN A 1 389 ? -27.397 1.776 20.646 1.00 41.31 389 ASN A O 1
ATOM 3006 N N . LEU A 1 390 ? -25.366 0.902 20.191 1.00 37.19 390 LEU A N 1
ATOM 3007 C CA . LEU A 1 390 ? -24.780 2.165 19.700 1.00 37.19 390 LEU A CA 1
ATOM 3008 C C . LEU A 1 390 ? -25.411 2.646 18.381 1.00 37.19 390 LEU A C 1
ATOM 3010 O O . LEU A 1 390 ? -25.445 3.847 18.138 1.00 37.19 390 LEU A O 1
ATOM 3014 N N . GLN A 1 391 ? -25.882 1.739 17.517 1.00 38.22 391 GLN A N 1
ATOM 3015 C CA . GLN A 1 391 ? -26.487 2.100 16.225 1.00 38.22 391 GLN A CA 1
ATOM 3016 C C . GLN A 1 391 ? -28.012 2.287 16.281 1.00 38.22 391 GLN A C 1
ATOM 3018 O O . GLN A 1 391 ? -28.544 3.109 15.538 1.00 38.22 391 GLN A O 1
ATOM 3023 N N . ASN A 1 392 ? -28.720 1.540 17.137 1.00 34.31 392 ASN A N 1
ATOM 3024 C CA . ASN A 1 392 ? -30.189 1.502 17.165 1.00 34.31 392 ASN A CA 1
ATOM 3025 C C . ASN A 1 392 ? -30.836 2.401 18.228 1.00 34.31 392 ASN A C 1
ATOM 3027 O O . ASN A 1 392 ? -32.041 2.654 18.146 1.00 34.31 392 ASN A O 1
ATOM 3031 N N . GLN A 1 393 ? -30.094 2.902 19.220 1.00 36.16 393 GLN A N 1
ATOM 3032 C CA . GLN A 1 393 ? -30.630 3.956 20.076 1.00 36.16 393 GLN A CA 1
ATOM 3033 C C . GLN A 1 393 ? -30.599 5.287 19.324 1.00 36.16 393 GLN A C 1
ATOM 3035 O O . GLN A 1 393 ? -29.546 5.750 18.897 1.00 36.16 393 GLN A O 1
ATOM 3040 N N . GLY A 1 394 ? -31.771 5.911 19.175 1.00 35.00 394 GLY A N 1
ATOM 3041 C CA . GLY A 1 394 ? -31.913 7.277 18.681 1.00 35.00 394 GLY A CA 1
ATOM 3042 C C . GLY A 1 394 ? -30.882 8.208 19.328 1.00 35.00 394 GLY A C 1
ATOM 3043 O O . GLY A 1 394 ? -30.933 8.512 20.517 1.00 35.00 394 GLY A O 1
ATOM 3044 N N . PHE A 1 395 ? -29.958 8.643 18.482 1.00 40.47 395 PHE A N 1
ATOM 3045 C CA . PHE A 1 395 ? -28.625 9.207 18.696 1.00 40.47 395 PHE A CA 1
ATOM 3046 C C . PHE A 1 395 ? -28.516 10.499 19.545 1.00 40.47 395 PHE A C 1
ATOM 3048 O O . PHE A 1 395 ? -27.432 11.066 19.653 1.00 40.47 395 PHE A O 1
ATOM 3055 N N . LEU A 1 396 ? -29.609 11.031 20.110 1.00 40.53 396 LEU A N 1
ATOM 3056 C CA . LEU A 1 396 ? -29.681 12.459 20.480 1.00 40.53 396 LEU A CA 1
ATOM 3057 C C . LEU A 1 396 ? -30.358 12.789 21.826 1.00 40.53 396 LEU A C 1
ATOM 3059 O O . LEU A 1 396 ? -30.415 13.955 22.201 1.00 40.53 396 LEU A O 1
ATOM 3063 N N . GLY A 1 397 ? -30.835 11.809 22.599 1.00 36.22 397 GLY A N 1
ATOM 3064 C CA . GLY A 1 397 ? -31.669 12.095 23.780 1.00 36.22 397 GLY A CA 1
ATOM 3065 C C . GLY A 1 397 ? -30.960 12.481 25.089 1.00 36.22 397 GLY A C 1
ATOM 3066 O O . GLY A 1 397 ? -31.635 12.958 25.997 1.00 36.22 397 GLY A O 1
ATOM 3067 N N . GLY A 1 398 ? -29.644 12.266 25.243 1.00 45.28 398 GLY A N 1
ATOM 3068 C CA . GLY A 1 398 ? -29.036 12.274 26.591 1.00 45.28 398 GLY A CA 1
ATOM 3069 C C . GLY A 1 398 ? -27.622 12.838 26.767 1.00 45.28 398 GLY A C 1
ATOM 3070 O O . GLY A 1 398 ? -27.134 12.846 27.894 1.00 45.28 398 GLY A O 1
ATOM 3071 N N . ALA A 1 399 ? -26.939 13.292 25.709 1.00 55.28 399 ALA A N 1
ATOM 3072 C CA . ALA A 1 399 ? -25.495 13.570 25.790 1.00 55.28 399 ALA A CA 1
ATOM 3073 C C . ALA A 1 399 ? -25.118 15.021 26.153 1.00 55.28 399 ALA A C 1
ATOM 3075 O O . ALA A 1 399 ? -24.012 15.256 26.651 1.00 55.28 399 ALA A O 1
ATOM 3076 N N . THR A 1 400 ? -26.002 15.997 25.921 1.00 58.38 400 THR A N 1
ATOM 3077 C CA . THR A 1 400 ? -25.769 17.391 26.326 1.00 58.38 400 THR A CA 1
ATOM 3078 C C . THR A 1 400 ? -26.254 17.606 27.753 1.00 58.38 400 THR A C 1
ATOM 3080 O O . THR A 1 400 ? -27.440 17.450 28.044 1.00 58.38 400 THR A O 1
ATOM 3083 N N . GLU A 1 401 ? -25.358 18.005 28.654 1.00 67.56 401 GLU A N 1
ATOM 3084 C CA . GLU A 1 401 ? -25.784 18.475 29.970 1.00 67.56 401 GLU A CA 1
ATOM 3085 C C . GLU A 1 401 ? -26.458 19.840 29.823 1.00 67.56 401 GLU A C 1
ATOM 3087 O O . GLU A 1 401 ? -25.796 20.827 29.489 1.00 67.56 401 GLU A O 1
ATOM 3092 N N . GLY A 1 402 ? -27.762 19.911 30.111 1.00 68.44 402 GLY A N 1
ATOM 3093 C CA . GLY A 1 402 ? -28.511 21.172 30.080 1.00 68.44 402 GLY A CA 1
ATOM 3094 C C . GLY A 1 402 ? -27.903 22.257 30.978 1.00 68.44 402 GLY A C 1
ATOM 3095 O O . GLY A 1 402 ? -27.936 23.429 30.633 1.00 68.44 402 GLY A O 1
ATOM 3096 N N . SER A 1 403 ? -27.251 21.878 32.084 1.00 70.75 403 SER A N 1
ATOM 3097 C CA . SER A 1 403 ? -26.625 22.809 33.036 1.00 70.75 403 SER A CA 1
ATOM 3098 C C . SER A 1 403 ? -25.244 23.343 32.625 1.00 70.75 403 SER A C 1
ATOM 3100 O O . SER A 1 403 ? -24.633 24.083 33.390 1.00 70.75 403 SER A O 1
ATOM 3102 N N . GLY A 1 404 ? -24.715 22.967 31.457 1.00 71.31 404 GLY A N 1
ATOM 3103 C CA . GLY A 1 404 ? -23.394 23.410 30.983 1.00 71.31 404 GLY A CA 1
ATOM 3104 C C . GLY A 1 404 ? -23.329 23.706 29.487 1.00 71.31 404 GLY A C 1
ATOM 3105 O O . GLY A 1 404 ? -22.240 23.928 28.961 1.00 71.31 404 GLY A O 1
ATOM 3106 N N . THR A 1 405 ? -24.476 23.687 28.810 1.00 80.12 405 THR A N 1
ATOM 3107 C CA . THR A 1 405 ? -24.591 23.917 27.371 1.00 80.12 405 THR A CA 1
ATOM 3108 C C . THR A 1 405 ? -25.453 25.149 27.138 1.00 80.12 405 THR A C 1
ATOM 3110 O O . THR A 1 405 ? -26.598 25.188 27.579 1.00 80.12 405 THR A O 1
ATOM 3113 N N . GLY A 1 406 ? -24.911 26.165 26.471 1.00 84.38 406 GLY A N 1
ATOM 3114 C CA . GLY A 1 406 ? -25.609 27.429 26.258 1.00 84.38 406 GLY A CA 1
ATOM 3115 C C . GLY A 1 406 ? -24.679 28.619 26.084 1.00 84.38 406 GLY A C 1
ATOM 3116 O O . GLY A 1 406 ? -23.467 28.478 25.902 1.00 84.38 406 GLY A O 1
ATOM 3117 N N . ASP A 1 407 ? -25.279 29.802 26.165 1.00 80.38 407 ASP A N 1
ATOM 3118 C CA . ASP A 1 407 ? -24.581 31.085 26.161 1.00 80.38 407 ASP A CA 1
ATOM 3119 C C . ASP A 1 407 ? -23.928 31.329 27.521 1.00 80.38 407 ASP A C 1
ATOM 3121 O O . ASP A 1 407 ? -24.458 32.020 28.390 1.00 80.38 407 ASP A O 1
ATOM 3125 N N . LEU A 1 408 ? -22.785 30.682 27.732 1.00 86.25 408 LEU A N 1
ATOM 3126 C CA . LEU A 1 408 ? -22.080 30.686 29.002 1.00 86.25 408 LEU A CA 1
ATOM 3127 C C . LEU A 1 408 ? -20.714 31.338 28.813 1.00 86.25 408 LEU A C 1
ATOM 3129 O O . LEU A 1 408 ? -19.813 30.774 28.198 1.00 86.25 408 LEU A O 1
ATOM 3133 N N . GLU A 1 409 ? -20.532 32.519 29.400 1.00 92.56 409 GLU A N 1
ATOM 3134 C CA . GLU A 1 409 ? -19.194 33.090 29.606 1.00 92.56 409 GLU A CA 1
ATOM 3135 C C . GLU A 1 409 ? -18.478 32.406 30.780 1.00 92.56 409 GLU A C 1
ATOM 3137 O O . GLU A 1 409 ? -17.259 32.486 30.890 1.00 92.56 409 GLU A O 1
ATOM 3142 N N . ARG A 1 410 ? -19.228 31.743 31.670 1.00 95.12 410 ARG A N 1
ATOM 3143 C CA . ARG A 1 410 ? -18.702 31.113 32.881 1.00 95.12 410 ARG A CA 1
ATOM 3144 C C . ARG A 1 410 ? -18.132 29.724 32.585 1.00 95.12 410 ARG A C 1
ATOM 3146 O O . ARG A 1 410 ? -18.778 28.908 31.932 1.00 95.12 410 ARG A O 1
ATOM 3153 N N . LEU A 1 411 ? -16.936 29.450 33.085 1.00 94.56 411 LEU A N 1
ATOM 3154 C CA . LEU A 1 411 ? -16.292 28.143 33.078 1.00 94.56 411 LEU A CA 1
ATOM 3155 C C . LEU A 1 411 ? -16.995 27.194 34.066 1.00 94.56 411 LEU A C 1
ATOM 3157 O O . LEU A 1 411 ? -17.480 27.637 35.108 1.00 94.56 411 LEU A O 1
ATOM 3161 N N . PRO A 1 412 ? -17.014 25.873 33.808 1.00 93.62 412 PRO A N 1
ATOM 3162 C CA . PRO A 1 412 ? -17.583 24.896 34.744 1.00 93.62 412 PRO A CA 1
ATOM 3163 C C . PRO A 1 412 ? -16.672 24.602 35.950 1.00 93.62 412 PRO A C 1
ATOM 3165 O O . PRO A 1 412 ? -16.997 23.759 36.785 1.00 93.62 412 PRO A O 1
ATOM 3168 N N . PHE A 1 413 ? -15.523 25.269 36.036 1.00 94.94 413 PHE A N 1
ATOM 3169 C CA . PHE A 1 413 ? -14.562 25.201 37.129 1.00 94.94 413 PHE A CA 1
ATOM 3170 C C . PHE A 1 413 ? -14.001 26.600 37.397 1.00 94.94 413 PHE A C 1
ATOM 3172 O O . PHE A 1 413 ? -13.990 27.457 36.516 1.00 94.94 413 PHE A O 1
ATOM 3179 N N . ALA A 1 414 ? -13.507 26.808 38.612 1.00 96.31 414 ALA A N 1
ATOM 3180 C CA . ALA A 1 414 ? -12.872 28.051 39.022 1.00 96.31 414 ALA A CA 1
ATOM 3181 C C . ALA A 1 414 ? -11.352 27.870 39.074 1.00 96.31 414 ALA A C 1
ATOM 3183 O O . ALA A 1 414 ? -10.864 26.900 39.664 1.00 96.31 414 ALA A O 1
ATOM 3184 N N . LEU A 1 415 ? -10.609 28.799 38.474 1.00 96.38 415 LEU A N 1
ATOM 3185 C CA . LEU A 1 415 ? -9.147 28.791 38.475 1.00 96.38 415 LEU A CA 1
ATOM 3186 C C . LEU A 1 415 ? -8.597 29.774 39.514 1.00 96.38 415 LEU A C 1
ATOM 3188 O O . LEU A 1 415 ? -9.130 30.872 39.691 1.00 96.38 415 LEU A O 1
ATOM 3192 N N . SER A 1 416 ? -7.501 29.400 40.174 1.00 96.56 416 SER A N 1
ATOM 3193 C CA . SER A 1 416 ? -6.715 30.336 40.982 1.00 96.56 416 SER A CA 1
ATOM 3194 C C . SER A 1 416 ? -6.070 31.390 40.073 1.00 96.56 416 SER A C 1
ATOM 3196 O O . SER A 1 416 ? -5.422 31.020 39.086 1.00 96.56 416 SER A O 1
ATOM 3198 N N . PRO A 1 417 ? -6.140 32.693 40.407 1.00 92.69 417 PRO A N 1
ATOM 3199 C CA . PRO A 1 417 ? -5.407 33.731 39.685 1.00 92.69 417 PRO A CA 1
ATOM 3200 C C . PRO A 1 417 ? -3.904 33.460 39.615 1.00 92.69 417 PRO A C 1
ATOM 3202 O O . PRO A 1 417 ? -3.266 33.794 38.620 1.00 92.69 417 PRO A O 1
ATOM 3205 N N . ALA A 1 418 ? -3.329 32.852 40.658 1.00 93.50 418 ALA A N 1
ATOM 3206 C CA . ALA A 1 418 ? -1.909 32.525 40.697 1.00 93.50 418 ALA A CA 1
ATOM 3207 C C . ALA A 1 418 ? -1.550 31.435 39.678 1.00 93.50 418 ALA A C 1
ATOM 3209 O O . ALA A 1 418 ? -0.526 31.547 39.013 1.00 93.50 418 ALA A O 1
ATOM 3210 N N . ALA A 1 419 ? -2.407 30.420 39.521 1.00 92.62 419 ALA A N 1
ATOM 3211 C CA . ALA A 1 419 ? -2.222 29.365 38.526 1.00 92.62 419 ALA A CA 1
ATOM 3212 C C . ALA A 1 419 ? -2.501 29.853 37.094 1.00 92.62 419 ALA A C 1
ATOM 3214 O O . ALA A 1 419 ? -1.866 29.393 36.150 1.00 92.62 419 ALA A O 1
ATOM 3215 N N . ALA A 1 420 ? -3.436 30.794 36.929 1.00 91.00 420 ALA A N 1
ATOM 3216 C CA . ALA A 1 420 ? -3.791 31.362 35.633 1.00 91.00 420 ALA A CA 1
ATOM 3217 C C . ALA A 1 420 ? -2.727 32.335 35.086 1.00 91.00 420 ALA A C 1
ATOM 3219 O O . ALA A 1 420 ? -2.532 32.407 33.874 1.00 91.00 420 ALA A O 1
ATOM 3220 N N . ARG A 1 421 ? -2.016 33.069 35.957 1.00 88.06 421 ARG A N 1
ATOM 3221 C CA . ARG A 1 421 ? -0.965 34.024 35.560 1.00 88.06 421 ARG A CA 1
ATOM 3222 C C . ARG A 1 421 ? 0.225 33.308 34.919 1.00 88.06 421 ARG A C 1
ATOM 3224 O O . ARG A 1 421 ? 0.977 32.615 35.595 1.00 88.06 421 ARG A O 1
ATOM 3231 N N . GLY A 1 422 ? 0.411 33.517 33.617 1.00 88.50 422 GLY A N 1
ATOM 3232 C CA . GLY A 1 422 ? 1.479 32.902 32.825 1.00 88.50 422 GLY A CA 1
ATOM 3233 C C . GLY A 1 422 ? 0.913 32.060 31.683 1.00 88.50 422 GLY A C 1
ATOM 3234 O O . GLY A 1 422 ? 1.025 32.481 30.535 1.00 88.50 422 GLY A O 1
ATOM 3235 N N . PRO A 1 423 ? 0.278 30.907 31.972 1.00 85.31 423 PRO A N 1
ATOM 3236 C CA . PRO A 1 423 ? -0.333 30.063 30.944 1.00 85.31 423 PRO A CA 1
ATOM 3237 C C . PRO A 1 423 ? -1.555 30.702 30.264 1.00 85.31 423 PRO A C 1
ATOM 3239 O O . PRO A 1 423 ? -1.868 30.358 29.121 1.00 85.31 423 PRO A O 1
ATOM 3242 N N . LEU A 1 424 ? -2.248 31.618 30.956 1.00 93.81 424 LEU A N 1
ATOM 3243 C CA . LEU A 1 424 ? -3.399 32.357 30.440 1.00 93.81 424 LEU A CA 1
ATOM 3244 C C . LEU A 1 424 ? -3.114 33.862 30.376 1.00 93.81 424 LEU A C 1
ATOM 3246 O O . LEU A 1 424 ? -2.513 34.449 31.278 1.00 93.81 424 LEU A O 1
ATOM 3250 N N . SER A 1 425 ? -3.616 34.489 29.316 1.00 95.62 425 SER A N 1
ATOM 3251 C CA . SER A 1 425 ? -3.773 35.934 29.206 1.00 95.62 425 SER A CA 1
ATOM 3252 C C . SER A 1 425 ? -5.074 36.338 29.898 1.00 95.62 425 SER A C 1
ATOM 3254 O O . SER A 1 425 ? -6.145 35.840 29.542 1.00 95.62 425 SER A O 1
ATOM 3256 N N . LEU A 1 426 ? -4.983 37.209 30.906 1.00 96.62 426 LEU A N 1
ATOM 3257 C CA . LEU A 1 426 ? -6.125 37.685 31.687 1.00 96.62 426 LEU A CA 1
ATOM 3258 C C . LEU A 1 426 ? -6.380 39.172 31.423 1.00 96.62 426 LEU A C 1
ATOM 3260 O O . LEU A 1 426 ? -5.440 39.958 31.302 1.00 96.62 426 LEU A O 1
ATOM 3264 N N . SER A 1 427 ? -7.649 39.567 31.377 1.00 95.88 427 SER A N 1
ATOM 3265 C CA . SER A 1 427 ? -8.066 40.969 31.367 1.00 95.88 427 SER A CA 1
ATOM 3266 C C . SER A 1 427 ? -7.888 41.615 32.750 1.00 95.88 427 SER A C 1
ATOM 3268 O O . SER A 1 427 ? -7.645 40.940 33.755 1.00 95.88 427 SER A O 1
ATOM 3270 N N . ALA A 1 428 ? -8.039 42.941 32.820 1.00 95.19 428 ALA A N 1
ATOM 3271 C CA . ALA A 1 428 ? -7.912 43.695 34.071 1.00 95.19 428 ALA A CA 1
ATOM 3272 C C . ALA A 1 428 ? -8.947 43.289 35.141 1.00 95.19 428 ALA A C 1
ATOM 3274 O O . ALA A 1 428 ? -8.658 43.375 36.331 1.00 95.19 428 ALA A O 1
ATOM 3275 N N . ASP A 1 429 ? -10.124 42.818 34.726 1.00 95.31 429 ASP A N 1
ATOM 3276 C CA . ASP A 1 429 ? -11.188 42.300 35.593 1.00 95.31 429 ASP A CA 1
ATOM 3277 C C . ASP A 1 429 ? -11.068 40.789 35.872 1.00 95.31 429 ASP A C 1
ATOM 3279 O O . ASP A 1 429 ? -11.959 40.197 36.475 1.00 95.31 429 ASP A O 1
ATOM 3283 N N . GLY A 1 430 ? -9.959 40.155 35.469 1.00 94.69 430 GLY A N 1
ATOM 3284 C CA . GLY A 1 430 ? -9.673 38.755 35.780 1.00 94.69 430 GLY A CA 1
ATOM 3285 C C . GLY A 1 430 ? -10.403 37.740 34.897 1.00 94.69 430 GLY A C 1
ATOM 3286 O O . GLY A 1 430 ? -10.564 36.594 35.312 1.00 94.69 430 GLY A O 1
ATOM 3287 N N . ARG A 1 431 ? -10.837 38.124 33.690 1.00 97.38 431 ARG A N 1
ATOM 3288 C CA . ARG A 1 431 ? -11.417 37.207 32.695 1.00 97.38 431 ARG A CA 1
ATOM 3289 C C . ARG A 1 431 ? -10.339 36.618 31.793 1.00 97.38 431 ARG A C 1
ATOM 3291 O O . ARG A 1 431 ? -9.329 37.256 31.517 1.00 97.38 431 ARG A O 1
ATOM 3298 N N . VAL A 1 432 ? -10.565 35.412 31.284 1.00 97.19 432 VAL A N 1
ATOM 3299 C CA . VAL A 1 432 ? -9.628 34.726 30.384 1.00 97.19 432 VAL A CA 1
ATOM 3300 C C . VAL A 1 432 ? -9.760 35.261 28.959 1.00 97.19 432 VAL A C 1
ATOM 3302 O O . VAL A 1 432 ? -10.787 35.059 28.316 1.00 97.19 432 VAL A O 1
ATOM 3305 N N . VAL A 1 433 ? -8.713 35.908 28.446 1.00 96.81 433 VAL A N 1
ATOM 3306 C CA . VAL A 1 433 ? -8.637 36.412 27.064 1.00 96.81 433 VAL A CA 1
ATOM 3307 C C . VAL A 1 433 ? -8.229 35.304 26.100 1.00 96.81 433 VAL A C 1
ATOM 3309 O O . VAL A 1 433 ? -8.911 35.087 25.106 1.00 96.81 433 VAL A O 1
ATOM 3312 N N . SER A 1 434 ? -7.147 34.588 26.403 1.00 96.50 434 SER A N 1
ATOM 3313 C CA . SER A 1 434 ? -6.680 33.419 25.649 1.00 96.50 434 SER A CA 1
ATOM 3314 C C . SER A 1 434 ? -5.676 32.610 26.475 1.00 96.50 434 SER A C 1
ATOM 3316 O O . SER A 1 434 ? -5.221 33.062 27.527 1.00 96.50 434 SER A O 1
ATOM 3318 N N . GLY A 1 435 ? -5.327 31.407 26.024 1.00 96.00 435 GLY A N 1
ATOM 3319 C CA . GLY A 1 435 ? -4.224 30.618 26.574 1.00 96.00 435 GLY A CA 1
ATOM 3320 C C . GLY A 1 435 ? -4.560 29.148 26.794 1.00 96.00 435 GLY A C 1
ATOM 3321 O O . GLY A 1 435 ? -5.619 28.658 26.392 1.00 96.00 435 GLY A O 1
ATOM 3322 N N . ARG A 1 436 ? -3.629 28.432 27.434 1.00 96.31 436 ARG A N 1
ATOM 3323 C CA . ARG A 1 436 ? -3.760 27.007 27.754 1.00 96.31 436 ARG A CA 1
ATOM 3324 C C . ARG A 1 436 ? -3.294 26.722 29.171 1.00 96.31 436 ARG A C 1
ATOM 3326 O O . ARG A 1 436 ? -2.171 27.069 29.506 1.00 96.31 436 ARG A O 1
ATOM 3333 N N . ILE A 1 437 ? -4.090 26.004 29.955 1.00 97.12 437 ILE A N 1
ATOM 3334 C CA . ILE A 1 437 ? -3.701 25.531 31.288 1.00 97.12 437 ILE A CA 1
ATOM 3335 C C . ILE A 1 437 ? -4.105 24.070 31.478 1.00 97.12 437 ILE A C 1
ATOM 3337 O O . ILE A 1 437 ? -5.156 23.643 31.004 1.00 97.12 437 ILE A O 1
ATOM 3341 N N . SER A 1 438 ? -3.282 23.305 32.191 1.00 96.94 438 SER A N 1
ATOM 3342 C CA . SER A 1 438 ? -3.595 21.934 32.588 1.00 96.94 438 SER A CA 1
ATOM 3343 C C . SER A 1 438 ? -3.074 21.628 33.985 1.00 96.94 438 SER A C 1
ATOM 3345 O O . SER A 1 438 ? -1.977 22.056 34.341 1.00 96.94 438 SER A O 1
ATOM 3347 N N . GLY A 1 439 ? -3.822 20.856 34.768 1.00 96.50 439 GLY A N 1
ATOM 3348 C CA . GLY A 1 439 ? -3.381 20.413 36.086 1.00 96.50 439 GLY A CA 1
ATOM 3349 C C . GLY A 1 439 ? -4.484 19.776 36.922 1.00 96.50 439 GLY A C 1
ATOM 3350 O O . GLY A 1 439 ? -5.665 19.825 36.583 1.00 96.50 439 GLY A O 1
ATOM 3351 N N . ALA A 1 440 ? -4.080 19.180 38.043 1.00 96.56 440 ALA A N 1
ATOM 3352 C CA . ALA A 1 440 ? -5.011 18.706 39.060 1.00 96.56 440 ALA A CA 1
ATOM 3353 C C . ALA A 1 440 ? -5.744 19.896 39.703 1.00 96.56 440 ALA A C 1
ATOM 3355 O O . ALA A 1 440 ? -5.146 20.949 39.945 1.00 96.56 440 ALA A O 1
ATOM 3356 N N . ARG A 1 441 ? -7.032 19.737 39.998 1.00 96.38 441 ARG A N 1
ATOM 3357 C CA . ARG A 1 441 ? -7.912 20.777 40.532 1.00 96.38 441 ARG A CA 1
ATOM 3358 C C . ARG A 1 441 ? -7.444 21.257 41.896 1.00 96.38 441 ARG A C 1
ATOM 3360 O O . ARG A 1 441 ? -7.522 22.454 42.145 1.00 96.38 441 ARG A O 1
ATOM 3367 N N . GLY A 1 442 ? -6.870 20.391 42.731 1.00 94.56 442 GLY A N 1
ATOM 3368 C CA . GLY A 1 442 ? -6.225 20.816 43.977 1.00 94.56 442 GLY A CA 1
ATOM 3369 C C . GLY A 1 442 ? -5.019 21.750 43.781 1.00 94.56 442 GLY A C 1
ATOM 3370 O O . GLY A 1 442 ? -4.648 22.472 44.703 1.00 94.56 442 GLY A O 1
ATOM 3371 N N . VAL A 1 443 ? -4.411 21.761 42.589 1.00 95.56 443 VAL A N 1
ATOM 3372 C CA . VAL A 1 443 ? -3.240 22.590 42.256 1.00 95.56 443 VAL A CA 1
ATOM 3373 C C . VAL A 1 443 ? -3.647 23.890 41.570 1.00 95.56 443 VAL A C 1
ATOM 3375 O O . VAL A 1 443 ? -3.164 24.955 41.951 1.00 95.56 443 VAL A O 1
ATOM 3378 N N . ILE A 1 444 ? -4.512 23.809 40.554 1.00 96.94 444 ILE A N 1
ATOM 3379 C CA . ILE A 1 444 ? -4.897 24.971 39.733 1.00 96.94 444 ILE A CA 1
ATOM 3380 C C . ILE A 1 444 ? -6.177 25.660 40.217 1.00 96.94 444 ILE A C 1
ATOM 3382 O O . ILE A 1 444 ? -6.509 26.748 39.747 1.00 96.94 444 ILE A O 1
ATOM 3386 N N . GLY A 1 445 ? -6.914 25.020 41.122 1.00 94.81 445 GLY A N 1
ATOM 3387 C CA . GLY A 1 445 ? -8.137 25.544 41.707 1.00 94.81 445 GLY A CA 1
ATOM 3388 C C . GLY A 1 445 ? -7.879 26.655 42.719 1.00 94.81 445 GLY A C 1
ATOM 3389 O O . GLY A 1 445 ? -6.769 26.856 43.207 1.00 94.81 445 GLY A O 1
ATOM 3390 N N . VAL A 1 446 ? -8.945 27.386 43.018 1.00 95.12 446 VAL A N 1
ATOM 3391 C CA . VAL A 1 446 ? -8.960 28.561 43.897 1.00 95.12 446 VAL A CA 1
ATOM 3392 C C . VAL A 1 446 ? -8.576 28.174 45.323 1.00 95.12 446 VAL A C 1
ATOM 3394 O O . VAL A 1 446 ? -9.164 27.256 45.900 1.00 95.12 446 VAL A O 1
ATOM 3397 N N . LYS A 1 447 ? -7.622 28.896 45.916 1.00 94.88 447 LYS A N 1
ATOM 3398 C CA . LYS A 1 447 ? -7.286 28.746 47.339 1.00 94.88 447 LYS A CA 1
ATOM 3399 C C . LYS A 1 447 ? -8.168 29.650 48.199 1.00 94.88 447 LYS A C 1
ATOM 3401 O O . LYS A 1 447 ? -8.699 30.656 47.733 1.00 94.88 447 LYS A O 1
ATOM 3406 N N . GLN A 1 448 ? -8.333 29.301 49.474 1.00 95.19 448 GLN A N 1
ATOM 3407 C CA . GLN A 1 448 ? -9.151 30.081 50.405 1.00 95.19 448 GLN A CA 1
ATOM 3408 C C . GLN A 1 448 ? -8.677 31.546 50.455 1.00 95.19 448 GLN A C 1
ATOM 3410 O O . GLN A 1 448 ? -7.514 31.812 50.748 1.00 95.19 448 GLN A O 1
ATOM 3415 N N . GLY A 1 449 ? -9.585 32.486 50.171 1.00 93.44 449 GLY A N 1
ATOM 3416 C CA . GLY A 1 449 ? -9.301 33.926 50.146 1.00 93.44 449 GLY A CA 1
ATOM 3417 C C . GLY A 1 449 ? -8.913 34.501 48.776 1.00 93.44 449 GLY A C 1
ATOM 3418 O O . GLY A 1 449 ? -8.760 35.714 48.664 1.00 93.44 449 GLY A O 1
ATOM 3419 N N . GLU A 1 450 ? -8.786 33.680 47.730 1.00 94.00 450 GLU A N 1
ATOM 3420 C CA . GLU A 1 450 ? -8.540 34.157 46.363 1.00 94.00 450 GLU A CA 1
ATOM 3421 C C . GLU A 1 450 ? -9.849 34.505 45.633 1.00 94.00 450 GLU A C 1
ATOM 3423 O O . GLU A 1 450 ? -10.872 33.843 45.801 1.00 94.00 450 GLU A O 1
ATOM 3428 N N . THR A 1 451 ? -9.817 35.539 44.784 1.00 95.06 451 THR A N 1
ATOM 3429 C CA . THR A 1 451 ? -10.919 35.832 43.851 1.00 95.06 451 THR A CA 1
ATOM 3430 C C . THR A 1 451 ? -10.824 34.885 42.654 1.00 95.06 451 THR A C 1
ATOM 3432 O O . THR A 1 451 ? -9.780 34.865 42.006 1.00 95.06 451 THR A O 1
ATOM 3435 N N . PRO A 1 452 ? -11.857 34.091 42.347 1.00 96.38 452 PRO A N 1
ATOM 3436 C CA . PRO A 1 452 ? -11.765 33.053 41.330 1.00 96.38 452 PRO A CA 1
ATOM 3437 C C . PRO A 1 452 ? -11.771 33.620 39.901 1.00 96.38 452 PRO A C 1
ATOM 3439 O O . PRO A 1 452 ? -12.519 34.546 39.593 1.00 96.38 452 PRO A O 1
ATOM 3442 N N . VAL A 1 453 ? -10.979 33.024 39.004 1.00 96.38 453 VAL A N 1
ATOM 3443 C CA . VAL A 1 453 ? -11.082 33.251 37.553 1.00 96.38 453 VAL A CA 1
ATOM 3444 C C . VAL A 1 453 ? -12.102 32.260 36.997 1.00 96.38 453 VAL A C 1
ATOM 3446 O O . VAL A 1 453 ? -11.804 31.075 36.834 1.00 96.38 453 VAL A O 1
ATOM 3449 N N . GLU A 1 454 ? -13.322 32.738 36.748 1.00 96.38 454 GLU A N 1
ATOM 3450 C CA . GLU A 1 454 ? -14.445 31.899 36.298 1.00 96.38 454 GLU A CA 1
ATOM 3451 C C . GLU A 1 454 ? -15.005 32.298 34.936 1.00 96.38 454 GLU A C 1
ATOM 3453 O O . GLU A 1 454 ? -15.837 31.576 34.403 1.00 96.38 454 GLU A O 1
ATOM 3458 N N . HIS A 1 455 ? -14.600 33.432 34.367 1.00 97.12 455 HIS A N 1
ATOM 3459 C CA . HIS A 1 455 ? -15.240 33.985 33.175 1.00 97.12 455 HIS A CA 1
ATOM 3460 C C . HIS A 1 455 ? -14.270 34.097 32.003 1.00 97.12 455 HIS A C 1
ATOM 3462 O O . HIS A 1 455 ? -13.122 34.513 32.154 1.00 97.12 455 HIS A O 1
ATOM 3468 N N . LEU A 1 456 ? -14.760 33.762 30.816 1.00 97.31 456 LEU A N 1
ATOM 3469 C CA . LEU A 1 456 ? -14.110 34.025 29.543 1.00 97.31 456 LEU A CA 1
ATOM 3470 C C . LEU A 1 456 ? -14.357 35.485 29.133 1.00 97.31 456 LEU A C 1
ATOM 3472 O O . LEU A 1 456 ? -15.451 36.029 29.311 1.00 97.31 456 LEU A O 1
ATOM 3476 N N . GLN A 1 457 ? -13.345 36.134 28.563 1.00 97.19 457 GLN A N 1
ATOM 3477 C CA . GLN A 1 457 ? -13.499 37.452 27.965 1.00 97.19 457 GLN A CA 1
ATOM 3478 C C . GLN A 1 457 ? -14.265 37.304 26.652 1.00 97.19 457 GLN A C 1
ATOM 3480 O O . GLN A 1 457 ? -13.784 36.702 25.688 1.00 97.19 457 GLN A O 1
ATOM 3485 N N . ARG A 1 458 ? -15.457 37.895 26.612 1.00 95.44 458 ARG A N 1
ATOM 3486 C CA . ARG A 1 458 ? -16.265 37.990 25.401 1.00 95.44 458 ARG A CA 1
ATOM 3487 C C . ARG A 1 458 ? -15.632 38.997 24.434 1.00 95.44 458 ARG A C 1
ATOM 3489 O O . ARG A 1 458 ? -15.407 40.144 24.844 1.00 95.44 458 ARG A O 1
ATOM 3496 N N . PRO A 1 459 ? -15.365 38.622 23.171 1.00 95.94 459 PRO A N 1
ATOM 3497 C CA . PRO A 1 459 ? -14.952 39.588 22.159 1.00 95.94 459 PRO A CA 1
ATOM 3498 C C . PRO A 1 459 ? -16.073 40.587 21.849 1.00 95.94 459 PRO A C 1
ATOM 3500 O O . PRO A 1 459 ? -17.261 40.273 21.961 1.00 95.94 459 PRO A O 1
ATOM 3503 N N . ALA A 1 460 ? -15.708 41.809 21.460 1.00 95.12 460 ALA A N 1
ATOM 3504 C CA . ALA A 1 460 ? -16.684 42.852 21.154 1.00 95.12 460 ALA A CA 1
ATOM 3505 C C . ALA A 1 460 ? -17.623 42.416 20.013 1.00 95.12 460 ALA A C 1
ATOM 3507 O O . ALA A 1 460 ? -17.171 41.978 18.957 1.00 95.12 460 ALA A O 1
ATOM 3508 N N . GLY A 1 461 ? -18.938 42.535 20.227 1.00 94.81 461 GLY A N 1
ATOM 3509 C CA . GLY A 1 461 ? -19.947 42.179 19.223 1.00 94.81 461 GLY A CA 1
ATOM 3510 C C . GLY A 1 461 ? -20.078 40.679 18.944 1.00 94.81 461 GLY A C 1
ATOM 3511 O O . GLY A 1 461 ? -20.629 40.307 17.913 1.00 94.81 461 GLY A O 1
ATOM 3512 N N . GLN A 1 462 ? -19.577 39.820 19.832 1.00 96.31 462 GLN A N 1
ATOM 3513 C CA . GLN A 1 462 ? -19.719 38.364 19.764 1.00 96.31 462 GLN A CA 1
ATOM 3514 C C . GLN A 1 462 ? -20.264 37.832 21.091 1.00 96.31 462 GLN A C 1
ATOM 3516 O O . GLN A 1 462 ? -20.319 38.565 22.072 1.00 96.31 462 GLN A O 1
ATOM 3521 N N . ARG A 1 463 ? -20.676 36.567 21.127 1.00 94.94 463 ARG A N 1
ATOM 3522 C CA . ARG A 1 463 ? -21.054 35.814 22.326 1.00 94.94 463 ARG A CA 1
ATOM 3523 C C . ARG A 1 463 ? -20.332 34.473 22.350 1.00 94.94 463 ARG A C 1
ATOM 3525 O O . ARG A 1 463 ? -19.930 33.966 21.302 1.00 94.94 463 ARG A O 1
ATOM 3532 N N . ILE A 1 464 ? -20.179 33.914 23.545 1.00 95.62 464 ILE A N 1
ATOM 3533 C CA . ILE A 1 464 ? -19.526 32.622 23.747 1.00 95.62 464 ILE A CA 1
ATOM 3534 C C . ILE A 1 464 ? -20.595 31.556 23.930 1.00 95.62 464 ILE A C 1
ATOM 3536 O O . ILE A 1 464 ? -21.469 31.689 24.783 1.00 95.62 464 ILE A O 1
ATOM 3540 N N . VAL A 1 465 ? -20.487 30.494 23.141 1.00 95.19 465 VAL A N 1
ATOM 3541 C CA . VAL A 1 465 ? -21.333 29.310 23.245 1.00 95.19 465 VAL A CA 1
ATOM 3542 C C . VAL A 1 465 ? -20.471 28.161 23.715 1.00 95.19 465 VAL A C 1
ATOM 3544 O O . VAL A 1 465 ? -19.470 27.825 23.079 1.00 95.19 465 VAL A O 1
ATOM 3547 N N . GLN A 1 466 ? -20.870 27.547 24.821 1.00 94.88 466 GLN A N 1
ATOM 3548 C CA . GLN A 1 466 ? -20.257 26.320 25.304 1.00 94.88 466 GLN A CA 1
ATOM 3549 C C . GLN A 1 466 ? -21.201 25.156 25.034 1.00 94.88 466 GLN A C 1
ATOM 3551 O O . GLN A 1 466 ? -22.393 25.236 25.325 1.00 94.88 466 GLN A O 1
ATOM 3556 N N . VAL A 1 467 ? -20.667 24.069 24.486 1.00 92.00 467 VAL A N 1
ATOM 3557 C CA . VAL A 1 467 ? -21.385 22.803 24.333 1.00 92.00 467 VAL A CA 1
ATOM 3558 C C . VAL A 1 467 ? -20.680 21.761 25.178 1.00 92.00 467 VAL A C 1
ATOM 3560 O O . VAL A 1 467 ? -19.582 21.319 24.834 1.00 92.00 467 VAL A O 1
ATOM 3563 N N . ARG A 1 468 ? -21.299 21.401 26.306 1.00 89.81 468 ARG A N 1
ATOM 3564 C CA . ARG A 1 468 ? -20.759 20.412 27.236 1.00 89.81 468 ARG A CA 1
ATOM 3565 C C . ARG A 1 468 ? -21.329 19.041 26.920 1.00 89.81 468 ARG A C 1
ATOM 3567 O O . ARG A 1 468 ? -22.538 18.821 26.985 1.00 89.81 468 ARG A O 1
ATOM 3574 N N . VAL A 1 469 ? -20.432 18.109 26.637 1.00 85.94 469 VAL A N 1
ATOM 3575 C CA . VAL A 1 469 ? -20.749 16.709 26.394 1.00 85.94 469 VAL A CA 1
ATOM 3576 C C . VAL A 1 469 ? -20.174 15.851 27.513 1.00 85.94 469 VAL A C 1
ATOM 3578 O O . VAL A 1 469 ? -19.005 15.977 27.893 1.00 85.94 469 VAL A O 1
ATOM 3581 N N . LYS A 1 470 ? -21.009 14.966 28.058 1.00 81.31 470 LYS A N 1
ATOM 3582 C CA . LYS A 1 470 ? -20.530 13.878 28.908 1.00 81.31 470 LYS A CA 1
ATOM 3583 C C . LYS A 1 470 ? -20.011 12.763 28.000 1.00 81.31 470 LYS A C 1
ATOM 3585 O O . LYS A 1 470 ? -20.775 12.299 27.155 1.00 81.31 470 LYS A O 1
ATOM 3590 N N . PRO A 1 471 ? -18.776 12.271 28.180 1.00 69.12 471 PRO A N 1
ATOM 3591 C CA . PRO A 1 471 ? -18.264 11.070 27.523 1.00 69.12 471 PRO A CA 1
ATOM 3592 C C . PRO A 1 471 ? -18.935 9.793 28.060 1.00 69.12 471 PRO A C 1
ATOM 3594 O O . PRO A 1 471 ? -18.283 8.779 28.287 1.00 69.12 471 PRO A O 1
ATOM 3597 N N . ARG A 1 472 ? -20.235 9.827 28.358 1.00 58.81 472 ARG A N 1
ATOM 3598 C CA . ARG A 1 472 ? -20.942 8.626 28.778 1.00 58.81 472 ARG A CA 1
ATOM 3599 C C . ARG A 1 472 ? -21.245 7.834 27.517 1.00 58.81 472 ARG A C 1
ATOM 3601 O O . ARG A 1 472 ? -22.028 8.258 26.675 1.00 58.81 472 ARG A O 1
ATOM 3608 N N . GLU A 1 473 ? -20.559 6.703 27.430 1.00 53.75 473 GLU A N 1
ATOM 3609 C CA . GLU A 1 473 ? -20.700 5.655 26.427 1.00 53.75 473 GLU A CA 1
ATOM 3610 C C . GLU A 1 473 ? -20.039 5.973 25.081 1.00 53.75 473 GLU A C 1
ATOM 3612 O O . GLU A 1 473 ? -20.332 6.965 24.414 1.00 53.75 473 GLU A O 1
ATOM 3617 N N . ALA A 1 474 ? -19.188 5.042 24.634 1.00 45.75 474 ALA A N 1
ATOM 3618 C CA . ALA A 1 474 ? -18.594 5.009 23.294 1.00 45.75 474 ALA A CA 1
ATOM 3619 C C . ALA A 1 474 ? -19.645 5.014 22.153 1.00 45.75 474 ALA A C 1
ATOM 3621 O O . ALA A 1 474 ? -19.275 5.106 20.987 1.00 45.75 474 ALA A O 1
ATOM 3622 N N . ALA A 1 475 ? -20.932 4.913 22.514 1.00 44.38 475 ALA A N 1
ATOM 3623 C CA . ALA A 1 475 ? -22.129 4.911 21.680 1.00 44.38 475 ALA A CA 1
ATOM 3624 C C . ALA A 1 475 ? -22.562 6.278 21.176 1.00 44.38 475 ALA A C 1
ATOM 3626 O O . ALA A 1 475 ? -23.135 6.410 20.098 1.00 44.38 475 ALA A O 1
ATOM 3627 N N . THR A 1 476 ? -22.384 7.288 22.021 1.00 52.31 476 THR A N 1
ATOM 3628 C CA . THR A 1 476 ? -22.903 8.618 21.748 1.00 52.31 476 THR A CA 1
ATOM 3629 C C . THR A 1 476 ? -21.974 9.305 20.768 1.00 52.31 476 THR A C 1
ATOM 3631 O O . THR A 1 476 ? -20.783 8.987 20.696 1.00 52.31 476 THR A O 1
ATOM 3634 N N . LEU A 1 477 ? -22.473 10.300 20.035 1.00 48.72 477 LEU A N 1
ATOM 3635 C CA . LEU A 1 477 ? -21.589 11.088 19.190 1.00 48.72 477 LEU A CA 1
ATOM 3636 C C . LEU A 1 477 ? -20.421 11.682 19.992 1.00 48.72 477 LEU A C 1
ATOM 3638 O O . LEU A 1 477 ? -19.344 11.810 19.437 1.00 48.72 477 LEU A O 1
ATOM 3642 N N . ALA A 1 478 ? -20.575 11.973 21.289 1.00 50.25 478 ALA A N 1
ATOM 3643 C CA . ALA A 1 478 ? -19.451 12.344 22.146 1.00 50.25 478 ALA A CA 1
ATOM 3644 C C . ALA A 1 478 ? -18.387 11.227 22.196 1.00 50.25 478 ALA A C 1
ATOM 3646 O O . ALA A 1 478 ? -17.223 11.496 21.925 1.00 50.25 478 ALA A O 1
ATOM 3647 N N . GLY A 1 479 ? -18.780 9.970 22.431 1.00 54.50 479 GLY A N 1
ATOM 3648 C CA . GLY A 1 479 ? -17.919 8.781 22.343 1.00 54.50 479 GLY A CA 1
ATOM 3649 C C . GLY A 1 479 ? -17.267 8.565 20.969 1.00 54.50 479 GLY A C 1
ATOM 3650 O O . GLY A 1 479 ? -16.066 8.292 20.892 1.00 54.50 479 GLY A O 1
ATOM 3651 N N . GLU A 1 480 ? -18.012 8.762 19.877 1.00 54.94 480 GLU A N 1
ATOM 3652 C CA . GLU A 1 480 ? -17.447 8.767 18.523 1.00 54.94 480 GLU A CA 1
ATOM 3653 C C . GLU A 1 480 ? -16.439 9.907 18.350 1.00 54.94 480 GLU A C 1
ATOM 3655 O O . GLU A 1 480 ? -15.317 9.666 17.915 1.00 54.94 480 GLU A O 1
ATOM 3660 N N . VAL A 1 481 ? -16.794 11.131 18.750 1.00 52.12 481 VAL A N 1
ATOM 3661 C CA . VAL A 1 481 ? -15.924 12.314 18.774 1.00 52.12 481 VAL A CA 1
ATOM 3662 C C . VAL A 1 481 ? -14.625 12.005 19.514 1.00 52.12 481 VAL A C 1
ATOM 3664 O O . VAL A 1 481 ? -13.567 12.356 19.005 1.00 52.12 481 VAL A O 1
ATOM 3667 N N . PHE A 1 482 ? -14.651 11.245 20.613 1.00 52.28 482 PHE A N 1
ATOM 3668 C CA . PHE A 1 482 ? -13.441 10.806 21.318 1.00 52.28 482 PHE A CA 1
ATOM 3669 C C . PHE A 1 482 ? -12.624 9.743 20.577 1.00 52.28 482 PHE A C 1
ATOM 3671 O O . PHE A 1 482 ? -11.399 9.859 20.560 1.00 52.28 482 PHE A O 1
ATOM 3678 N N . ASN A 1 483 ? -13.244 8.777 19.893 1.00 48.12 483 ASN A N 1
ATOM 3679 C CA . ASN A 1 483 ? -12.521 7.902 18.956 1.00 48.12 483 ASN A CA 1
ATOM 3680 C C . ASN A 1 483 ? -11.909 8.701 17.782 1.00 48.12 483 ASN A C 1
ATOM 3682 O O . ASN A 1 483 ? -10.867 8.322 17.245 1.00 48.12 483 ASN A O 1
ATOM 3686 N N . PHE A 1 484 ? -12.502 9.848 17.431 1.00 50.94 484 PHE A N 1
ATOM 3687 C CA . PHE A 1 484 ? -12.034 10.759 16.384 1.00 50.94 484 PHE A CA 1
ATOM 3688 C C . PHE A 1 484 ? -11.003 11.799 16.839 1.00 50.94 484 PHE A C 1
ATOM 3690 O O . PHE A 1 484 ? -10.330 12.339 15.969 1.00 50.94 484 PHE A O 1
ATOM 3697 N N . VAL A 1 485 ? -10.793 12.049 18.140 1.00 44.88 485 VAL A N 1
ATOM 3698 C CA . VAL A 1 485 ? -9.721 12.943 18.656 1.00 44.88 485 VAL A CA 1
ATOM 3699 C C . VAL A 1 485 ? -8.315 12.399 18.317 1.00 44.88 485 VAL A C 1
ATOM 3701 O O . VAL A 1 485 ? -7.324 13.124 18.365 1.00 44.88 485 VAL A O 1
ATOM 3704 N N . GLY A 1 486 ? -8.206 11.132 17.891 1.00 44.16 486 GLY A N 1
ATOM 3705 C CA . GLY A 1 486 ? -6.982 10.563 17.315 1.00 44.16 486 GLY A CA 1
ATOM 3706 C C . GLY A 1 486 ? -6.732 10.915 15.840 1.00 44.16 486 GLY A C 1
ATOM 3707 O O . GLY A 1 486 ? -5.598 10.772 15.380 1.00 44.16 486 GLY A O 1
ATOM 3708 N N . GLN A 1 487 ? -7.755 11.377 15.113 1.00 50.88 487 GLN A N 1
ATOM 3709 C CA . GLN A 1 487 ? -7.691 11.814 13.716 1.00 50.88 487 GLN A CA 1
ATOM 3710 C C . GLN A 1 487 ? -7.833 13.343 13.636 1.00 50.88 487 GLN A C 1
ATOM 3712 O O . GLN A 1 487 ? -8.507 13.960 14.454 1.00 50.88 487 GLN A O 1
ATOM 3717 N N . LEU A 1 488 ? -7.165 13.969 12.665 1.00 51.94 488 LEU A N 1
ATOM 3718 C CA . LEU A 1 488 ? -7.061 15.425 12.477 1.00 51.94 488 LEU A CA 1
ATOM 3719 C C . LEU A 1 488 ? -8.404 16.073 12.065 1.00 51.94 488 LEU A C 1
ATOM 3721 O O . LEU A 1 488 ? -8.521 16.617 10.972 1.00 51.94 488 LEU A O 1
ATOM 3725 N N . ASN A 1 489 ? -9.433 15.994 12.908 1.00 67.94 489 ASN A N 1
ATOM 3726 C CA . ASN A 1 489 ? -10.777 16.473 12.597 1.00 67.94 489 ASN A CA 1
ATOM 3727 C C . ASN A 1 489 ? -11.034 17.864 13.191 1.00 67.94 489 ASN A C 1
ATOM 3729 O O . ASN A 1 489 ? -10.848 18.097 14.387 1.00 67.94 489 ASN A O 1
ATOM 3733 N N . GLN A 1 490 ? -11.498 18.781 12.340 1.00 87.69 490 GLN A N 1
ATOM 3734 C CA . GLN A 1 490 ? -11.972 20.110 12.736 1.00 87.69 490 GLN A CA 1
ATOM 3735 C C . GLN A 1 490 ? -13.441 20.053 13.178 1.00 87.69 490 GLN A C 1
ATOM 3737 O O . GLN A 1 490 ? -14.228 19.305 12.588 1.00 87.69 490 GLN A O 1
ATOM 3742 N N . TYR A 1 491 ? -13.810 20.862 14.175 1.00 89.88 491 TYR A N 1
ATOM 3743 C CA . TYR A 1 491 ? -15.186 20.990 14.673 1.00 89.88 491 TYR A CA 1
ATOM 3744 C C . TYR A 1 491 ? -15.775 22.356 14.322 1.00 89.88 491 TYR A C 1
ATOM 3746 O O . TYR A 1 491 ? -15.130 23.391 14.510 1.00 89.88 491 TYR A O 1
ATOM 3754 N N . TYR A 1 492 ? -17.021 22.350 13.858 1.00 93.75 492 TYR A N 1
ATOM 3755 C CA . TYR A 1 492 ? -17.780 23.545 13.512 1.00 93.75 492 TYR A CA 1
ATOM 3756 C C . TYR A 1 492 ? -19.114 23.553 14.242 1.00 93.75 492 TYR A C 1
ATOM 3758 O O . TYR A 1 492 ? -19.798 22.536 14.296 1.00 93.75 492 TYR A O 1
ATOM 3766 N N . LEU A 1 493 ? -19.525 24.714 14.732 1.00 94.44 493 LEU A N 1
ATOM 3767 C CA . LEU A 1 493 ? -20.912 24.949 15.110 1.00 94.44 493 LEU A CA 1
ATOM 3768 C C . LEU A 1 493 ? -21.653 25.487 13.883 1.00 94.44 493 LEU A C 1
ATOM 3770 O O . LEU A 1 493 ? -21.191 26.436 13.249 1.00 94.44 493 LEU A O 1
ATOM 3774 N N . ILE A 1 494 ? -22.768 24.859 13.522 1.00 94.75 494 ILE A N 1
ATOM 3775 C CA . ILE A 1 494 ? -23.593 25.231 12.374 1.00 94.75 494 ILE A CA 1
ATOM 3776 C C . ILE A 1 494 ? -24.813 25.987 12.880 1.00 94.75 494 ILE A C 1
ATOM 3778 O O . ILE A 1 494 ? -25.629 25.456 13.642 1.00 94.75 494 ILE A O 1
ATOM 3782 N N . ASP A 1 495 ? -24.943 27.239 12.454 1.00 95.06 495 ASP A N 1
ATOM 3783 C CA . ASP A 1 495 ? -26.127 28.023 12.775 1.00 95.06 495 ASP A CA 1
ATOM 3784 C C . ASP A 1 495 ? -27.349 27.623 11.931 1.00 95.06 495 ASP A C 1
ATOM 3786 O O . ASP A 1 495 ? -27.273 26.789 11.027 1.00 95.06 495 ASP A O 1
ATOM 3790 N N . SER A 1 496 ? -28.512 28.177 12.257 1.00 93.00 496 SER A N 1
ATOM 3791 C CA . SER A 1 496 ? -29.770 27.934 11.543 1.00 93.00 496 SER A CA 1
ATOM 3792 C C . SER A 1 496 ? -29.746 28.399 10.082 1.00 93.00 496 SER A C 1
ATOM 3794 O O . SER A 1 496 ? -30.522 27.895 9.275 1.00 93.00 496 SER A O 1
ATOM 3796 N N . SER A 1 497 ? -28.830 29.304 9.717 1.00 93.94 497 SER A N 1
ATOM 3797 C CA . SER A 1 497 ? -28.597 29.728 8.330 1.00 93.94 497 SER A CA 1
ATOM 3798 C C . SER A 1 497 ? -27.637 28.804 7.567 1.00 93.94 497 SER A C 1
ATOM 3800 O O . SER A 1 497 ? -27.424 28.978 6.368 1.00 93.94 497 SER A O 1
ATOM 3802 N N . GLY A 1 498 ? -27.050 27.811 8.246 1.00 93.56 498 GLY A N 1
ATOM 3803 C CA . GLY A 1 498 ? -26.054 26.899 7.686 1.00 93.56 498 GLY A CA 1
ATOM 3804 C C . GLY A 1 498 ? -24.625 27.451 7.686 1.00 93.56 498 GLY A C 1
ATOM 3805 O O . GLY A 1 498 ? -23.725 26.811 7.133 1.00 93.56 498 GLY A O 1
ATOM 3806 N N . LYS A 1 499 ? -24.377 28.616 8.298 1.00 96.62 499 LYS A N 1
ATOM 3807 C CA . LYS A 1 499 ? -23.031 29.187 8.407 1.00 96.62 499 LYS A CA 1
ATOM 3808 C C . LYS A 1 499 ? -22.235 28.449 9.485 1.00 96.62 499 LYS A C 1
ATOM 3810 O O . LYS A 1 499 ? -22.741 28.102 10.551 1.00 96.62 499 LYS A O 1
ATOM 3815 N N . ARG A 1 500 ? -20.960 28.204 9.168 1.00 95.69 500 ARG A N 1
ATOM 3816 C CA . ARG A 1 500 ? -20.003 27.504 10.031 1.00 95.69 500 ARG A CA 1
ATOM 3817 C C . ARG A 1 500 ? -19.274 28.484 10.938 1.00 95.69 500 ARG A C 1
ATOM 3819 O O . ARG A 1 500 ? -18.738 29.481 10.455 1.00 95.69 500 ARG A O 1
ATOM 3826 N N . HIS A 1 501 ? -19.183 28.142 12.215 1.00 95.44 501 HIS A N 1
ATOM 3827 C CA . HIS A 1 501 ? -18.386 28.850 13.212 1.00 95.44 501 HIS A CA 1
ATOM 3828 C C . HIS A 1 501 ? -17.287 27.917 13.718 1.00 95.44 501 HIS A C 1
ATOM 3830 O O . HIS A 1 501 ? -17.566 26.786 14.118 1.00 95.44 501 HIS A O 1
ATOM 3836 N N . ASN A 1 502 ? -16.033 28.365 13.650 1.00 95.31 502 ASN A N 1
ATOM 3837 C CA . ASN A 1 502 ? -14.877 27.556 14.036 1.00 95.31 502 ASN A CA 1
ATOM 3838 C C . ASN A 1 502 ? -14.830 27.340 15.553 1.00 95.31 502 ASN A C 1
ATOM 3840 O O . ASN A 1 502 ? -15.225 28.216 16.325 1.00 95.31 502 ASN A O 1
ATOM 3844 N N . LEU A 1 503 ? -14.287 26.197 15.974 1.00 95.69 503 LEU A N 1
ATOM 3845 C CA . LEU A 1 503 ? -13.941 25.953 17.371 1.00 95.69 503 LEU A CA 1
ATOM 3846 C C . LEU A 1 503 ? -12.938 27.015 17.858 1.00 95.69 503 LEU A C 1
ATOM 3848 O O . LEU A 1 503 ? -11.875 27.186 17.262 1.00 95.69 503 LEU A O 1
ATOM 3852 N N . ALA A 1 504 ? -13.281 27.705 18.943 1.00 96.69 504 ALA A N 1
ATOM 3853 C CA . ALA A 1 504 ? -12.462 28.736 19.582 1.00 96.69 504 ALA A CA 1
ATOM 3854 C C . ALA A 1 504 ? -11.734 28.207 20.828 1.00 96.69 504 ALA A C 1
ATOM 3856 O O . ALA A 1 504 ? -10.768 28.792 21.299 1.00 96.69 504 ALA A O 1
ATOM 3857 N N . GLY A 1 505 ? -12.170 27.083 21.387 1.00 96.19 505 GLY A N 1
ATOM 3858 C CA . GLY A 1 505 ? -11.524 26.487 22.547 1.00 96.19 505 GLY A CA 1
ATOM 3859 C C . GLY A 1 505 ? -12.155 25.168 22.948 1.00 96.19 505 GLY A C 1
ATOM 3860 O O . GLY A 1 505 ? -13.150 24.732 22.368 1.00 96.19 505 GLY A O 1
ATOM 3861 N N . TYR A 1 506 ? -11.572 24.528 23.949 1.00 95.94 506 TYR A N 1
ATOM 3862 C CA . TYR A 1 506 ? -12.109 23.317 24.548 1.00 95.94 506 TYR A CA 1
ATOM 3863 C C . TYR A 1 506 ? -11.625 23.164 25.988 1.00 95.94 506 TYR A C 1
ATOM 3865 O O . TYR A 1 506 ? -10.614 23.742 26.391 1.00 95.94 506 TYR A O 1
ATOM 3873 N N . TYR A 1 507 ? -12.328 22.344 26.760 1.00 96.38 507 TYR A N 1
ATOM 3874 C CA . TYR A 1 507 ? -11.832 21.855 28.041 1.00 96.38 507 TYR A CA 1
ATOM 3875 C C . TYR A 1 507 ? -12.154 20.385 28.238 1.00 96.38 507 TYR A C 1
ATOM 3877 O O . TYR A 1 507 ? -13.203 19.921 27.809 1.00 96.38 507 TYR A O 1
ATOM 3885 N N . GLY A 1 508 ? -11.269 19.670 28.919 1.00 94.19 508 GLY A N 1
ATOM 3886 C CA . GLY A 1 508 ? -11.484 18.315 29.402 1.00 94.19 508 GLY A CA 1
ATOM 3887 C C . GLY A 1 508 ? -11.362 18.288 30.920 1.00 94.19 508 GLY A C 1
ATOM 3888 O O . GLY A 1 508 ? -10.462 18.912 31.477 1.00 94.19 508 GLY A O 1
ATOM 3889 N N . ILE A 1 509 ? -12.266 17.572 31.579 1.00 94.56 509 ILE A N 1
ATOM 3890 C CA . ILE A 1 509 ? -12.225 17.278 33.013 1.00 94.56 509 ILE A CA 1
ATOM 3891 C C . ILE A 1 509 ? -12.240 15.759 33.133 1.00 94.56 509 ILE A C 1
ATOM 3893 O O . ILE A 1 509 ? -13.150 15.121 32.608 1.00 94.56 509 ILE A O 1
ATOM 3897 N N . VAL A 1 510 ? -11.224 15.177 33.767 1.00 93.50 510 VAL A N 1
ATOM 3898 C CA . VAL A 1 510 ? -11.089 13.724 33.963 1.00 93.50 510 VAL A CA 1
ATOM 3899 C C . VAL A 1 510 ? -10.589 13.435 35.368 1.00 93.50 510 VAL A C 1
ATOM 3901 O O . VAL A 1 510 ? -9.769 14.180 35.887 1.00 93.50 510 VAL A O 1
ATOM 3904 N N . ARG A 1 511 ? -11.004 12.336 35.997 1.00 92.62 511 ARG A N 1
ATOM 3905 C CA . ARG A 1 511 ? -10.527 12.010 37.348 1.00 92.62 511 ARG A CA 1
ATOM 3906 C C . ARG A 1 511 ? -9.196 11.260 37.332 1.00 92.62 511 ARG A C 1
ATOM 3908 O O . ARG A 1 511 ? -9.110 10.161 36.782 1.00 92.62 511 ARG A O 1
ATOM 3915 N N . ARG A 1 512 ? -8.170 11.785 38.008 1.00 91.69 512 ARG A N 1
ATOM 3916 C CA . ARG A 1 512 ? -6.861 11.138 38.227 1.00 91.69 512 ARG A CA 1
ATOM 3917 C C . ARG A 1 512 ? -6.549 11.113 39.717 1.00 91.69 512 ARG A C 1
ATOM 3919 O O . ARG A 1 512 ? -6.625 12.137 40.377 1.00 91.69 512 ARG A O 1
ATOM 3926 N N . ASN A 1 513 ? -6.182 9.948 40.256 1.00 90.50 513 ASN A N 1
ATOM 3927 C CA . ASN A 1 513 ? -5.816 9.800 41.674 1.00 90.50 513 ASN A CA 1
ATOM 3928 C C . ASN A 1 5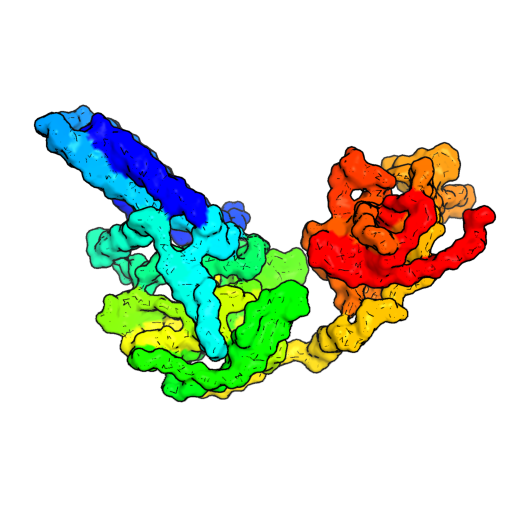13 ? -6.855 10.399 42.645 1.00 90.50 513 ASN A C 1
ATOM 3930 O O . ASN A 1 513 ? -6.501 11.080 43.600 1.00 90.50 513 ASN A O 1
ATOM 3934 N N . ASN A 1 514 ? -8.142 10.152 42.385 1.00 90.75 514 ASN A N 1
ATOM 3935 C CA . ASN A 1 514 ? -9.278 10.706 43.128 1.00 90.75 514 ASN A CA 1
ATOM 3936 C C . ASN A 1 514 ? -9.498 12.231 43.064 1.00 90.75 514 ASN A C 1
ATOM 3938 O O . ASN A 1 514 ? -10.477 12.674 43.666 1.00 90.75 514 ASN A O 1
ATOM 3942 N N . ASP A 1 515 ? -8.708 12.985 42.297 1.00 93.50 515 ASP A N 1
ATOM 3943 C CA . ASP A 1 515 ? -8.890 14.423 42.045 1.00 93.50 515 ASP A CA 1
ATOM 3944 C C . ASP A 1 515 ? -9.299 14.691 40.585 1.00 93.50 515 ASP A C 1
ATOM 3946 O O . ASP A 1 515 ? -9.017 13.889 39.688 1.00 93.50 515 ASP A O 1
ATOM 3950 N N . ASP A 1 516 ? -9.959 15.821 40.340 1.00 95.19 516 ASP A N 1
ATOM 3951 C CA . ASP A 1 516 ? -10.269 16.276 38.985 1.00 95.19 516 ASP A CA 1
ATOM 3952 C C . ASP A 1 516 ? -8.977 16.777 38.333 1.00 95.19 516 ASP A C 1
ATOM 3954 O O . ASP A 1 516 ? -8.264 17.607 38.884 1.00 95.19 516 ASP A O 1
ATOM 3958 N N . PHE A 1 517 ? -8.668 16.311 37.135 1.00 95.94 517 PHE A N 1
ATOM 3959 C CA . PHE A 1 517 ? -7.616 16.846 36.287 1.00 95.94 517 PHE A CA 1
ATOM 3960 C C . PHE A 1 517 ? -8.268 17.605 35.142 1.00 95.94 517 PHE A C 1
ATOM 3962 O O . PHE A 1 517 ? -9.093 17.057 34.410 1.00 95.94 517 PHE A O 1
ATOM 3969 N N . ILE A 1 518 ? -7.898 18.870 34.998 1.00 96.88 518 ILE A N 1
ATOM 3970 C CA . ILE A 1 518 ? -8.495 19.789 34.037 1.00 96.88 518 ILE A CA 1
ATOM 3971 C C . ILE A 1 518 ? -7.433 20.137 32.999 1.00 96.88 518 ILE A C 1
ATOM 3973 O O . ILE A 1 518 ? -6.299 20.445 33.356 1.00 96.88 518 ILE A O 1
ATOM 3977 N N . GLU A 1 519 ? -7.801 20.125 31.723 1.00 96.75 519 GLU A N 1
ATOM 3978 C CA . GLU A 1 519 ? -7.046 20.768 30.649 1.00 96.75 519 GLU A CA 1
ATOM 3979 C C . GLU A 1 519 ? -7.983 21.709 29.897 1.00 96.75 519 GLU A C 1
ATOM 3981 O O . GLU A 1 519 ? -9.074 21.313 29.498 1.00 96.75 519 GLU A O 1
ATOM 3986 N N . PHE A 1 520 ? -7.571 22.959 29.724 1.00 97.25 520 PHE A N 1
ATOM 3987 C CA . PHE A 1 520 ? -8.358 24.029 29.127 1.00 97.25 520 PHE A CA 1
ATOM 3988 C C . PHE A 1 520 ? -7.524 24.782 28.096 1.00 97.25 520 PHE A C 1
ATOM 3990 O O . PHE A 1 520 ? -6.362 25.111 28.344 1.00 97.25 520 PHE A O 1
ATOM 3997 N N . PHE A 1 521 ? -8.138 25.088 26.958 1.00 96.56 521 PHE A N 1
ATOM 3998 C CA . PHE A 1 521 ? -7.579 25.911 25.896 1.00 96.56 521 PHE A CA 1
ATOM 3999 C C . PHE A 1 521 ? -8.646 26.864 25.352 1.00 96.56 521 PHE A C 1
ATOM 4001 O O . PHE A 1 521 ? -9.762 26.436 25.057 1.00 96.56 521 PHE A O 1
ATOM 4008 N N . TYR A 1 522 ? -8.299 28.137 25.166 1.00 97.44 522 TYR A N 1
ATOM 4009 C CA . TYR A 1 522 ? -9.188 29.128 24.561 1.00 97.44 522 TYR A CA 1
ATOM 4010 C C . TYR A 1 522 ? -8.416 30.157 23.741 1.00 97.44 522 TYR A C 1
ATOM 4012 O O . TYR A 1 522 ? -7.398 30.686 24.184 1.00 97.44 522 TYR A O 1
ATOM 4020 N N . THR A 1 523 ? -8.938 30.453 22.555 1.00 96.75 523 THR A N 1
ATOM 4021 C CA . THR A 1 523 ? -8.463 31.485 21.643 1.00 96.75 523 THR A CA 1
ATOM 4022 C C . THR A 1 523 ? -9.654 32.083 20.875 1.00 96.75 523 THR A C 1
ATOM 4024 O O . THR A 1 523 ? -10.273 31.407 20.050 1.00 96.75 523 THR A O 1
ATOM 4027 N N . PRO A 1 524 ? -10.051 33.340 21.147 1.00 94.19 524 PRO A N 1
ATOM 4028 C CA . PRO A 1 524 ? -11.249 33.925 20.543 1.00 94.19 524 PRO A CA 1
ATOM 4029 C C . PRO A 1 524 ? -11.116 34.121 19.025 1.00 94.19 524 PRO A C 1
ATOM 4031 O O . PRO A 1 524 ? -12.122 34.102 18.320 1.00 94.19 524 PRO A O 1
ATOM 4034 N N . ASN A 1 525 ? -9.881 34.252 18.524 1.00 92.75 525 ASN A N 1
ATOM 4035 C CA . ASN A 1 525 ? -9.558 34.407 17.107 1.00 92.75 525 ASN A CA 1
ATOM 4036 C C . ASN A 1 525 ? -8.664 33.247 16.641 1.00 92.75 525 ASN A C 1
ATOM 4038 O O . ASN A 1 525 ? -7.455 33.415 16.473 1.00 92.75 525 ASN A O 1
ATOM 4042 N N . PRO A 1 526 ? -9.234 32.056 16.392 1.00 86.69 526 PRO A N 1
ATOM 4043 C CA . PRO A 1 526 ? -8.447 30.859 16.102 1.00 86.69 526 PRO A CA 1
ATOM 4044 C C . PRO A 1 526 ? -7.572 30.982 14.843 1.00 86.69 526 PRO A C 1
ATOM 4046 O O . PRO A 1 526 ? -6.533 30.331 14.747 1.00 86.69 526 PRO A O 1
ATOM 4049 N N . ALA A 1 527 ? -7.955 31.847 13.897 1.00 83.81 527 ALA A N 1
ATOM 4050 C CA . ALA A 1 527 ? -7.176 32.124 12.693 1.00 83.81 527 ALA A CA 1
ATOM 4051 C C . ALA A 1 527 ? -5.837 32.827 12.987 1.00 83.81 52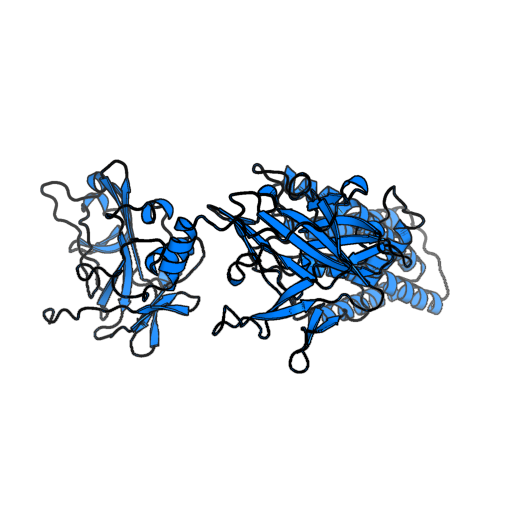7 ALA A C 1
ATOM 4053 O O . ALA A 1 527 ? -4.839 32.503 12.344 1.00 83.81 527 ALA A O 1
ATOM 4054 N N . ASP A 1 528 ? -5.803 33.731 13.968 1.00 83.75 528 ASP A N 1
ATOM 4055 C CA . ASP A 1 528 ? -4.629 34.563 14.261 1.00 83.75 528 ASP A CA 1
ATOM 4056 C C . ASP A 1 528 ? -3.535 33.765 14.987 1.00 83.75 528 ASP A C 1
ATOM 4058 O O . ASP A 1 528 ? -2.345 34.010 14.802 1.00 83.75 528 ASP A O 1
ATOM 4062 N N . GLU A 1 529 ? -3.928 32.757 15.769 1.00 81.19 529 GLU A N 1
ATOM 4063 C CA . GLU A 1 529 ? -3.011 31.911 16.547 1.00 81.19 529 GLU A CA 1
ATOM 4064 C C . GLU A 1 529 ? -2.657 30.586 15.844 1.00 81.19 529 GLU A C 1
ATOM 4066 O O . GLU A 1 529 ? -2.048 29.693 16.434 1.00 81.19 529 GLU A O 1
ATOM 4071 N N . GLY A 1 530 ? -3.051 30.420 14.575 1.00 82.25 530 GLY A N 1
ATOM 4072 C CA . GLY A 1 530 ? -2.812 29.186 13.818 1.00 82.25 530 GLY A CA 1
ATOM 4073 C C . GLY A 1 530 ? -3.565 27.966 14.366 1.00 82.25 530 GLY A C 1
ATOM 4074 O O . GLY A 1 530 ? -3.245 26.825 14.012 1.00 82.25 530 GLY A O 1
ATOM 4075 N N . PHE A 1 531 ? -4.574 28.182 15.216 1.00 85.69 531 PHE A N 1
ATOM 4076 C CA . PHE A 1 531 ? -5.406 27.120 15.756 1.00 85.69 531 PHE A CA 1
ATOM 4077 C C . PHE A 1 531 ? -6.351 26.606 14.672 1.00 85.69 531 PHE A C 1
ATOM 4079 O O . PHE A 1 531 ? -7.301 27.260 14.251 1.00 85.69 531 PHE A O 1
ATOM 4086 N N . ARG A 1 532 ? -6.112 25.373 14.223 1.00 82.38 532 ARG A N 1
ATOM 4087 C CA . ARG A 1 532 ? -6.874 24.752 13.131 1.00 82.38 532 ARG A CA 1
ATOM 4088 C C . ARG A 1 532 ? -8.251 24.228 13.559 1.00 82.38 532 ARG A C 1
ATOM 4090 O O . ARG A 1 532 ? -8.806 23.405 12.842 1.00 82.38 532 ARG A O 1
ATOM 4097 N N . GLY A 1 533 ? -8.787 24.628 14.713 1.00 83.19 533 GLY A N 1
ATOM 4098 C CA . GLY A 1 533 ? -10.080 24.137 15.208 1.00 83.19 533 GLY A CA 1
ATOM 4099 C C . GLY A 1 533 ? -10.087 22.649 15.582 1.00 83.19 533 GLY A C 1
ATOM 4100 O O . GLY A 1 533 ? -11.131 22.003 15.498 1.00 83.19 533 GLY A O 1
ATOM 4101 N N . MET A 1 534 ? -8.923 22.095 15.944 1.00 86.62 534 MET A N 1
ATOM 4102 C CA . MET A 1 534 ? -8.756 20.690 16.334 1.00 86.62 534 MET A CA 1
ATOM 4103 C C . MET A 1 534 ? -8.615 20.570 17.852 1.00 86.62 534 MET A C 1
ATOM 4105 O O . MET A 1 534 ? -7.913 21.363 18.477 1.00 86.62 534 MET A O 1
ATOM 4109 N N . ILE A 1 535 ? -9.236 19.553 18.445 1.00 88.81 535 ILE A N 1
ATOM 4110 C CA . ILE A 1 535 ? -9.002 19.207 19.851 1.00 88.81 535 ILE A CA 1
ATOM 4111 C C . ILE A 1 535 ? -7.617 18.555 19.946 1.00 88.81 535 ILE A C 1
ATOM 4113 O O . ILE A 1 535 ? -7.344 17.579 19.252 1.00 88.81 535 ILE A O 1
ATOM 4117 N N . ASP A 1 536 ? -6.740 19.102 20.783 1.00 87.44 536 ASP A N 1
ATOM 4118 C CA . ASP A 1 536 ? -5.330 18.701 20.880 1.00 87.44 536 ASP A CA 1
ATOM 4119 C C . ASP A 1 536 ? -4.888 18.701 22.346 1.00 87.44 536 ASP A C 1
ATOM 4121 O O . ASP A 1 536 ? -4.062 19.518 22.765 1.00 87.44 536 ASP A O 1
ATOM 4125 N N . PHE A 1 537 ? -5.493 17.814 23.140 1.00 89.81 537 PHE A N 1
ATOM 4126 C CA . PHE A 1 537 ? -5.102 17.606 24.531 1.00 89.81 537 PHE A CA 1
ATOM 4127 C C . PHE A 1 537 ? -3.630 17.173 24.618 1.00 89.81 537 PHE A C 1
ATOM 4129 O O . PHE A 1 537 ? -3.211 16.234 23.936 1.00 89.81 537 PHE A O 1
ATOM 4136 N N . LYS A 1 538 ? -2.838 17.860 25.447 1.00 92.12 538 LYS A N 1
ATOM 4137 C CA . LYS A 1 538 ? -1.434 17.510 25.728 1.00 92.12 538 LYS A CA 1
ATOM 4138 C C . LYS A 1 538 ? -1.330 16.531 26.872 1.00 92.12 538 LYS A C 1
ATOM 4140 O O . LYS A 1 538 ? -0.534 15.601 26.801 1.00 92.12 538 LYS A O 1
ATOM 4145 N N . GLU A 1 539 ? -2.146 16.739 27.895 1.00 93.19 539 GLU A N 1
ATOM 4146 C CA . GLU A 1 539 ? -2.052 16.003 29.142 1.00 93.19 539 GLU A CA 1
ATOM 4147 C C . GLU A 1 539 ? -3.194 15.005 29.285 1.00 93.19 539 GLU A C 1
ATOM 4149 O O . GLU A 1 539 ? -2.962 13.915 29.802 1.00 93.19 539 GLU A O 1
ATOM 4154 N N . ILE A 1 540 ? -4.410 15.322 28.823 1.00 90.50 540 ILE A N 1
ATOM 4155 C CA . ILE A 1 540 ? -5.548 14.388 28.843 1.00 90.50 540 ILE A CA 1
ATOM 4156 C C . ILE A 1 540 ? -5.471 13.428 27.651 1.00 90.50 540 ILE A C 1
ATOM 4158 O O . ILE A 1 540 ? -5.480 13.835 26.493 1.00 90.50 540 ILE A O 1
ATOM 4162 N N . ARG A 1 541 ? -5.444 12.119 27.914 1.00 84.81 541 ARG A N 1
ATOM 4163 C CA . ARG A 1 541 ? -5.489 11.103 26.856 1.00 84.81 541 ARG A CA 1
ATOM 4164 C C . ARG A 1 541 ? -6.937 10.699 26.602 1.00 84.81 541 ARG A C 1
ATOM 4166 O O . ARG A 1 541 ? -7.755 10.701 27.515 1.00 84.81 541 ARG A O 1
ATOM 4173 N N . ILE A 1 542 ? -7.239 10.259 25.381 1.00 79.44 542 ILE A N 1
ATOM 4174 C CA . ILE A 1 542 ? -8.576 9.762 25.007 1.00 79.44 542 ILE A CA 1
ATOM 4175 C C . ILE A 1 542 ? -9.100 8.692 25.987 1.00 79.44 542 ILE A C 1
ATOM 4177 O O . ILE A 1 542 ? -10.239 8.826 26.428 1.00 79.44 542 ILE A O 1
ATOM 4181 N N . PRO A 1 543 ? -8.301 7.693 26.426 1.00 78.62 543 PRO A N 1
ATOM 4182 C CA . PRO A 1 543 ? -8.766 6.735 27.427 1.00 78.62 543 PRO A CA 1
ATOM 4183 C C . PRO A 1 543 ? -9.189 7.380 28.749 1.00 78.62 543 PRO A C 1
ATOM 4185 O O . PRO A 1 543 ? -10.094 6.872 29.394 1.00 78.62 543 PRO A O 1
ATOM 4188 N N . ASP A 1 544 ? -8.591 8.507 29.143 1.00 82.00 544 ASP A N 1
ATOM 4189 C CA . ASP A 1 544 ? -8.953 9.193 30.387 1.00 82.00 544 ASP A CA 1
ATOM 4190 C C . ASP A 1 544 ? -10.353 9.832 30.292 1.00 82.00 544 ASP A C 1
ATOM 4192 O O . ASP A 1 544 ? -11.042 9.950 31.302 1.00 82.00 544 ASP A O 1
ATOM 4196 N N . LEU A 1 545 ? -10.790 10.199 29.080 1.00 80.38 545 LEU A N 1
ATOM 4197 C CA . LEU A 1 545 ? -12.142 10.692 28.798 1.00 80.38 545 LEU A CA 1
ATOM 4198 C C . LEU A 1 545 ? -13.149 9.542 28.674 1.00 80.38 545 LEU A C 1
ATOM 4200 O O . LEU A 1 545 ? -14.305 9.717 29.024 1.00 80.38 545 LEU A O 1
ATOM 4204 N N . VAL A 1 546 ? -12.716 8.370 28.195 1.00 70.81 546 VAL A N 1
ATOM 4205 C CA . VAL A 1 546 ? -13.597 7.237 27.846 1.00 70.81 546 VAL A CA 1
ATOM 4206 C C . VAL A 1 546 ? -13.727 6.187 28.957 1.00 70.81 546 VAL A C 1
ATOM 4208 O O . VAL A 1 546 ? -14.633 5.365 28.878 1.00 70.81 546 VAL A O 1
ATOM 4211 N N . ALA A 1 547 ? -12.876 6.186 29.992 1.00 67.06 547 ALA A N 1
ATOM 4212 C CA . ALA A 1 547 ? -12.738 5.111 30.994 1.00 67.06 547 ALA A CA 1
ATOM 4213 C C . ALA A 1 547 ? -13.954 4.836 31.920 1.00 67.06 547 ALA A C 1
ATOM 4215 O O . ALA A 1 547 ? -13.773 4.415 33.063 1.00 67.06 547 ALA A O 1
ATOM 4216 N N . GLY A 1 548 ? -15.191 5.039 31.460 1.00 54.81 548 GLY A N 1
ATOM 4217 C CA . GLY A 1 548 ? -16.414 4.618 32.143 1.00 54.81 548 GLY A CA 1
ATOM 4218 C C . GLY A 1 548 ? -16.656 5.346 33.459 1.00 54.81 548 GLY A C 1
ATOM 4219 O O . GLY A 1 548 ? -17.370 4.836 34.316 1.00 54.81 548 GLY A O 1
ATOM 4220 N N . ARG A 1 549 ? -16.030 6.512 33.650 1.00 66.31 549 ARG A N 1
ATOM 4221 C CA . ARG A 1 549 ? -16.213 7.314 34.854 1.00 66.31 549 ARG A CA 1
ATOM 4222 C C . ARG A 1 549 ? -17.248 8.391 34.583 1.00 66.31 549 ARG A C 1
ATOM 4224 O O . ARG A 1 549 ? -17.121 9.184 33.654 1.00 66.31 549 ARG A O 1
ATOM 4231 N N . ASP A 1 550 ? -18.269 8.406 35.426 1.00 76.25 550 ASP A N 1
ATOM 4232 C CA . ASP A 1 550 ? -19.420 9.309 35.350 1.00 76.25 550 ASP A CA 1
ATOM 4233 C C . ASP A 1 550 ? -19.078 10.801 35.502 1.00 76.25 550 ASP A C 1
ATOM 4235 O O . ASP A 1 550 ? -19.948 11.662 35.344 1.00 76.25 550 ASP A O 1
ATOM 4239 N N . ASP A 1 551 ? -17.822 11.101 35.823 1.00 83.31 551 ASP A N 1
ATOM 4240 C CA . ASP A 1 551 ? -17.296 12.422 36.136 1.00 83.31 551 ASP A CA 1
ATOM 4241 C C . ASP A 1 551 ? -16.494 13.066 34.996 1.00 83.31 551 ASP A C 1
ATOM 4243 O O . ASP A 1 551 ? -16.167 14.250 35.092 1.00 83.31 551 ASP A O 1
ATOM 4247 N N . ALA A 1 552 ? -16.221 12.348 33.900 1.00 89.38 552 ALA A N 1
ATOM 4248 C CA . ALA A 1 552 ? -15.548 12.948 32.757 1.00 89.38 552 ALA A CA 1
ATOM 4249 C C . ALA A 1 552 ? -16.457 13.974 32.048 1.00 89.38 552 ALA A C 1
ATOM 4251 O O . ALA A 1 552 ? -17.664 13.770 31.890 1.00 89.38 552 ALA A O 1
ATOM 4252 N N . ALA A 1 553 ? -15.883 15.086 31.587 1.00 90.50 553 ALA A N 1
ATOM 4253 C CA . ALA A 1 553 ? -16.595 16.106 30.818 1.00 90.50 553 ALA A CA 1
ATOM 4254 C C . ALA A 1 553 ? -15.698 16.711 29.736 1.00 90.50 553 ALA A C 1
ATOM 4256 O O . ALA A 1 553 ? -14.531 17.003 29.987 1.00 90.50 553 ALA A O 1
ATOM 4257 N N . LEU A 1 554 ? -16.262 16.956 28.553 1.00 91.38 554 LEU A N 1
ATOM 4258 C CA . LEU A 1 554 ? -15.647 17.758 27.496 1.00 91.38 554 LEU A CA 1
ATOM 4259 C C . LEU A 1 554 ? -16.552 18.945 27.197 1.00 91.38 554 LEU A C 1
ATOM 4261 O O . LEU A 1 554 ? -17.753 18.778 27.008 1.00 91.38 554 LEU A O 1
ATOM 4265 N N . GLY A 1 555 ? -15.976 20.132 27.106 1.00 93.44 555 GLY A N 1
ATOM 4266 C CA . GLY A 1 555 ? -16.654 21.290 26.547 1.00 93.44 555 GLY A CA 1
ATOM 4267 C C . GLY A 1 555 ? -16.010 21.737 25.257 1.00 93.44 555 GLY A C 1
ATOM 4268 O O . GLY A 1 555 ? -14.786 21.819 25.171 1.00 93.44 555 GLY A O 1
ATOM 4269 N N . LEU A 1 556 ? -16.843 22.065 24.277 1.00 94.50 556 LEU A N 1
ATOM 4270 C CA . LEU A 1 556 ? -16.450 22.762 23.059 1.00 94.50 556 LEU A CA 1
ATOM 4271 C C . LEU A 1 556 ? -16.864 24.225 23.184 1.00 94.50 556 LEU A C 1
ATOM 4273 O O . LEU A 1 556 ? -18.008 24.511 23.535 1.00 94.50 556 LEU A O 1
ATOM 4277 N N . ILE A 1 557 ? -15.938 25.140 22.912 1.00 96.56 557 ILE A N 1
ATOM 4278 C CA . ILE A 1 557 ? -16.156 26.581 23.029 1.00 96.56 557 ILE A CA 1
ATOM 4279 C C . ILE A 1 557 ? -16.167 27.175 21.626 1.00 96.56 557 ILE A C 1
ATOM 4281 O O . ILE A 1 557 ? -15.209 27.020 20.867 1.00 96.56 557 ILE A O 1
ATOM 4285 N N . PHE A 1 558 ? -17.239 27.882 21.297 1.00 96.62 558 PHE A N 1
ATOM 4286 C CA . PHE A 1 558 ? -17.404 28.611 20.048 1.00 96.62 558 PHE A CA 1
ATOM 4287 C C . PHE A 1 558 ? -17.627 30.088 20.345 1.00 96.62 558 PHE A C 1
ATOM 4289 O O . PHE A 1 558 ? -18.232 30.447 21.356 1.00 96.62 558 PHE A O 1
ATOM 4296 N N . VAL A 1 559 ? -17.166 30.943 19.438 1.00 96.50 559 VAL A N 1
ATOM 4297 C CA . VAL A 1 559 ? -17.435 32.378 19.484 1.00 96.50 559 VAL A CA 1
ATOM 4298 C C . VAL A 1 559 ? -18.242 32.751 18.249 1.00 96.50 559 VAL A C 1
ATOM 4300 O O . VAL A 1 559 ? -17.845 32.452 17.124 1.00 96.50 559 VAL A O 1
ATOM 4303 N N . VAL A 1 560 ? -19.408 33.355 18.463 1.00 96.06 560 VAL A N 1
ATOM 4304 C CA . VAL A 1 560 ? -20.430 33.549 17.424 1.00 96.06 560 VAL A CA 1
ATOM 4305 C C . VAL A 1 560 ? -21.091 34.922 17.545 1.00 96.06 560 VAL A C 1
ATOM 4307 O O . VAL A 1 560 ? -21.061 35.518 18.621 1.00 96.06 560 VAL A O 1
ATOM 4310 N N . PRO A 1 561 ? -21.716 35.459 16.484 1.00 96.44 561 PRO A N 1
ATOM 4311 C CA . PRO A 1 561 ? -22.473 36.705 16.584 1.00 96.44 561 PRO A CA 1
ATOM 4312 C C . PRO A 1 561 ? -23.654 36.614 17.579 1.00 96.44 561 PRO A C 1
ATOM 4314 O O . PRO A 1 561 ? -24.253 35.540 17.727 1.00 96.44 561 PRO A O 1
ATOM 4317 N N . PRO A 1 562 ? -24.042 37.721 18.240 1.00 94.69 562 PRO A N 1
ATOM 4318 C CA . PRO A 1 562 ? -25.256 37.797 19.048 1.00 94.69 562 PRO A CA 1
ATOM 4319 C C . PRO A 1 562 ? -26.500 37.405 18.239 1.00 94.69 562 PRO A C 1
ATOM 4321 O O . PRO A 1 562 ? -26.566 37.659 17.039 1.00 94.69 562 PRO A O 1
ATOM 4324 N N . GLY A 1 563 ? -27.477 36.762 18.885 1.00 90.94 563 GLY A N 1
ATOM 4325 C CA . GLY A 1 563 ? -28.726 36.326 18.242 1.00 90.94 563 GLY A CA 1
ATOM 4326 C C . GLY A 1 563 ? -28.616 35.098 17.324 1.00 90.94 563 GLY A C 1
ATOM 4327 O O . GLY A 1 563 ? -29.625 34.656 16.783 1.00 90.94 563 GLY A O 1
ATOM 4328 N N . THR A 1 564 ? -27.424 34.514 17.151 1.00 92.69 564 THR A N 1
ATOM 4329 C CA . THR A 1 564 ? -27.232 33.324 16.301 1.00 92.69 564 THR A CA 1
ATOM 4330 C C . THR A 1 564 ? -27.950 32.108 16.892 1.00 92.69 564 THR A C 1
ATOM 4332 O O . THR A 1 564 ? -27.563 31.636 17.953 1.00 92.69 564 THR A O 1
ATOM 4335 N N . THR A 1 565 ? -28.955 31.551 16.219 1.00 92.19 565 THR A N 1
ATOM 4336 C CA . THR A 1 565 ? -29.575 30.272 16.617 1.00 92.19 565 THR A CA 1
ATOM 4337 C C . THR A 1 565 ? -28.815 29.103 15.999 1.00 92.19 565 THR A C 1
ATOM 4339 O O . THR A 1 565 ? -28.367 29.203 14.859 1.00 92.19 565 THR A O 1
ATOM 4342 N N . PHE A 1 566 ? -28.645 27.995 16.723 1.00 89.19 566 PHE A N 1
ATOM 4343 C CA . PHE A 1 566 ? -27.849 26.856 16.243 1.00 89.19 566 PHE A CA 1
ATOM 4344 C C . PHE A 1 566 ? -28.713 25.666 15.888 1.00 89.19 566 PHE A C 1
ATOM 4346 O O . PHE A 1 566 ? -29.770 25.460 16.476 1.00 89.19 566 PHE A O 1
ATOM 4353 N N . SER A 1 567 ? -28.239 24.894 14.916 1.00 86.88 567 SER A N 1
ATOM 4354 C CA . SER A 1 567 ? -28.880 23.648 14.511 1.00 86.88 567 SER A CA 1
ATOM 4355 C C . SER A 1 567 ? -28.093 22.443 15.019 1.00 86.88 567 SER A C 1
ATOM 4357 O O . SER A 1 567 ? -28.650 21.564 15.671 1.00 86.88 567 SER A O 1
ATOM 4359 N N . HIS A 1 568 ? -26.786 22.403 14.751 1.00 89.88 568 HIS A N 1
ATOM 4360 C CA . HIS A 1 568 ? -25.949 21.258 15.089 1.00 89.88 568 HIS A CA 1
ATOM 4361 C C . HIS A 1 568 ? -24.459 21.605 15.158 1.00 89.88 568 HIS A C 1
ATOM 4363 O O . HIS A 1 568 ? -24.016 22.620 14.628 1.00 89.88 568 HIS A O 1
ATOM 4369 N N . ILE A 1 569 ? -23.666 20.733 15.776 1.00 90.25 569 ILE A N 1
ATOM 4370 C CA . ILE A 1 569 ? -22.216 20.682 15.571 1.00 90.25 569 ILE A CA 1
ATOM 4371 C C . ILE A 1 569 ? -21.931 19.759 14.388 1.00 90.25 569 ILE A C 1
ATOM 4373 O O . ILE A 1 569 ? -22.588 18.736 14.213 1.00 90.25 569 ILE A O 1
ATOM 4377 N N . GLU A 1 570 ? -20.948 20.111 13.572 1.00 88.06 570 GLU A N 1
ATOM 4378 C CA . GLU A 1 570 ? -20.501 19.329 12.430 1.00 88.06 570 GLU A CA 1
ATOM 4379 C C . GLU A 1 570 ? -18.981 19.119 12.491 1.00 88.06 570 GLU A C 1
ATOM 4381 O O . GLU A 1 570 ? -18.229 20.045 12.790 1.00 88.06 570 GLU A O 1
ATOM 4386 N N . THR A 1 571 ? -18.500 17.912 12.190 1.00 84.75 571 THR A N 1
ATOM 4387 C CA . THR A 1 571 ? -17.058 17.674 11.982 1.00 84.75 571 THR A CA 1
ATOM 4388 C C . THR A 1 571 ? -16.649 17.976 10.536 1.00 84.75 571 THR A C 1
ATOM 4390 O O . THR A 1 571 ? -17.491 18.076 9.645 1.00 84.75 571 THR A O 1
ATOM 4393 N N . GLN A 1 572 ? -15.348 18.038 10.238 1.00 80.12 572 GLN A N 1
ATOM 4394 C CA . GLN A 1 572 ? -14.849 18.159 8.857 1.00 80.12 572 GLN A CA 1
ATOM 4395 C C . GLN A 1 572 ? -15.398 17.072 7.909 1.00 80.12 572 GLN A C 1
ATOM 4397 O O . GLN A 1 572 ? -15.582 17.322 6.716 1.00 80.12 572 GLN A O 1
ATOM 4402 N N . THR A 1 573 ? -15.731 15.890 8.440 1.00 72.31 573 THR A N 1
ATOM 4403 C CA . THR A 1 573 ? -16.334 14.775 7.684 1.00 72.31 573 THR A CA 1
ATOM 4404 C C . THR A 1 573 ? -17.856 14.882 7.514 1.00 72.31 573 THR A C 1
ATOM 4406 O O . THR A 1 573 ? -18.480 13.978 6.965 1.00 72.31 573 THR A O 1
ATOM 4409 N N . ARG A 1 574 ? -18.461 16.001 7.929 1.00 77.88 574 ARG A N 1
ATOM 4410 C CA . ARG A 1 574 ? -19.903 16.287 7.900 1.00 77.88 574 ARG A CA 1
ATOM 4411 C C . ARG A 1 574 ? -20.789 15.426 8.801 1.00 77.88 574 ARG A C 1
ATOM 4413 O O . ARG A 1 574 ? -22.005 15.408 8.622 1.00 77.88 574 ARG A O 1
ATOM 4420 N N . LYS A 1 575 ? -20.214 14.738 9.789 1.00 74.19 575 LYS A N 1
ATOM 4421 C CA . LYS A 1 575 ? -21.004 14.103 10.856 1.00 74.19 575 LYS A CA 1
ATOM 4422 C C . LYS A 1 575 ? -21.641 15.176 11.732 1.00 74.19 575 LYS A C 1
ATOM 4424 O O . LYS A 1 575 ? -20.938 16.112 12.110 1.00 74.19 575 LYS A O 1
ATOM 4429 N N . ARG A 1 576 ? -22.934 15.034 12.036 1.00 81.06 576 ARG A N 1
ATOM 4430 C CA . ARG A 1 576 ? -23.763 16.060 12.687 1.00 81.06 576 ARG A CA 1
ATOM 4431 C C . ARG A 1 576 ? -24.208 15.647 14.087 1.00 81.06 576 ARG A C 1
ATOM 4433 O O . ARG A 1 576 ? -24.523 14.482 14.303 1.00 81.06 576 ARG A O 1
ATOM 4440 N N . VAL A 1 577 ? -24.293 16.623 14.987 1.00 76.62 577 VAL A N 1
ATOM 4441 C CA . VAL A 1 577 ? -24.821 16.503 16.358 1.00 76.62 577 VAL A CA 1
ATOM 4442 C C . VAL A 1 577 ? -25.857 17.578 16.560 1.00 76.62 577 VAL A C 1
ATOM 4444 O O . VAL A 1 577 ? -25.489 18.749 16.616 1.00 76.62 577 VAL A O 1
ATOM 4447 N N . GLU A 1 578 ? -27.129 17.227 16.674 1.00 79.88 578 GLU A N 1
ATOM 4448 C CA . GLU A 1 578 ? -28.123 18.237 17.025 1.00 79.88 578 GLU A CA 1
ATOM 4449 C C . GLU A 1 578 ? -27.832 18.766 18.430 1.00 79.88 578 GLU A C 1
ATOM 4451 O O . GLU A 1 578 ? -27.566 18.004 19.360 1.00 79.88 578 GLU A O 1
ATOM 4456 N N . VAL A 1 579 ? -27.828 20.090 18.566 1.00 77.81 579 VAL A N 1
ATOM 4457 C CA . VAL A 1 579 ? -27.584 20.755 19.845 1.00 77.81 579 VAL A CA 1
ATOM 4458 C C . VAL A 1 579 ? -28.867 21.466 20.229 1.00 77.81 579 VAL A C 1
ATOM 4460 O O . VAL A 1 579 ? -29.196 22.511 19.672 1.00 77.81 579 VAL A O 1
ATOM 4463 N N . SER A 1 580 ? -29.590 20.914 21.200 1.00 75.12 580 SER A N 1
ATOM 4464 C CA . SER A 1 580 ? -30.731 21.605 21.793 1.00 75.12 580 SER A CA 1
ATOM 4465 C C . SER A 1 580 ? -30.221 22.583 22.847 1.00 75.12 580 SER A C 1
ATOM 4467 O O . SER A 1 580 ? -29.996 22.206 23.997 1.00 75.12 580 SER A O 1
ATOM 4469 N N . LEU A 1 581 ? -30.029 23.849 22.471 1.00 73.12 581 LEU A N 1
ATOM 4470 C CA . LEU A 1 581 ? -29.791 24.895 23.461 1.00 73.12 581 LEU A CA 1
ATOM 4471 C C . LEU A 1 581 ? -31.108 25.270 24.134 1.00 73.12 581 LEU A C 1
ATOM 4473 O O . LEU A 1 581 ? -32.061 25.674 23.469 1.00 73.12 581 LEU A O 1
ATOM 4477 N N . GLN A 1 582 ? -31.146 25.194 25.462 1.00 65.81 582 GLN A N 1
ATOM 4478 C CA . GLN A 1 582 ? -32.177 25.896 26.212 1.00 65.81 582 GLN A CA 1
ATOM 4479 C C . GLN A 1 582 ? -31.860 27.390 26.116 1.00 65.81 582 GLN A C 1
ATOM 4481 O O . GLN A 1 582 ? -30.851 27.852 26.647 1.00 65.81 582 GLN A O 1
ATOM 4486 N N . SER A 1 583 ? -32.689 28.143 25.391 1.00 58.31 583 SER A N 1
ATOM 4487 C CA . SER A 1 583 ? -32.616 29.603 25.399 1.00 58.31 583 SER A CA 1
ATOM 4488 C C . SER A 1 583 ? -32.874 30.065 26.828 1.00 58.31 583 SER A C 1
ATOM 4490 O O . SER A 1 583 ? -33.996 29.927 27.314 1.00 58.31 583 SER A O 1
ATOM 4492 N N . ASN A 1 584 ? -31.843 30.552 27.516 1.00 57.12 584 ASN A N 1
ATOM 4493 C CA . ASN A 1 584 ? -31.989 31.054 28.873 1.00 57.12 584 ASN A CA 1
ATOM 4494 C C . ASN A 1 584 ? -32.664 32.439 28.781 1.00 57.12 584 ASN A C 1
ATOM 4496 O O . ASN A 1 584 ? -32.019 33.366 28.293 1.00 57.12 584 ASN A O 1
ATOM 4500 N N . PRO A 1 585 ? -33.944 32.615 29.164 1.00 52.16 585 PRO A N 1
ATOM 4501 C CA . PRO A 1 585 ? -34.714 33.813 28.804 1.00 52.16 585 PRO A CA 1
ATOM 4502 C C . PRO A 1 585 ? -34.349 35.082 29.596 1.00 52.16 585 PRO A C 1
ATOM 4504 O O . PRO A 1 585 ? -35.081 36.061 29.527 1.00 52.16 585 PRO A O 1
ATOM 4507 N N . SER A 1 586 ? -33.282 35.070 30.400 1.00 49.09 586 SER A N 1
ATOM 4508 C CA . SER A 1 586 ? -33.069 36.042 31.483 1.00 49.09 586 SER A CA 1
ATOM 4509 C C . SER A 1 586 ? -31.732 36.795 31.423 1.00 49.09 586 SER A C 1
ATOM 4511 O O . SER A 1 586 ? -31.165 37.080 32.475 1.00 49.09 586 SER A O 1
ATOM 4513 N N . ALA A 1 587 ? -31.188 37.067 30.233 1.00 49.91 587 ALA A N 1
ATOM 4514 C CA . ALA A 1 587 ? -29.880 37.724 30.081 1.00 49.91 587 ALA A CA 1
ATOM 4515 C C . ALA A 1 587 ? -29.895 39.034 29.263 1.00 49.91 587 ALA A C 1
ATOM 4517 O O . ALA A 1 587 ? -28.825 39.463 28.829 1.00 49.91 587 ALA A O 1
ATOM 4518 N N . ASP A 1 588 ? -31.066 39.653 29.083 1.00 41.78 588 ASP A N 1
ATOM 4519 C CA . ASP A 1 588 ? -31.181 41.039 28.594 1.00 41.78 588 ASP A CA 1
ATOM 4520 C C . ASP A 1 588 ? -31.101 42.054 29.743 1.00 41.78 588 ASP A C 1
ATOM 4522 O O . ASP A 1 588 ? -31.775 41.833 30.781 1.00 41.78 588 ASP A O 1
#

Secondary structure (DSSP, 8-state):
-HHHHHHHHHHHHHHHHHHHH-HHHHHHHHHHHHHHHHHHHHHHHHHHHHHHHHH---HHHHHHHHHHHHHHHHHHHHHHHHHHH--------HHHHHHHHHHHHHHHHHHHHHHHHHHHHTSS--S-GGG--SEEEEPPSTTSPPEEEE---TT-HHHHHHHHHHHHHHTTT--SS-HHHH-TTHHHHHHHHH--SSTTS-SB--EETTEEHHHHSEEEEEEEEE-SPEEEEEESS---SS-SS--EEEEEE-PPTTEEEEEEEEEE-GGGSEE-SS-EEEEE-GGGEEEEEEETTEEEEE-EEEEESS-TTTTT--EE--TT--EEEE-SSPEEEEEEEEEETT-EEEEEEETBTEEEE--GGGB---PPPPPP----HHHHHHHHHHHHS-TTSSSB-GGGSBS--EEEEEE-HHHHBTTEEE-TTS-EEEEEEEEEHHHHBPPTTPPPEEEB-PPTT-EEEEEEE----TTSHHHHHHHHTTS--BEEEEETT--EEEEEEEEEEEEETTEEEEEEEE-S-TTTTT--SB---SS--HHHHHSS-TT-EEEEEEEE-TT--EEEEEETT--EEE------S---

Foldseek 3Di:
DQLLVVLVCLLVVQLQVQLVVWQVLLQLLLVQQLVLLLQLLVCLVVQLCCCQQPVVPDSQQSSLCSNVVSSVVSSVVSSVVCCVVVVDDDDDPSVNGSVNSSVSSNSSSLSNSLSNVLSVLSHLPAQQVVHDHQWCWDDDDPPDDTHTDGDARVVNSVQVSVVSQQVCCVPVVPDPDRSCQVCVPSSLLSNLLSNFLDSQFGSAFHNDPVHDCLEPFKDFLAKEWDQFWAWFWEFPDDCDPVRNPGDTDTDTHDFDVQWTKMKTKMWGAQRRFRDAPPFTKNKHFQSLKKWWFAFPVGTDMWTFQWKFLFDDVCQRGIYGHDSNDIGIDTNPDTRIMMTMTTGGPRTDTAWMGGRPNNIDGDDPVSHDDDDDRDRHPPDPPVVVCLVVCLVPPPQADDWWDLVFWFQDQFDPAWFFPVQCPPQFDADPVLATAWGKHKFWCVVGHHDPPGDTHTGHDADPQKTKTKTKTQLAGCSHVSVVVLVCLSPFKAKWFQFPVRDTFGFFWKKKWFDDPNTTIIIIGGHQCCVVVVNRRHDDDPPDHSCRRNVNDRGIMMMTMTMGGPPTHTQFMAMPVGDTHGDDHDPPPPDD

pLDDT: mean 88.55, std 14.31, range [34.31, 98.69]

Sequence (588 aa):
MILSLIAVLLIAGMTFYHSIFGLFSGLINVFCTIMSVCIAYGYFEALHHTLTGSLGMHPAYSLPVAFVGLFVISLLVLRTLADNLIRGNVRVPAAVDWAGGGACGFVTAMCVTGALTTGFMMLPFGSAPGGFERLERTDARSGGRAQFDKNSLWFAPDAFTAGLFNLLSNGAARGETTFASAYPNLPEWVWWSGNTMQQESSPAVYVDKDGDGVKNGIEAPTWWEQREGVQAQYRSTIATRIEPDPRHEAQTYTPRSGNKLIGVNLTLRRPSADRQKFTAIHNFRPTMIRIVGEDDSGPYHAFPVIVTGADRPLRGAARIVDPDSTFSLSAENDAQIDVYFDVPASFKPRFIEYRRFARVALEAGALSKTPKPRPLAMRTADEESLFQNLQNQGFLGGATEGSGTGDLERLPFALSPAAARGPLSLSADGRVVSGRISGARGVIGVKQGETPVEHLQRPAGQRIVQVRVKPREAATLAGEVFNFVGQLNQYYLIDSSGKRHNLAGYYGIVRRNNDDFIEFFYTPNPADEGFRGMIDFKEIRIPDLVAGRDDAALGLIFVVPPGTTFSHIETQTRKRVEVSLQSNPSAD

Nearest PDB structures (foldseek):
  7zk8-assembly1_A  TM=1.857E-01  e=4.167E+00  Mus musculus

Solvent-accessible surface area (backbone atoms only — not comparable to full-atom values): 30634 Å² total; per-residue (Å²): 75,58,51,36,53,52,48,47,53,49,29,52,53,40,12,56,57,26,21,74,64,21,26,61,57,16,48,53,49,30,52,34,45,53,52,11,50,47,51,12,74,73,39,18,65,63,45,20,50,45,37,17,59,74,68,65,38,58,44,41,53,27,42,27,49,26,28,43,47,39,26,52,54,42,29,54,51,46,46,54,49,47,59,70,71,54,78,76,82,77,86,62,63,68,71,58,18,32,53,39,0,26,56,27,12,39,56,33,19,32,40,53,47,6,49,52,50,48,25,58,44,37,35,61,68,36,67,41,54,57,60,43,43,50,66,38,79,41,80,39,70,87,92,52,73,77,40,65,48,80,50,73,52,68,90,30,28,36,54,51,36,52,49,53,46,35,56,35,17,71,49,92,59,50,56,99,64,39,53,33,63,81,40,56,53,50,65,57,50,36,46,33,25,12,35,37,72,45,82,83,38,55,31,30,32,40,44,55,98,85,30,48,2,45,78,56,10,45,44,57,81,33,32,25,72,42,90,66,62,45,75,22,32,31,62,82,50,78,63,36,95,88,42,69,75,43,61,67,43,84,41,70,50,63,57,56,93,72,36,33,29,40,38,35,41,37,36,42,25,46,30,41,25,39,87,49,102,88,48,35,33,39,60,37,23,40,40,27,32,36,42,31,23,34,37,94,91,39,52,39,70,41,44,41,42,28,43,20,40,51,47,74,94,53,64,17,48,36,27,48,48,53,71,85,39,75,38,68,40,66,23,87,50,70,36,61,32,41,36,26,29,68,38,56,62,68,51,44,70,48,30,40,34,50,35,50,68,12,52,37,70,50,54,79,86,35,59,44,74,77,72,77,86,60,72,37,86,64,59,51,71,64,56,44,48,48,54,49,51,35,70,68,46,77,82,74,85,77,48,65,43,76,93,56,29,30,85,42,49,59,52,100,57,50,28,16,56,75,59,39,61,77,48,33,45,65,46,98,88,49,22,41,51,33,41,49,52,72,43,44,41,92,70,36,28,56,54,94,91,58,72,63,33,34,37,49,52,69,56,89,83,39,39,39,39,29,47,26,32,40,37,69,47,75,51,33,63,51,21,45,50,47,68,40,59,82,48,100,49,31,42,28,44,25,30,73,87,67,51,76,33,58,34,22,30,39,35,40,35,25,75,52,96,94,38,47,31,38,39,40,38,38,32,82,56,26,76,82,72,70,47,76,26,53,76,77,69,88,82,65,51,63,63,59,43,55,69,80,53,95,72,20,37,38,35,43,29,32,57,43,56,71,91,70,52,63,45,27,37,31,38,73,87,66,54,75,40,79,49,86,63,66,79,72,92,82,80,128